Protein AF-C1FJA5-F1 (afdb_monomer)

Radius of gyration: 32.48 Å; Cα contacts (8 Å, |Δi|>4): 337; chains: 1; bounding box: 94×54×107 Å

InterPro domains:
  IPR041113 Heliorhodopsin [PF18761] (217-269)
  IPR041113 Heliorhodopsin [PF18761] (305-416)

Secondary structure (DSSP, 8-state):
-------------PPPP--------------------PPP---HHHHHHHHHHHHHHHHHHHHHHHHH-B-TTS-B---EEEEEEEEEEESSPPPPPPPHHHHHHHHHHHHTT--STT----S----PPPPPPEEETTEEEEEEEEEEEEEEEHHHHHHHHHHHHHHHHHHHHHHHHHHHHHHHHHHHHHSTT--HHHHHHHHHHHHHHHHHHHHHHHHHHHHHHHHHHHHHHHHHTT--BHHHHHHHHHHHHHHHHHHHHHHHHHHHHHHHHHHHHHHHHH-TTS-TTS-HHHHHHHHHHHHHHHHHHHHHHHHHHHHHHHHHHHHHHHHHHS---TTT----PPPHHHHHHHHHHHHHHHHHHHHHHHHHHHHHTTTT--TTS--HHHHHHHHHHHHHHHHHHHHHHHHHHHHHHS--

Structure (mmCIF, N/CA/C/O backbone):
data_AF-C1FJA5-F1
#
_entry.id   AF-C1FJA5-F1
#
loop_
_atom_site.group_PDB
_atom_site.id
_atom_site.type_symbol
_atom_site.label_atom_id
_atom_site.label_alt_id
_atom_site.label_comp_id
_atom_site.label_asym_id
_atom_site.label_entity_id
_atom_site.label_seq_id
_atom_site.pdbx_PDB_ins_code
_atom_site.Cartn_x
_atom_site.Cartn_y
_atom_site.Cartn_z
_atom_site.occupancy
_atom_site.B_iso_or_equiv
_atom_site.auth_seq_id
_atom_site.auth_comp_id
_atom_site.auth_asym_id
_atom_site.auth_atom_id
_atom_site.pdbx_PDB_model_num
ATOM 1 N N . MET A 1 1 ? -14.454 2.545 -60.991 1.00 37.84 1 MET A N 1
ATOM 2 C CA . MET A 1 1 ? -13.298 3.467 -61.027 1.00 37.84 1 MET A CA 1
ATOM 3 C C . MET A 1 1 ? -12.162 2.724 -60.336 1.00 37.84 1 MET A C 1
ATOM 5 O O . MET A 1 1 ? -12.146 2.718 -59.121 1.00 37.84 1 MET A O 1
ATOM 9 N N . SER A 1 2 ? -11.399 1.815 -60.948 1.00 28.84 2 SER A N 1
ATOM 10 C CA . SER A 1 2 ? -10.586 1.842 -62.180 1.00 28.84 2 SER A CA 1
ATOM 11 C C . SER A 1 2 ? -9.615 3.012 -62.273 1.00 28.84 2 SER A C 1
ATOM 13 O O . SER A 1 2 ? -10.077 4.146 -62.192 1.00 28.84 2 SER A O 1
ATOM 15 N N . ILE A 1 3 ? -8.358 2.647 -62.605 1.00 27.72 3 ILE A N 1
ATOM 16 C CA . ILE A 1 3 ? -7.172 3.441 -63.009 1.00 27.72 3 ILE A CA 1
ATOM 17 C C . ILE A 1 3 ? -6.195 3.680 -61.829 1.00 27.72 3 ILE A C 1
ATOM 19 O O . ILE A 1 3 ? -6.611 4.225 -60.819 1.00 27.72 3 ILE A O 1
ATOM 23 N N . THR A 1 4 ? -4.906 3.296 -61.826 1.00 30.33 4 THR A N 1
ATOM 24 C CA . THR A 1 4 ? -4.013 2.601 -62.791 1.00 30.33 4 THR A CA 1
ATOM 25 C C . THR A 1 4 ? -2.707 2.191 -62.097 1.00 30.33 4 THR A C 1
ATOM 27 O O . THR A 1 4 ? -2.260 2.854 -61.165 1.00 30.33 4 THR A O 1
ATOM 30 N N . ALA A 1 5 ? -2.065 1.159 -62.647 1.00 32.91 5 ALA A N 1
ATOM 31 C CA . ALA A 1 5 ? -0.650 0.833 -62.497 1.00 32.91 5 ALA A CA 1
ATOM 32 C C . ALA A 1 5 ? 0.215 1.543 -63.567 1.00 32.91 5 ALA A C 1
ATOM 34 O O . ALA A 1 5 ? -0.267 1.768 -64.676 1.00 32.91 5 ALA A O 1
ATOM 35 N N . ALA A 1 6 ? 1.490 1.808 -63.254 1.00 33.12 6 ALA A N 1
ATOM 36 C CA . ALA A 1 6 ? 2.618 2.016 -64.184 1.00 33.12 6 ALA A CA 1
ATOM 37 C C . ALA A 1 6 ? 3.918 1.699 -63.398 1.00 33.12 6 ALA A C 1
ATOM 39 O O . ALA A 1 6 ? 4.087 2.217 -62.299 1.00 33.12 6 ALA A O 1
ATOM 40 N N . GLN A 1 7 ? 4.686 0.642 -63.715 1.00 34.88 7 GLN A N 1
ATOM 41 C CA . GLN A 1 7 ? 5.826 0.582 -64.666 1.00 34.88 7 GLN A CA 1
ATOM 42 C C . GLN A 1 7 ? 6.824 1.747 -64.482 1.00 34.88 7 GLN A C 1
ATOM 44 O O . GLN A 1 7 ? 6.433 2.891 -64.655 1.00 34.88 7 GLN A O 1
ATOM 49 N N . ALA A 1 8 ? 8.053 1.566 -63.976 1.00 34.50 8 ALA A N 1
ATOM 50 C CA . ALA A 1 8 ? 9.235 0.791 -64.419 1.00 34.50 8 ALA A CA 1
ATOM 51 C C . ALA A 1 8 ? 10.327 1.744 -64.963 1.00 34.50 8 ALA A C 1
ATOM 53 O O . ALA A 1 8 ? 10.055 2.499 -65.886 1.00 34.50 8 ALA A O 1
ATOM 54 N N . SER A 1 9 ? 11.540 1.689 -64.393 1.00 37.31 9 SER A N 1
ATOM 55 C CA . SER A 1 9 ? 12.842 2.080 -64.987 1.00 37.31 9 SER A CA 1
ATOM 56 C C . SER A 1 9 ? 13.912 1.827 -63.915 1.00 37.31 9 SER A C 1
ATOM 58 O O . SER A 1 9 ? 13.886 2.452 -62.862 1.00 37.31 9 SER A O 1
ATOM 60 N N . GLU A 1 10 ? 14.691 0.748 -63.986 1.00 38.50 10 GLU A N 1
ATOM 61 C CA . GLU A 1 10 ? 16.024 0.712 -64.615 1.00 38.50 10 GLU A CA 1
ATOM 62 C C . GLU A 1 10 ? 16.912 1.911 -64.250 1.00 38.50 10 GLU A C 1
ATOM 64 O O . GLU A 1 10 ? 16.685 3.041 -64.675 1.00 38.50 10 GLU A O 1
ATOM 69 N N . GLY A 1 11 ? 17.936 1.619 -63.444 1.00 39.22 11 GLY A N 1
ATOM 70 C CA . GLY A 1 11 ? 18.955 2.551 -62.977 1.00 39.22 11 GLY A CA 1
ATOM 71 C C . GLY A 1 11 ? 20.074 1.783 -62.277 1.00 39.22 11 GLY A C 1
ATOM 72 O O . GLY A 1 11 ? 20.206 1.831 -61.058 1.00 39.22 11 GLY A O 1
ATOM 73 N N . ALA A 1 12 ? 20.835 1.006 -63.051 1.00 43.72 12 ALA A N 1
ATOM 74 C CA . ALA A 1 12 ? 22.073 0.387 -62.597 1.00 43.72 12 ALA A CA 1
ATOM 75 C C . ALA A 1 12 ? 23.122 1.484 -62.366 1.00 43.72 12 ALA A C 1
ATOM 77 O O . ALA A 1 12 ? 23.542 2.147 -63.313 1.00 43.72 12 ALA A O 1
ATOM 78 N N . SER A 1 13 ? 23.534 1.665 -61.110 1.00 46.72 13 SER A N 1
ATOM 79 C CA . SER A 1 13 ? 24.636 2.553 -60.741 1.00 46.72 13 SER A CA 1
ATOM 80 C C . SER A 1 13 ? 25.881 1.730 -60.383 1.00 46.72 13 SER A C 1
ATOM 82 O O . SER A 1 13 ? 25.757 0.668 -59.766 1.00 46.72 13 SER A O 1
ATOM 84 N N . PRO A 1 14 ? 27.075 2.178 -60.803 1.00 58.09 14 PRO A N 1
ATOM 85 C CA . PRO A 1 14 ? 28.296 1.387 -60.778 1.00 58.09 14 PRO A CA 1
ATOM 86 C C . PRO A 1 14 ? 28.873 1.220 -59.370 1.00 58.09 14 PRO A C 1
ATOM 88 O O . PRO A 1 14 ? 28.895 2.141 -58.557 1.00 58.09 14 PRO A O 1
ATOM 91 N N . VAL A 1 15 ? 29.399 0.018 -59.144 1.00 51.91 15 VAL A N 1
ATOM 92 C CA . VAL A 1 15 ? 30.216 -0.404 -58.004 1.00 51.91 15 VAL A CA 1
ATOM 93 C C . VAL A 1 15 ? 31.430 0.525 -57.845 1.00 51.91 15 VAL A C 1
ATOM 95 O O . VAL A 1 15 ? 32.277 0.548 -58.742 1.00 51.91 15 VAL A O 1
ATOM 98 N N . PRO A 1 16 ? 31.584 1.255 -56.723 1.00 60.88 16 PRO A N 1
ATOM 99 C CA . PRO A 1 16 ? 32.849 1.890 -56.401 1.00 60.88 16 PRO A CA 1
ATOM 100 C C . PRO A 1 16 ? 33.835 0.854 -55.853 1.00 60.88 16 PRO A C 1
ATOM 102 O O . PRO A 1 16 ? 33.546 0.062 -54.954 1.00 60.88 16 PRO A O 1
ATOM 105 N N . ALA A 1 17 ? 35.013 0.873 -56.463 1.00 49.22 17 ALA A N 1
ATOM 106 C CA . ALA A 1 17 ? 36.156 0.043 -56.160 1.00 49.22 17 ALA A CA 1
ATOM 107 C C . ALA A 1 17 ? 36.740 0.315 -54.762 1.00 49.22 17 ALA A C 1
ATOM 109 O O . ALA A 1 17 ? 36.782 1.449 -54.291 1.00 49.22 17 ALA A O 1
ATOM 110 N N . SER A 1 18 ? 37.299 -0.752 -54.180 1.00 54.22 18 SER A N 1
ATOM 111 C CA . SER A 1 18 ? 38.421 -0.738 -53.228 1.00 54.22 18 SER A CA 1
ATOM 112 C C . SER A 1 18 ? 38.271 0.143 -51.981 1.00 54.22 18 SER A C 1
ATOM 114 O O . SER A 1 18 ? 38.826 1.238 -51.898 1.00 54.22 18 SER A O 1
ATOM 116 N N . ALA A 1 19 ? 37.627 -0.412 -50.951 1.00 48.91 19 ALA A N 1
ATOM 117 C CA . ALA A 1 19 ? 37.861 0.011 -49.575 1.00 48.91 19 ALA A CA 1
ATOM 118 C C . ALA A 1 19 ? 39.260 -0.462 -49.113 1.00 48.91 19 ALA A C 1
ATOM 120 O O . ALA A 1 19 ? 39.614 -1.624 -49.346 1.00 48.91 19 ALA A O 1
ATOM 121 N N . PRO A 1 20 ? 40.072 0.396 -48.472 1.00 58.97 20 PRO A N 1
ATOM 122 C CA . PRO A 1 20 ? 41.372 0.006 -47.944 1.00 58.97 20 PRO A CA 1
ATOM 123 C C . PRO A 1 20 ? 41.214 -0.959 -46.761 1.00 58.97 20 PRO A C 1
ATOM 125 O O . PRO A 1 20 ? 40.400 -0.747 -45.864 1.00 58.97 20 PRO A O 1
ATOM 128 N N . LEU A 1 21 ? 42.027 -2.020 -46.774 1.00 53.59 21 LEU A N 1
ATOM 129 C CA . LEU A 1 21 ? 42.238 -2.948 -45.664 1.00 53.59 21 LEU A CA 1
ATOM 130 C C . LEU A 1 21 ? 42.522 -2.169 -44.373 1.00 53.59 21 LEU A C 1
ATOM 132 O O . LEU A 1 21 ? 43.585 -1.570 -44.214 1.00 53.59 21 LEU A O 1
ATOM 136 N N . VAL A 1 22 ? 41.565 -2.204 -43.446 1.00 51.38 22 VAL A N 1
ATOM 137 C CA . VAL A 1 22 ? 41.753 -1.734 -42.073 1.00 51.38 22 VAL A CA 1
ATOM 138 C C . VAL A 1 22 ? 42.803 -2.641 -41.416 1.00 51.38 22 VAL A C 1
ATOM 140 O O . VAL A 1 22 ? 42.611 -3.861 -41.394 1.00 51.38 22 VAL A O 1
ATOM 143 N N . PRO A 1 23 ? 43.920 -2.097 -40.901 1.00 56.88 23 PRO A N 1
ATOM 144 C CA . PRO A 1 23 ? 44.936 -2.901 -40.241 1.00 56.88 23 PRO A CA 1
ATOM 145 C C . PRO A 1 23 ? 44.344 -3.571 -38.999 1.00 56.88 23 PRO A C 1
ATOM 147 O O . PRO A 1 23 ? 43.611 -2.953 -38.223 1.00 56.88 23 PRO A O 1
ATOM 150 N N . ALA A 1 24 ? 44.661 -4.856 -38.835 1.00 54.25 24 ALA A N 1
ATOM 151 C CA . ALA A 1 24 ? 44.274 -5.663 -37.690 1.00 54.25 24 ALA A CA 1
ATOM 152 C C . ALA A 1 24 ? 44.644 -4.936 -36.389 1.00 54.25 24 ALA A C 1
ATOM 154 O O . ALA A 1 24 ? 45.817 -4.735 -36.080 1.00 54.25 24 ALA A O 1
ATOM 155 N N . ARG A 1 25 ? 43.618 -4.509 -35.646 1.00 51.06 25 ARG A N 1
ATOM 156 C CA . ARG A 1 25 ? 43.768 -3.843 -34.355 1.00 51.06 25 ARG A CA 1
ATOM 157 C C . ARG A 1 25 ? 44.311 -4.855 -33.351 1.00 51.06 25 ARG A C 1
ATOM 159 O O . ARG A 1 25 ? 43.662 -5.855 -33.046 1.00 51.06 25 ARG A O 1
ATOM 166 N N . ASP A 1 26 ? 45.520 -4.575 -32.891 1.00 52.75 26 ASP A N 1
ATOM 167 C CA . ASP A 1 26 ? 46.317 -5.398 -31.993 1.00 52.75 26 ASP A CA 1
ATOM 168 C C . ASP A 1 26 ? 45.554 -5.674 -30.681 1.00 52.75 26 ASP A C 1
ATOM 170 O O . ASP A 1 26 ? 45.289 -4.773 -29.882 1.00 52.75 26 ASP A O 1
ATOM 174 N N . LYS A 1 27 ? 45.156 -6.934 -30.462 1.00 50.41 27 LYS A N 1
ATOM 175 C CA . LYS A 1 27 ? 44.492 -7.416 -29.236 1.00 50.41 27 LYS A CA 1
ATOM 176 C C . LYS A 1 27 ? 45.525 -7.724 -28.144 1.00 50.41 27 LYS A C 1
ATOM 178 O O . LYS A 1 27 ? 45.578 -8.839 -27.627 1.00 50.41 27 LYS A O 1
ATOM 183 N N . ARG A 1 28 ? 46.375 -6.759 -27.793 1.00 51.28 28 ARG A N 1
ATOM 184 C CA . ARG A 1 28 ? 47.329 -6.897 -26.680 1.00 51.28 28 ARG A CA 1
ATOM 185 C C . ARG A 1 28 ? 47.308 -5.675 -25.776 1.00 51.28 28 ARG A C 1
ATOM 187 O O . ARG A 1 28 ? 48.172 -4.815 -25.829 1.00 51.28 28 ARG A O 1
ATOM 194 N N . SER A 1 29 ? 46.309 -5.654 -24.906 1.00 43.97 29 SER A N 1
ATOM 195 C CA . SER A 1 29 ? 46.373 -4.967 -23.619 1.00 43.97 29 SER A CA 1
ATOM 196 C C . SER A 1 29 ? 45.428 -5.700 -22.669 1.00 43.97 29 SER A C 1
ATOM 198 O O . SER A 1 29 ? 44.285 -5.305 -22.458 1.00 43.97 29 SER A O 1
ATOM 200 N N . LEU A 1 30 ? 45.880 -6.858 -22.181 1.00 48.56 30 LEU A N 1
ATOM 201 C CA . LEU A 1 30 ? 45.318 -7.473 -20.982 1.00 48.56 30 LEU A CA 1
ATOM 202 C C . LEU A 1 30 ? 45.867 -6.665 -19.808 1.00 48.56 30 LEU A C 1
ATOM 204 O O . LEU A 1 30 ? 46.953 -6.942 -19.302 1.00 48.56 30 LEU A O 1
ATOM 208 N N . GLY A 1 31 ? 45.145 -5.600 -19.461 1.00 55.06 31 GLY A N 1
ATOM 209 C CA . GLY A 1 31 ? 45.335 -4.910 -18.195 1.00 55.06 31 GLY A CA 1
ATOM 210 C C . GLY A 1 31 ? 45.084 -5.872 -17.025 1.00 55.06 31 GLY A C 1
ATOM 211 O O . GLY A 1 31 ? 44.370 -6.865 -17.193 1.00 55.06 31 GLY A O 1
ATOM 212 N N . PRO A 1 32 ? 45.696 -5.612 -15.859 1.00 49.50 32 PRO A N 1
ATOM 213 C CA . PRO A 1 32 ? 45.574 -6.469 -14.688 1.00 49.50 32 PRO A CA 1
ATOM 214 C C . PRO A 1 32 ? 44.102 -6.644 -14.308 1.00 49.50 32 PRO A C 1
ATOM 216 O O . PRO A 1 32 ? 43.354 -5.666 -14.240 1.00 49.50 32 PRO A O 1
ATOM 219 N N . SER A 1 33 ? 43.702 -7.897 -14.083 1.00 47.72 33 SER A N 1
ATOM 220 C CA . SER A 1 33 ? 42.376 -8.251 -13.598 1.00 47.72 33 SER A CA 1
ATOM 221 C C . SER A 1 33 ? 42.125 -7.537 -12.272 1.00 47.72 33 SER A C 1
ATOM 223 O O . SER A 1 33 ? 42.750 -7.818 -11.250 1.00 47.72 33 SER A O 1
ATOM 225 N N . GLN A 1 34 ? 41.213 -6.566 -12.289 1.00 46.38 34 GLN A N 1
ATOM 226 C CA . GLN A 1 34 ? 40.583 -6.070 -11.073 1.00 46.38 34 GLN A CA 1
ATOM 227 C C . GLN A 1 34 ? 39.634 -7.164 -10.565 1.00 46.38 34 GLN A C 1
ATOM 229 O O . GLN A 1 34 ? 38.418 -7.087 -10.711 1.00 46.38 34 GLN A O 1
ATOM 234 N N . ASP A 1 35 ? 40.208 -8.207 -9.963 1.00 42.34 35 ASP A N 1
ATOM 235 C CA . ASP A 1 35 ? 39.505 -9.281 -9.251 1.00 42.34 35 ASP A CA 1
ATOM 236 C C . ASP A 1 35 ? 39.020 -8.790 -7.875 1.00 42.34 35 ASP A C 1
ATOM 238 O O . ASP A 1 35 ? 39.266 -9.391 -6.831 1.00 42.34 35 ASP A O 1
ATOM 242 N N . GLY A 1 36 ? 38.339 -7.646 -7.877 1.00 42.97 36 GLY A N 1
ATOM 243 C CA . GLY A 1 36 ? 37.714 -7.018 -6.720 1.00 42.97 36 GLY A CA 1
ATOM 244 C C . GLY A 1 36 ? 36.209 -6.885 -6.911 1.00 42.97 36 GLY A C 1
ATOM 245 O O . GLY A 1 36 ? 35.643 -5.856 -6.561 1.00 42.97 36 GLY A O 1
ATOM 246 N N . CYS A 1 37 ? 35.549 -7.880 -7.514 1.00 41.97 37 CYS A N 1
ATOM 247 C CA . CYS A 1 37 ? 34.088 -7.901 -7.552 1.00 41.97 37 CYS A CA 1
ATOM 248 C C . CYS A 1 37 ? 33.561 -8.063 -6.124 1.00 41.97 37 CYS A C 1
ATOM 250 O O . CYS A 1 37 ? 33.695 -9.127 -5.514 1.00 41.97 37 CYS A O 1
ATOM 252 N N . ALA A 1 38 ? 32.965 -6.991 -5.601 1.00 49.56 38 ALA A N 1
ATOM 253 C CA . ALA A 1 38 ? 32.175 -7.021 -4.382 1.00 49.56 38 ALA A CA 1
ATOM 254 C C . ALA A 1 38 ? 31.162 -8.185 -4.443 1.00 49.56 38 ALA A C 1
ATOM 256 O O . ALA A 1 38 ? 30.639 -8.493 -5.521 1.00 49.56 38 ALA A O 1
ATOM 257 N N . PRO A 1 39 ? 30.906 -8.871 -3.315 1.00 47.81 39 PRO A N 1
ATOM 258 C CA . PRO A 1 39 ? 30.064 -10.058 -3.292 1.00 47.81 39 PRO A CA 1
ATOM 259 C C . PRO A 1 39 ? 28.671 -9.751 -3.859 1.00 47.81 39 PRO A C 1
ATOM 261 O O . PRO A 1 39 ? 28.161 -8.643 -3.673 1.00 47.81 39 PRO A O 1
ATOM 264 N N . PRO A 1 40 ? 28.041 -10.721 -4.545 1.00 49.75 40 PRO A N 1
ATOM 265 C CA . PRO A 1 40 ? 26.762 -10.509 -5.198 1.00 49.75 40 PRO A CA 1
ATOM 266 C C . PRO A 1 40 ? 25.733 -10.108 -4.145 1.00 49.75 40 PRO A C 1
ATOM 268 O O . PRO A 1 40 ? 25.465 -10.869 -3.212 1.00 49.75 40 PRO A O 1
ATOM 271 N N . CYS A 1 41 ? 25.149 -8.919 -4.305 1.00 53.19 41 CYS A N 1
ATOM 272 C CA . CYS A 1 41 ? 23.947 -8.523 -3.589 1.00 53.19 41 CYS A CA 1
ATOM 273 C C . CYS A 1 41 ? 22.972 -9.708 -3.601 1.00 53.19 41 CYS A C 1
ATOM 275 O O . CYS A 1 41 ? 22.734 -10.293 -4.665 1.00 53.19 41 CYS A O 1
ATOM 277 N N . CYS A 1 42 ? 22.469 -10.101 -2.424 1.00 63.84 42 CYS A N 1
ATOM 278 C CA . CYS A 1 42 ? 21.503 -11.187 -2.279 1.00 63.84 42 CYS A CA 1
ATOM 279 C C . CYS A 1 42 ? 20.477 -11.106 -3.408 1.00 63.84 42 CYS A C 1
ATOM 281 O O . CYS A 1 42 ? 19.839 -10.070 -3.589 1.00 63.84 42 CYS A O 1
ATOM 283 N N . SER A 1 43 ? 20.360 -12.178 -4.199 1.00 81.94 43 SER A N 1
ATOM 284 C CA . SER A 1 43 ? 19.472 -12.149 -5.357 1.00 81.94 43 SER A CA 1
ATOM 285 C C . SER A 1 43 ? 18.069 -11.755 -4.897 1.00 81.94 43 SER A C 1
ATOM 287 O O . SER A 1 43 ? 17.607 -12.263 -3.877 1.00 81.94 43 SER A O 1
ATOM 289 N N . LEU A 1 44 ? 17.390 -10.880 -5.638 1.00 82.44 44 LEU A N 1
ATOM 290 C CA . LEU A 1 44 ? 16.041 -10.415 -5.300 1.00 82.44 44 LEU A CA 1
ATOM 291 C C . LEU A 1 44 ? 15.085 -11.564 -4.940 1.00 82.44 44 LEU A C 1
ATOM 293 O O . LEU A 1 44 ? 14.314 -11.496 -3.991 1.00 82.44 44 LEU A O 1
ATOM 297 N N . TRP A 1 45 ? 15.214 -12.667 -5.674 1.00 87.38 45 TRP A N 1
ATOM 298 C CA . TRP A 1 45 ? 14.502 -13.911 -5.413 1.00 87.38 45 TRP A CA 1
ATOM 299 C C . TRP A 1 45 ? 14.713 -14.444 -3.991 1.00 87.38 45 TRP A C 1
ATOM 301 O O . TRP A 1 45 ? 13.758 -14.870 -3.354 1.00 87.38 45 TRP A O 1
ATOM 311 N N . THR A 1 46 ? 15.951 -14.415 -3.490 1.00 89.31 46 THR A N 1
ATOM 312 C CA . THR A 1 46 ? 16.284 -14.833 -2.123 1.00 89.31 46 THR A CA 1
ATOM 313 C C . THR A 1 46 ? 15.579 -13.938 -1.113 1.00 89.31 46 THR A C 1
ATOM 315 O O . THR A 1 46 ? 15.025 -14.442 -0.143 1.00 89.31 46 THR A O 1
ATOM 318 N N . LEU A 1 47 ? 15.554 -12.626 -1.360 1.00 89.31 47 LEU A N 1
ATOM 319 C CA . LEU A 1 47 ? 14.890 -11.671 -0.479 1.00 89.31 47 LEU A CA 1
ATOM 320 C C . LEU A 1 47 ? 13.367 -11.885 -0.458 1.00 89.31 47 LEU A C 1
ATOM 322 O O . LEU A 1 47 ? 12.795 -12.001 0.619 1.00 89.31 47 LEU A O 1
ATOM 326 N N . ASN A 1 48 ? 12.733 -12.040 -1.627 1.00 90.19 48 ASN A N 1
ATOM 327 C CA . ASN A 1 48 ? 11.308 -12.374 -1.751 1.00 90.19 48 ASN A CA 1
ATOM 328 C C . ASN A 1 48 ? 10.963 -13.709 -1.079 1.00 90.19 48 ASN A C 1
ATOM 330 O O . ASN A 1 48 ? 9.946 -13.817 -0.406 1.00 90.19 48 ASN A O 1
ATOM 334 N N . ALA A 1 49 ? 11.813 -14.728 -1.228 1.00 93.00 49 ALA A N 1
ATOM 335 C CA . ALA A 1 49 ? 11.604 -16.024 -0.589 1.00 93.00 49 ALA A CA 1
ATOM 336 C C . ALA A 1 49 ? 11.712 -15.941 0.942 1.00 93.00 49 ALA A C 1
ATOM 338 O O . ALA A 1 49 ? 10.901 -16.547 1.641 1.00 93.00 49 ALA A O 1
ATOM 339 N N . ILE A 1 50 ? 12.683 -15.181 1.464 1.00 94.75 50 ILE A N 1
ATOM 340 C CA . ILE A 1 50 ? 12.827 -14.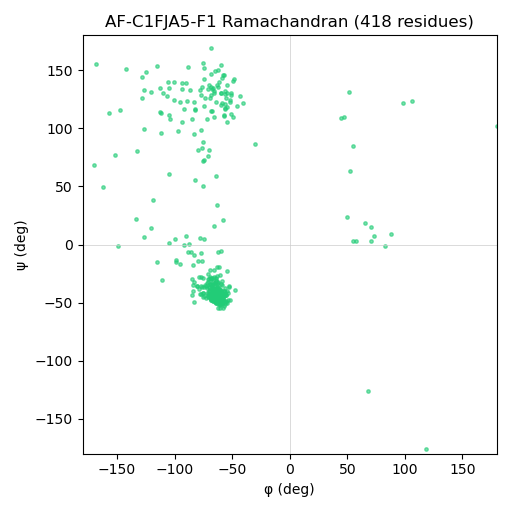937 2.905 1.00 94.75 50 ILE A CA 1
ATOM 341 C C . ILE A 1 50 ? 11.619 -14.162 3.427 1.00 94.75 50 ILE A C 1
ATOM 343 O O . ILE A 1 50 ? 11.008 -14.590 4.400 1.00 94.75 50 ILE A O 1
ATOM 347 N N . ALA A 1 51 ? 11.247 -13.062 2.774 1.00 93.56 51 ALA A N 1
ATOM 348 C CA . ALA A 1 51 ? 10.100 -12.259 3.175 1.00 93.56 51 ALA A CA 1
ATOM 349 C C . ALA A 1 51 ? 8.809 -13.097 3.169 1.00 93.56 51 ALA A C 1
ATOM 351 O O . ALA A 1 51 ? 8.095 -13.111 4.172 1.00 93.56 51 ALA A O 1
ATOM 352 N N . ALA A 1 52 ? 8.584 -13.905 2.123 1.00 95.44 52 ALA A N 1
ATOM 353 C CA . ALA A 1 52 ? 7.448 -14.818 2.052 1.00 95.44 52 ALA A CA 1
ATOM 354 C C . ALA A 1 52 ? 7.462 -15.801 3.228 1.00 95.44 52 ALA A C 1
ATOM 356 O O . ALA A 1 52 ? 6.456 -15.959 3.914 1.00 95.44 52 ALA A O 1
ATOM 357 N N . ALA A 1 53 ? 8.605 -16.433 3.507 1.00 97.06 53 ALA A N 1
ATOM 358 C CA . ALA A 1 53 ? 8.734 -17.363 4.623 1.00 97.06 53 ALA A CA 1
ATOM 359 C C . ALA A 1 53 ? 8.430 -16.695 5.973 1.00 97.06 53 ALA A C 1
ATOM 361 O O . ALA A 1 53 ? 7.733 -17.287 6.795 1.00 97.06 53 ALA A O 1
ATOM 362 N N . VAL A 1 54 ? 8.892 -15.460 6.191 1.00 97.12 54 VAL A N 1
ATOM 363 C CA . VAL A 1 54 ? 8.632 -14.722 7.434 1.00 97.12 54 VAL A CA 1
ATOM 364 C C . VAL A 1 54 ? 7.159 -14.319 7.548 1.00 97.12 54 VAL A C 1
ATOM 366 O O . VAL A 1 54 ? 6.559 -14.544 8.596 1.00 97.12 54 VAL A O 1
ATOM 369 N N . HIS A 1 55 ? 6.525 -13.807 6.488 1.00 97.69 55 HIS A N 1
ATOM 370 C CA . HIS A 1 55 ? 5.083 -13.528 6.513 1.00 97.69 55 HIS A CA 1
ATOM 371 C C . HIS A 1 55 ? 4.252 -14.798 6.718 1.00 97.69 55 HIS A C 1
ATOM 373 O O . HIS A 1 55 ? 3.286 -14.775 7.475 1.00 97.69 55 HIS A O 1
ATOM 379 N N . GLY A 1 56 ? 4.645 -15.913 6.096 1.00 97.62 56 GLY A N 1
ATOM 380 C CA . GLY A 1 56 ? 4.017 -17.217 6.304 1.00 97.62 56 GLY A CA 1
ATOM 381 C C . GLY A 1 56 ? 4.165 -17.707 7.745 1.00 97.62 56 GLY A C 1
ATOM 382 O O . GLY A 1 56 ? 3.202 -18.204 8.326 1.00 97.62 56 GLY A O 1
ATOM 383 N N . ALA A 1 57 ? 5.335 -17.508 8.357 1.00 98.06 57 ALA A N 1
ATOM 384 C CA . ALA A 1 57 ? 5.550 -17.804 9.769 1.00 98.06 57 ALA A CA 1
ATOM 385 C C . ALA A 1 57 ? 4.639 -16.949 10.660 1.00 98.06 57 ALA A C 1
ATOM 387 O O . ALA A 1 57 ? 3.969 -17.499 11.531 1.00 98.06 57 ALA A O 1
ATOM 388 N N . TRP A 1 58 ? 4.537 -15.639 10.409 1.00 98.00 58 TRP A N 1
ATOM 389 C CA . TRP A 1 58 ? 3.632 -14.764 11.160 1.00 98.00 58 TRP A CA 1
ATOM 390 C C . TRP A 1 58 ? 2.163 -15.136 10.994 1.00 98.00 58 TRP A C 1
ATOM 392 O O . TRP A 1 58 ? 1.444 -15.210 11.985 1.00 98.00 58 TRP A O 1
ATOM 402 N N . PHE A 1 59 ? 1.730 -15.452 9.775 1.00 97.75 59 PHE A N 1
ATOM 403 C CA . PHE A 1 59 ? 0.389 -15.964 9.503 1.00 97.75 59 PHE A CA 1
ATOM 404 C C . PHE A 1 59 ? 0.063 -17.193 10.368 1.00 97.75 59 PHE A C 1
ATOM 406 O O . PHE A 1 59 ? -0.982 -17.234 11.018 1.00 97.75 59 PHE A O 1
ATOM 413 N N . VAL A 1 60 ? 0.979 -18.165 10.440 1.00 98.06 60 VAL A N 1
ATOM 414 C CA . VAL A 1 60 ? 0.813 -19.357 11.28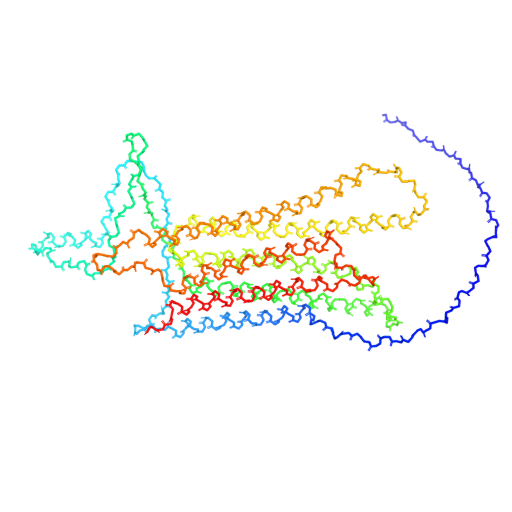7 1.00 98.06 60 VAL A CA 1
ATOM 415 C C . VAL A 1 60 ? 0.810 -18.988 12.770 1.00 98.06 60 VAL A C 1
ATOM 417 O O . VAL A 1 60 ? -0.054 -19.463 13.504 1.00 98.06 60 VAL A O 1
ATOM 420 N N . VAL A 1 61 ? 1.737 -18.137 13.217 1.00 97.88 61 VAL A N 1
ATOM 421 C CA . VAL A 1 61 ? 1.830 -17.700 14.618 1.00 97.88 61 VAL A CA 1
ATOM 422 C C . VAL A 1 61 ? 0.529 -17.047 15.072 1.00 97.88 61 VAL A C 1
ATOM 424 O O . VAL A 1 61 ? -0.003 -17.456 16.097 1.00 97.88 61 VAL A O 1
ATOM 427 N N . PHE A 1 62 ? -0.032 -16.105 14.312 1.00 97.06 62 PHE A N 1
ATOM 428 C CA . PHE A 1 62 ? -1.280 -15.448 14.704 1.00 97.06 62 PHE A CA 1
ATOM 429 C C . PHE A 1 62 ? -2.462 -16.422 14.743 1.00 97.06 62 PHE A C 1
ATOM 431 O O . PHE A 1 62 ? -3.218 -16.401 15.712 1.00 97.06 62 PHE A O 1
ATOM 438 N N . ILE A 1 63 ? -2.581 -17.346 13.783 1.00 97.31 63 ILE A N 1
ATOM 439 C CA . ILE A 1 63 ? -3.615 -18.396 13.837 1.00 97.31 63 ILE A CA 1
ATOM 440 C C . ILE A 1 63 ? -3.473 -19.256 15.097 1.00 97.31 63 ILE A C 1
ATOM 442 O O . ILE A 1 63 ? -4.474 -19.590 15.732 1.00 97.31 63 ILE A O 1
ATOM 446 N N . LEU A 1 64 ? -2.243 -19.634 15.459 1.00 97.06 64 LEU A N 1
ATOM 447 C CA . LEU A 1 64 ? -1.987 -20.416 16.667 1.00 97.06 64 LEU A CA 1
ATOM 448 C C . LEU A 1 64 ? -2.320 -19.618 17.926 1.00 97.06 64 LEU A C 1
ATOM 450 O O . LEU A 1 64 ? -2.975 -20.155 18.814 1.00 97.06 64 LEU A O 1
ATOM 454 N N . LEU A 1 65 ? -1.928 -18.346 17.986 1.00 95.19 65 LEU A N 1
ATOM 455 C CA . LEU A 1 65 ? -2.233 -17.464 19.108 1.00 95.19 65 LEU A CA 1
ATOM 456 C C . LEU A 1 65 ? -3.750 -17.365 19.336 1.00 95.19 65 LEU A C 1
ATOM 458 O O . LEU A 1 65 ? -4.207 -17.665 20.433 1.00 95.19 65 LEU A O 1
ATOM 462 N N . TRP A 1 66 ? -4.547 -17.115 18.295 1.00 95.38 66 TRP A N 1
ATOM 463 C CA . TRP A 1 66 ? -6.014 -17.125 18.409 1.00 95.38 66 TRP A CA 1
ATOM 464 C C . TRP A 1 66 ? -6.600 -18.501 18.724 1.00 95.38 66 TRP A C 1
ATOM 466 O O . TRP A 1 66 ? -7.608 -18.624 19.417 1.00 95.38 66 TRP A O 1
ATOM 476 N N . ARG A 1 67 ? -5.979 -19.577 18.230 1.00 95.69 67 ARG A N 1
ATOM 477 C CA . ARG A 1 67 ? -6.423 -20.940 18.538 1.00 95.69 67 ARG A CA 1
ATOM 478 C C . ARG A 1 67 ? -6.256 -21.282 20.020 1.00 95.69 67 ARG A C 1
ATOM 480 O O . ARG A 1 67 ? -7.052 -22.092 20.514 1.00 95.69 67 ARG A O 1
ATOM 487 N N . PHE A 1 68 ? -5.224 -20.742 20.667 1.00 94.94 68 PHE A N 1
ATOM 488 C CA . PHE A 1 68 ? -4.888 -20.984 22.072 1.00 94.94 68 PHE A CA 1
ATOM 489 C C . PHE A 1 68 ? -5.453 -19.932 23.033 1.00 94.94 68 PHE A C 1
ATOM 491 O O . PHE A 1 68 ? -5.538 -20.216 24.224 1.00 94.94 68 PHE A O 1
ATOM 498 N N . ASP A 1 69 ? -5.871 -18.767 22.539 1.00 93.25 69 ASP A N 1
ATOM 499 C CA . ASP A 1 69 ? -6.511 -17.723 23.341 1.00 93.25 69 ASP A CA 1
ATOM 500 C C . ASP A 1 69 ? -7.997 -18.047 23.585 1.00 93.25 69 ASP A C 1
ATOM 502 O O . ASP A 1 69 ? -8.907 -17.614 22.868 1.00 93.25 69 ASP A O 1
ATOM 506 N N . THR A 1 70 ? -8.239 -18.901 24.580 1.00 94.00 70 THR A N 1
ATOM 507 C CA . THR A 1 70 ? -9.578 -19.254 25.067 1.00 94.00 70 THR A CA 1
ATOM 508 C C . THR A 1 70 ? -9.859 -18.567 26.395 1.00 94.00 70 THR A C 1
ATOM 510 O O . THR A 1 70 ? -9.028 -18.606 27.302 1.00 94.00 70 THR A O 1
ATOM 513 N N . ARG A 1 71 ? -11.055 -17.994 26.529 1.00 89.81 71 ARG A N 1
ATOM 514 C CA . ARG A 1 71 ? -11.598 -17.503 27.798 1.00 89.81 71 ARG A CA 1
ATOM 515 C C . ARG A 1 71 ? -11.918 -18.665 28.747 1.00 89.81 71 ARG A C 1
ATOM 517 O O . ARG A 1 71 ? -11.928 -19.831 28.352 1.00 89.81 71 ARG A O 1
ATOM 524 N N . GLU A 1 72 ? -12.196 -18.338 30.010 1.00 93.06 72 GLU A N 1
ATOM 525 C CA . GLU A 1 72 ? -12.568 -19.313 31.051 1.00 93.06 72 GLU A CA 1
ATOM 526 C C . GLU A 1 72 ? -13.851 -20.097 30.720 1.00 93.06 72 GLU A C 1
ATOM 528 O O . GLU A 1 72 ? -14.015 -21.235 31.156 1.00 93.06 72 GLU A O 1
ATOM 533 N N . ASP A 1 73 ? -14.737 -19.512 29.911 1.00 91.56 73 ASP A N 1
ATOM 534 C CA . ASP A 1 73 ? -15.962 -20.132 29.387 1.00 91.56 73 ASP A CA 1
ATOM 535 C C . ASP A 1 73 ? -15.707 -21.114 28.222 1.00 91.56 73 ASP A C 1
ATOM 537 O O . ASP A 1 73 ? -16.617 -21.825 27.792 1.00 91.56 73 ASP A O 1
ATOM 541 N N . GLY A 1 74 ? -14.469 -21.191 27.726 1.00 92.50 74 GLY A N 1
ATOM 542 C CA . GLY A 1 74 ? -14.078 -21.993 26.570 1.00 92.50 74 GLY A CA 1
ATOM 543 C C . GLY A 1 74 ? -14.343 -21.330 25.214 1.00 92.50 74 GLY A C 1
ATOM 544 O O . GLY A 1 74 ? -13.987 -21.915 24.184 1.00 92.50 74 GLY A O 1
ATOM 545 N N . GLU A 1 75 ? -14.917 -20.124 25.173 1.00 92.44 75 GLU A N 1
ATOM 546 C CA . GLU A 1 75 ? -15.046 -19.346 23.943 1.00 92.44 75 GLU A CA 1
ATOM 547 C C . GLU A 1 75 ? -13.700 -18.736 23.536 1.00 92.44 75 GLU A C 1
ATOM 549 O O . GLU A 1 75 ? -12.812 -18.481 24.354 1.00 92.44 75 GLU A O 1
ATOM 554 N N . ARG A 1 76 ? -13.510 -18.515 22.231 1.00 91.75 76 ARG A N 1
ATOM 555 C CA . ARG A 1 76 ? -12.280 -17.890 21.726 1.00 91.75 76 ARG A CA 1
ATOM 556 C C . ARG A 1 76 ? -12.344 -16.393 21.962 1.00 91.75 76 ARG A C 1
ATOM 558 O O . ARG A 1 76 ? -13.347 -15.762 21.632 1.00 91.75 76 ARG A O 1
ATOM 565 N N . ARG A 1 77 ? -11.264 -15.819 22.488 1.00 90.62 77 ARG A N 1
ATOM 566 C CA . ARG A 1 77 ? -11.151 -14.372 22.640 1.00 90.62 77 ARG A CA 1
ATOM 567 C C . ARG A 1 77 ? -10.953 -13.765 21.253 1.00 90.62 77 ARG A C 1
ATOM 569 O O . ARG A 1 77 ? -9.905 -13.913 20.633 1.00 90.62 77 ARG A O 1
ATOM 576 N N . ASP A 1 78 ? -11.983 -13.100 20.754 1.00 93.38 78 ASP A N 1
ATOM 577 C CA . ASP A 1 78 ? -11.903 -12.294 19.543 1.00 93.38 78 ASP A CA 1
ATOM 578 C C . ASP A 1 78 ? -12.466 -10.904 19.823 1.00 93.38 78 ASP A C 1
ATOM 580 O O . ASP A 1 78 ? -13.403 -10.742 20.608 1.00 93.38 78 ASP A O 1
ATOM 584 N N . ILE A 1 79 ? -11.859 -9.900 19.200 1.00 93.62 79 ILE A N 1
ATOM 585 C CA . ILE A 1 79 ? -12.305 -8.516 19.295 1.00 93.62 79 ILE A CA 1
ATOM 586 C C . ILE A 1 79 ? -13.013 -8.194 18.001 1.00 93.62 79 ILE A C 1
ATOM 588 O O . ILE A 1 79 ? -12.418 -8.081 16.927 1.00 93.62 79 ILE A O 1
ATOM 592 N N . THR A 1 80 ? -14.321 -8.091 18.142 1.00 94.69 80 THR A N 1
ATOM 593 C CA . THR A 1 80 ? -15.256 -7.872 17.060 1.00 94.69 80 THR A CA 1
ATOM 594 C C . THR A 1 80 ? -15.777 -6.449 17.106 1.00 94.69 80 THR A C 1
ATOM 596 O O . THR A 1 80 ? -16.297 -6.010 18.131 1.00 94.69 80 THR A O 1
ATOM 599 N N . TYR A 1 81 ? -15.687 -5.758 15.980 1.00 93.81 81 TYR A N 1
ATOM 600 C CA . TYR A 1 81 ? -16.204 -4.412 15.806 1.00 93.81 81 TYR A CA 1
ATOM 601 C C . TYR A 1 81 ? -17.488 -4.456 14.976 1.00 93.81 81 TYR A C 1
ATOM 603 O O . TYR A 1 81 ? -17.416 -4.802 13.790 1.00 93.81 81 TYR A O 1
ATOM 611 N N . PRO A 1 82 ? -18.658 -4.150 15.566 1.00 93.38 82 PRO A N 1
ATOM 612 C CA . PRO A 1 82 ? -19.873 -3.964 14.789 1.00 93.38 82 PRO A CA 1
ATOM 613 C C . PRO A 1 82 ? -19.724 -2.711 13.928 1.00 93.38 82 PRO A C 1
ATOM 615 O O . PRO A 1 82 ? -19.244 -1.674 14.396 1.00 93.38 82 PRO A O 1
ATOM 618 N N . LEU A 1 83 ? -20.109 -2.821 12.662 1.00 93.12 83 LEU A N 1
ATOM 619 C CA . LEU A 1 83 ? -20.053 -1.712 11.725 1.00 93.12 83 LEU A CA 1
ATOM 620 C C . LEU A 1 83 ? -21.384 -0.977 11.672 1.00 93.12 83 LEU A C 1
ATOM 622 O O . LEU A 1 83 ? -22.451 -1.587 11.579 1.00 93.12 83 LEU A O 1
ATOM 626 N N . TRP A 1 84 ? -21.292 0.345 11.620 1.00 92.62 84 TRP A N 1
ATOM 627 C CA . TRP A 1 84 ? -22.441 1.237 11.569 1.00 92.62 84 TRP A CA 1
ATOM 628 C C . TRP A 1 84 ? -22.460 1.991 10.246 1.00 92.62 84 TRP A C 1
ATOM 630 O O . TRP A 1 84 ? -21.419 2.221 9.633 1.00 92.62 84 TRP A O 1
ATOM 640 N N . VAL A 1 85 ? -23.639 2.403 9.802 1.00 92.88 85 VAL A N 1
ATOM 641 C CA . VAL A 1 85 ? -23.796 3.352 8.700 1.00 92.88 85 VAL A CA 1
ATOM 642 C C . VAL A 1 85 ? -24.367 4.640 9.257 1.00 92.88 85 VAL A C 1
ATOM 644 O O . VAL A 1 85 ? -25.509 4.687 9.722 1.00 92.88 85 VAL A O 1
ATOM 647 N N . SER A 1 86 ? -23.562 5.696 9.196 1.00 88.88 86 SER A N 1
ATOM 648 C CA . SER A 1 86 ? -24.013 7.041 9.512 1.00 88.88 86 SER A CA 1
ATOM 649 C C . SER A 1 86 ? -24.854 7.612 8.372 1.00 88.88 86 SER A C 1
ATOM 651 O O . SER A 1 86 ? -24.529 7.505 7.187 1.00 88.88 86 SER A O 1
ATOM 653 N N . HIS A 1 87 ? -25.970 8.229 8.734 1.00 88.81 87 HIS A N 1
ATOM 654 C CA . HIS A 1 87 ? -26.818 8.971 7.818 1.00 88.81 87 HIS A CA 1
ATOM 655 C C . HIS A 1 87 ? -27.372 10.217 8.512 1.00 88.81 87 HIS A C 1
ATOM 657 O O . HIS A 1 87 ? -27.532 10.273 9.731 1.00 88.81 87 HIS A O 1
ATOM 663 N N . ALA A 1 88 ? -27.642 11.255 7.724 1.00 87.62 88 ALA A N 1
ATOM 664 C CA . ALA A 1 88 ? -28.284 12.462 8.221 1.00 87.62 88 ALA A CA 1
ATOM 665 C C . ALA A 1 88 ? -29.801 12.301 8.108 1.00 87.62 88 ALA A C 1
ATOM 667 O O . ALA A 1 88 ? -30.324 12.061 7.017 1.00 87.62 88 ALA A O 1
ATOM 668 N N . THR A 1 89 ? -30.507 12.456 9.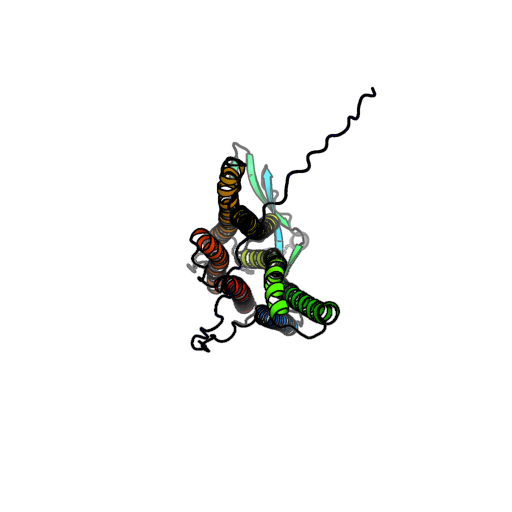225 1.00 85.31 89 THR A N 1
ATOM 669 C CA . THR A 1 89 ? -31.972 12.495 9.236 1.00 85.31 89 THR A CA 1
ATOM 670 C C . THR A 1 89 ? -32.451 13.938 9.335 1.00 85.31 89 THR A C 1
ATOM 672 O O . THR A 1 89 ? -31.864 14.763 10.040 1.00 85.31 89 THR A O 1
ATOM 675 N N . TRP A 1 90 ? -33.508 14.253 8.586 1.00 85.62 90 TRP A N 1
ATOM 676 C CA . TRP A 1 90 ? -34.186 15.545 8.645 1.00 85.62 90 TRP A CA 1
ATOM 677 C C . TRP A 1 90 ? -35.381 15.425 9.587 1.00 85.62 90 TRP A C 1
ATOM 679 O O . TRP A 1 90 ? -36.262 14.601 9.348 1.00 85.62 90 TRP A O 1
ATOM 689 N N . GLY A 1 91 ? -35.423 16.256 10.628 1.00 80.75 91 GLY A N 1
ATOM 690 C CA . GLY A 1 91 ? -36.481 16.230 11.640 1.00 80.75 91 GLY A CA 1
ATOM 691 C C . GLY A 1 91 ? -35.973 15.924 13.048 1.00 80.75 91 GLY A C 1
ATOM 692 O O . GLY A 1 91 ? -34.767 15.856 13.300 1.00 80.75 91 GLY A O 1
ATOM 693 N N . GLU A 1 92 ? -36.909 15.814 13.991 1.00 71.12 92 GLU A N 1
ATOM 694 C CA . GLU A 1 92 ? -36.588 15.374 15.350 1.00 71.12 92 GLU A CA 1
ATOM 695 C C . GLU A 1 92 ? -36.052 13.940 15.306 1.00 71.12 92 GLU A C 1
ATOM 697 O O . GLU A 1 92 ? -36.574 13.107 14.562 1.00 71.12 92 GLU A O 1
ATOM 702 N N . LEU A 1 93 ? -34.994 13.670 16.083 1.00 62.78 93 LEU A N 1
ATOM 703 C CA . LEU A 1 93 ? -34.456 12.320 16.237 1.00 62.78 93 LEU A CA 1
ATOM 704 C C . LEU A 1 93 ? -35.616 11.388 16.615 1.00 62.78 93 LEU A C 1
ATOM 706 O O . LEU A 1 93 ? -36.272 11.651 17.631 1.00 62.78 93 LEU A O 1
ATOM 710 N N . PRO A 1 94 ? -35.889 10.317 15.847 1.00 61.97 94 PRO A N 1
ATOM 711 C CA . PRO A 1 94 ? -36.785 9.287 16.338 1.00 61.97 94 PRO A CA 1
ATOM 712 C C . PRO A 1 94 ? -36.224 8.825 17.682 1.00 61.97 94 PRO A C 1
ATOM 714 O O . PRO A 1 94 ? -35.020 8.578 17.795 1.00 61.97 94 PRO A O 1
ATOM 717 N N . GLN A 1 95 ? -37.073 8.778 18.715 1.00 65.44 95 GLN A N 1
ATOM 718 C CA . GLN A 1 95 ? -36.647 8.232 20.001 1.00 65.44 95 GLN A CA 1
ATOM 719 C C . GLN A 1 95 ? -36.014 6.862 19.728 1.00 65.44 95 GLN A C 1
ATOM 721 O O . GLN A 1 95 ? -36.602 6.095 18.955 1.00 65.44 95 GLN A O 1
ATOM 726 N N . PRO A 1 96 ? -34.808 6.583 20.264 1.00 59.81 96 PRO A N 1
ATOM 727 C CA . PRO A 1 96 ? -34.092 5.358 19.945 1.00 59.81 96 PRO A CA 1
ATOM 728 C C . PRO A 1 96 ? -35.047 4.181 20.156 1.00 59.81 96 PRO A C 1
ATOM 730 O O . PRO A 1 96 ? -35.706 4.135 21.202 1.00 59.81 96 PRO A O 1
ATOM 733 N N . PRO A 1 97 ? -35.199 3.279 19.168 1.00 54.91 97 PRO A N 1
ATOM 734 C CA . PRO A 1 97 ? -36.100 2.152 19.313 1.00 54.91 97 PRO A CA 1
ATOM 735 C C . PRO A 1 97 ? -35.675 1.396 20.563 1.00 54.91 97 PRO A C 1
ATOM 737 O O . PRO A 1 97 ? -34.539 0.936 20.663 1.00 54.91 97 PRO A O 1
ATOM 740 N N . ILE A 1 98 ? -36.577 1.333 21.542 1.00 61.22 98 ILE A N 1
ATOM 741 C CA . ILE A 1 98 ? -36.349 0.609 22.786 1.00 61.22 98 ILE A CA 1
ATOM 742 C C . ILE A 1 98 ? -36.013 -0.829 22.366 1.00 61.22 98 ILE A C 1
ATOM 744 O O . ILE A 1 98 ? -36.862 -1.465 21.731 1.00 61.22 98 ILE A O 1
ATOM 748 N N . PRO A 1 99 ? -34.794 -1.340 22.644 1.00 63.06 99 PRO A N 1
ATOM 749 C CA . PRO A 1 99 ? -34.402 -2.681 22.230 1.00 63.06 99 PRO A CA 1
ATOM 750 C C . PRO A 1 99 ? -35.489 -3.675 22.640 1.00 63.06 99 PRO A C 1
ATOM 752 O O . PRO A 1 99 ? -36.002 -3.537 23.748 1.00 63.06 99 PRO A O 1
ATOM 755 N N . PRO A 1 100 ? -35.848 -4.688 21.834 1.00 66.75 100 PRO A N 1
ATOM 756 C CA . PRO A 1 100 ? -36.958 -5.586 22.153 1.00 66.75 100 PRO A CA 1
ATOM 757 C C . PRO A 1 100 ? -36.827 -6.202 23.547 1.00 66.75 100 PRO A C 1
ATOM 759 O O . PRO A 1 100 ? -37.808 -6.315 24.272 1.00 66.75 100 PRO A O 1
ATOM 762 N N . LEU A 1 101 ? -35.598 -6.521 23.966 1.00 63.12 101 LEU A N 1
ATOM 763 C CA . LEU A 1 101 ? -35.296 -6.989 25.320 1.00 63.12 101 LEU A CA 1
ATOM 764 C C . LEU A 1 101 ? -35.605 -5.946 26.396 1.00 63.12 101 LEU A C 1
ATOM 766 O O . LEU A 1 101 ? -36.173 -6.298 27.425 1.00 63.12 101 LEU A O 1
ATOM 770 N N . LEU A 1 102 ? -35.277 -4.677 26.152 1.00 64.06 102 LEU A N 1
ATOM 771 C CA . LEU A 1 102 ? -35.592 -3.576 27.055 1.00 64.06 102 LEU A CA 1
ATOM 772 C C . LEU A 1 102 ? -37.093 -3.267 27.042 1.00 64.06 102 LEU A C 1
ATOM 774 O O . LEU A 1 102 ? -37.652 -3.035 28.099 1.00 64.06 102 LEU A O 1
ATOM 778 N N . ALA A 1 103 ? -37.768 -3.352 25.895 1.00 73.62 103 ALA A N 1
ATOM 779 C CA . ALA A 1 103 ? -39.218 -3.198 25.798 1.00 73.62 103 ALA A CA 1
ATOM 780 C C . ALA A 1 103 ? -39.933 -4.312 26.575 1.00 73.62 103 ALA A C 1
ATOM 782 O O . ALA A 1 103 ? -40.818 -4.037 27.374 1.00 73.62 103 ALA A O 1
ATOM 783 N N . THR A 1 104 ? -39.468 -5.560 26.439 1.00 74.94 104 THR A N 1
ATOM 784 C CA . THR A 1 104 ? -40.003 -6.706 27.192 1.00 74.94 104 THR A CA 1
ATOM 785 C C . THR A 1 104 ? -39.685 -6.598 28.687 1.00 74.94 104 THR A C 1
ATOM 787 O O . THR A 1 104 ? -40.495 -6.997 29.521 1.00 74.94 104 THR A O 1
ATOM 790 N N . ALA A 1 105 ? -38.510 -6.074 29.049 1.00 72.81 105 ALA A N 1
ATOM 791 C CA . ALA A 1 105 ? -38.139 -5.823 30.438 1.00 72.81 105 ALA A CA 1
ATOM 792 C C . ALA A 1 105 ? -38.971 -4.687 31.045 1.00 72.81 105 ALA A C 1
ATOM 794 O O . ALA A 1 105 ? -39.442 -4.839 32.164 1.00 72.81 105 ALA A O 1
ATOM 795 N N . ILE A 1 106 ? -39.201 -3.600 30.304 1.00 76.69 106 ILE A N 1
ATOM 796 C CA . ILE A 1 106 ? -40.061 -2.478 30.696 1.00 76.69 106 ILE A CA 1
ATOM 797 C C . ILE A 1 106 ? -41.506 -2.954 30.855 1.00 76.69 106 ILE A C 1
ATOM 799 O O . ILE A 1 106 ? -42.109 -2.644 31.873 1.00 76.69 106 ILE A O 1
ATOM 803 N N . ASP A 1 107 ? -42.037 -3.761 29.933 1.00 80.00 107 ASP A N 1
ATOM 804 C CA . ASP A 1 107 ? -43.390 -4.322 30.045 1.00 80.00 107 ASP A CA 1
ATOM 805 C C . ASP A 1 107 ? -43.531 -5.250 31.260 1.00 80.00 107 ASP A C 1
ATOM 807 O O . ASP A 1 107 ? -44.539 -5.208 31.965 1.00 80.00 107 ASP A O 1
ATOM 811 N N . ARG A 1 108 ? -42.510 -6.068 31.556 1.00 76.56 108 ARG A N 1
ATOM 812 C CA . ARG A 1 108 ? -42.496 -6.919 32.760 1.00 76.56 108 ARG A CA 1
ATOM 813 C C . ARG A 1 108 ? -42.349 -6.108 34.046 1.00 76.56 108 ARG A C 1
ATOM 815 O O . ARG A 1 108 ? -43.031 -6.399 35.019 1.00 76.56 108 ARG A O 1
ATOM 822 N N . LEU A 1 109 ? -41.505 -5.079 34.045 1.00 71.81 109 LEU A N 1
ATOM 823 C CA . LEU A 1 109 ? -41.328 -4.167 35.179 1.00 71.81 109 LEU A CA 1
ATOM 824 C C . LEU A 1 109 ? -42.588 -3.334 35.439 1.00 71.81 109 LEU A C 1
ATOM 826 O O . LEU A 1 109 ? -42.942 -3.120 36.594 1.00 71.81 109 LEU A O 1
ATOM 830 N N . ALA A 1 110 ? -43.287 -2.907 34.386 1.00 75.50 110 ALA A N 1
ATOM 831 C CA . ALA A 1 110 ? -44.551 -2.184 34.481 1.00 75.50 110 ALA A CA 1
ATOM 832 C C . ALA A 1 110 ? -45.698 -3.068 34.997 1.00 75.50 110 ALA A C 1
ATOM 834 O O . ALA A 1 110 ? -46.629 -2.554 35.612 1.00 75.50 110 ALA A O 1
ATOM 835 N N . ALA A 1 111 ? -45.635 -4.384 34.770 1.00 81.00 111 ALA A N 1
ATOM 836 C CA . ALA A 1 111 ? -46.630 -5.332 35.265 1.00 81.00 111 ALA A CA 1
ATOM 837 C C . ALA A 1 111 ? -46.448 -5.702 36.751 1.00 81.00 111 ALA A C 1
ATOM 839 O O . ALA A 1 111 ? -47.439 -6.011 37.410 1.00 81.00 111 ALA A O 1
ATOM 840 N N . ASP A 1 112 ? -45.219 -5.654 37.278 1.00 78.88 112 ASP A N 1
ATOM 841 C CA . ASP A 1 112 ? -44.891 -6.162 38.621 1.00 78.88 112 ASP A CA 1
ATOM 842 C C . ASP A 1 112 ? -44.790 -5.087 39.729 1.00 78.88 112 ASP A C 1
ATOM 844 O O . ASP A 1 112 ? -44.435 -5.419 40.860 1.00 78.88 112 ASP A O 1
ATOM 848 N N . ASP A 1 113 ? -45.096 -3.811 39.451 1.00 65.56 113 ASP A N 1
ATOM 849 C CA . ASP A 1 113 ? -45.042 -2.682 40.418 1.00 65.56 113 ASP A CA 1
ATOM 850 C C . ASP A 1 113 ? -43.705 -2.600 41.204 1.00 65.56 113 ASP A C 1
ATOM 852 O O . ASP A 1 113 ? -43.596 -2.065 42.312 1.00 65.56 113 ASP A O 1
ATOM 856 N N . LEU A 1 114 ? -42.648 -3.170 40.618 1.00 58.97 114 LEU A N 1
ATOM 857 C CA . LEU A 1 114 ? -41.312 -3.244 41.185 1.00 58.97 114 LEU A CA 1
ATOM 858 C C . LEU A 1 114 ? -40.592 -1.940 40.852 1.00 58.97 114 LEU A C 1
ATOM 860 O O . LEU A 1 114 ? -40.221 -1.688 39.707 1.00 58.97 114 LEU A O 1
ATOM 864 N N . ALA A 1 115 ? -40.410 -1.102 41.876 1.00 55.72 115 ALA A N 1
ATOM 865 C CA . ALA A 1 115 ? -39.732 0.184 41.775 1.00 55.72 115 ALA A CA 1
ATOM 866 C C . ALA A 1 115 ? -38.425 0.068 40.967 1.00 55.72 115 ALA A C 1
ATOM 868 O O . ALA A 1 115 ? -37.491 -0.635 41.355 1.00 55.72 115 ALA A O 1
ATOM 869 N N . LEU A 1 116 ? -38.363 0.807 39.855 1.00 53.41 116 LEU A N 1
ATOM 870 C CA . LEU A 1 116 ? -37.279 0.841 38.863 1.00 53.41 116 LEU A CA 1
ATOM 871 C C . LEU A 1 116 ? -35.942 1.400 39.400 1.00 53.41 116 LEU A C 1
ATOM 873 O O . LEU A 1 116 ? -35.058 1.753 38.628 1.00 53.41 116 LEU A O 1
ATOM 877 N N . SER A 1 117 ? -35.771 1.498 40.719 1.00 52.00 117 SER A N 1
ATOM 878 C CA . SER A 1 117 ? -34.617 2.117 41.378 1.00 52.00 117 SER A CA 1
ATOM 879 C C . SER A 1 117 ? -33.358 1.246 41.400 1.00 52.00 117 SER A C 1
ATOM 881 O O . SER A 1 117 ? -32.384 1.619 42.045 1.00 52.00 117 SER A O 1
ATOM 883 N N . ARG A 1 118 ? -33.366 0.079 40.739 1.00 44.94 118 ARG A N 1
ATOM 884 C CA . ARG A 1 118 ? -32.263 -0.894 40.814 1.00 44.94 118 ARG A CA 1
ATOM 885 C C . ARG A 1 118 ? -31.686 -1.356 39.484 1.00 44.94 118 ARG A C 1
ATOM 887 O O . ARG A 1 118 ? -30.800 -2.207 39.493 1.00 44.94 118 ARG A O 1
ATOM 894 N N . PHE A 1 119 ? -32.111 -0.773 38.363 1.00 47.31 119 PHE A N 1
ATOM 895 C CA . PHE A 1 119 ? -31.221 -0.718 37.205 1.00 47.31 119 PHE A CA 1
ATOM 896 C C . PHE A 1 119 ? -30.182 0.361 37.492 1.00 47.31 119 PHE A C 1
ATOM 898 O O . PHE A 1 119 ? -30.222 1.456 36.945 1.00 47.31 119 PHE A O 1
ATOM 905 N N . ASP A 1 120 ? -29.277 0.036 38.418 1.00 43.03 120 ASP A N 1
ATOM 906 C CA . ASP A 1 120 ? -27.977 0.673 38.476 1.00 43.03 120 ASP A CA 1
ATOM 907 C C . ASP A 1 120 ? -27.383 0.488 37.081 1.00 43.03 120 ASP A C 1
ATOM 909 O O . ASP A 1 120 ? -26.966 -0.607 36.696 1.00 43.03 120 ASP A O 1
ATOM 913 N N . SER A 1 121 ? -27.361 1.569 36.313 1.00 44.66 121 SER A N 1
ATOM 914 C CA . SER A 1 121 ? -26.611 1.750 35.074 1.00 44.66 121 SER A CA 1
ATOM 915 C C . SER A 1 121 ? -25.091 1.686 35.317 1.00 44.66 121 SER A C 1
ATOM 917 O O . SER A 1 121 ? -24.320 2.363 34.654 1.00 44.66 121 SER A O 1
ATOM 919 N N . ASN A 1 122 ? -24.653 0.850 36.266 1.00 37.19 122 ASN A N 1
ATOM 920 C CA . ASN A 1 122 ? -23.271 0.576 36.647 1.00 37.19 122 ASN A CA 1
ATOM 921 C C . ASN A 1 122 ? -22.538 -0.311 35.630 1.00 37.19 122 ASN A C 1
ATOM 923 O O . ASN A 1 122 ? -21.377 -0.655 35.843 1.00 37.19 122 ASN A O 1
ATOM 927 N N . ALA A 1 123 ? -23.162 -0.656 34.499 1.00 40.56 123 ALA A N 1
ATOM 928 C CA . ALA A 1 123 ? -22.383 -0.905 33.295 1.00 40.56 123 ALA A CA 1
ATOM 929 C C . ALA A 1 123 ? -21.840 0.461 32.858 1.00 40.56 123 ALA A C 1
ATOM 931 O O . ALA A 1 123 ? -22.473 1.132 32.050 1.00 40.56 123 ALA A O 1
ATOM 932 N N . GLY A 1 124 ? -20.742 0.889 33.494 1.00 39.28 124 GLY A N 1
ATOM 933 C CA . GLY A 1 124 ? -20.086 2.191 33.355 1.00 39.28 124 GLY A CA 1
ATOM 934 C C . GLY A 1 124 ? -19.527 2.433 31.957 1.00 39.28 124 GLY A C 1
ATOM 935 O O . GLY A 1 124 ? -18.329 2.627 31.779 1.00 39.28 124 GLY A O 1
ATOM 936 N N . TYR A 1 125 ? -20.394 2.388 30.952 1.00 38.94 125 TYR A N 1
ATOM 937 C CA . TYR A 1 125 ? -20.129 3.006 29.676 1.00 38.94 125 TYR A CA 1
ATOM 938 C C . TYR A 1 125 ? -20.272 4.511 29.884 1.00 38.94 125 TYR A C 1
ATOM 940 O O . TYR A 1 125 ? -21.308 4.948 30.392 1.00 38.94 125 TYR A O 1
ATOM 948 N N . PRO A 1 126 ? -19.256 5.304 29.518 1.00 48.22 126 PRO A N 1
ATOM 949 C CA . PRO A 1 126 ? -19.351 6.750 29.608 1.00 48.22 126 PRO A CA 1
ATOM 950 C C . PRO A 1 126 ? -20.568 7.222 28.807 1.00 48.22 126 PRO A C 1
ATOM 952 O O . PRO A 1 126 ? -20.688 6.953 27.608 1.00 48.22 126 PRO A O 1
ATOM 955 N N . THR A 1 127 ? -21.500 7.903 29.470 1.00 50.94 127 THR A N 1
ATOM 956 C CA . THR A 1 127 ? -22.633 8.550 28.808 1.00 50.94 127 THR A CA 1
ATOM 957 C C . THR A 1 127 ? -22.126 9.822 28.145 1.00 50.94 127 THR A C 1
ATOM 959 O O . THR A 1 127 ? -22.196 10.904 28.721 1.00 50.94 127 THR A O 1
ATOM 962 N N . CYS A 1 128 ? -21.562 9.698 26.945 1.00 58.22 128 CYS A N 1
ATOM 963 C CA . CYS A 1 128 ? -21.162 10.873 26.180 1.00 58.22 128 CYS A CA 1
ATOM 964 C C . CYS A 1 128 ? -22.424 11.609 25.693 1.00 58.22 128 CYS A C 1
ATOM 966 O O . CYS A 1 128 ? -23.391 10.977 25.254 1.00 58.22 128 CYS A O 1
ATOM 968 N N . GLU A 1 129 ? -22.430 12.944 25.788 1.00 59.91 129 GLU A N 1
ATOM 969 C CA . GLU A 1 129 ? -23.525 13.762 25.258 1.00 59.91 129 GLU A CA 1
ATOM 970 C C . GLU A 1 129 ? -23.625 13.472 23.745 1.00 59.91 129 GLU A C 1
ATOM 972 O O . GLU A 1 129 ? -22.622 13.611 23.036 1.00 59.91 129 GLU A O 1
ATOM 977 N N . PRO A 1 130 ? -24.778 13.004 23.226 1.00 62.19 130 PRO A N 1
ATOM 978 C CA . PRO A 1 130 ? -24.888 12.653 21.818 1.00 62.19 130 PRO A CA 1
ATOM 979 C C . PRO A 1 130 ? -24.544 13.872 20.949 1.00 62.19 130 PRO A C 1
ATOM 981 O O . PRO A 1 130 ? -24.845 15.008 21.338 1.00 62.19 130 PRO A O 1
ATOM 984 N N . PRO A 1 131 ? -23.923 13.670 19.772 1.00 64.25 131 PRO A N 1
ATOM 985 C CA . PRO A 1 131 ? -23.508 14.768 18.911 1.00 64.25 131 PRO A CA 1
ATOM 986 C C . PRO A 1 131 ? -24.682 15.716 18.653 1.00 64.25 131 PRO A C 1
ATOM 988 O O . PRO A 1 131 ? -25.757 15.308 18.208 1.00 64.25 131 PRO A O 1
ATOM 991 N N . ARG A 1 132 ? -24.476 16.999 18.976 1.00 66.00 132 ARG A N 1
ATOM 992 C CA . ARG A 1 132 ? -25.528 18.019 18.909 1.00 66.00 132 ARG A CA 1
ATOM 993 C C . ARG A 1 132 ? -26.058 18.121 17.481 1.00 66.00 132 ARG A C 1
ATOM 995 O O . ARG A 1 132 ? -25.283 18.269 16.538 1.00 66.00 132 ARG A O 1
ATOM 1002 N N . SER A 1 133 ? -27.383 18.089 17.328 1.00 69.00 133 SER A N 1
ATOM 1003 C CA . SER A 1 133 ? -28.036 18.280 16.030 1.00 69.00 133 SER A CA 1
ATOM 1004 C C . SER A 1 133 ? -27.605 19.614 15.416 1.00 69.00 133 SER A C 1
ATOM 1006 O O . SER A 1 133 ? -27.715 20.661 16.067 1.00 69.00 133 SER A O 1
ATOM 1008 N N . ALA A 1 134 ? -27.166 19.599 14.161 1.00 77.38 134 ALA A N 1
ATOM 1009 C CA . ALA A 1 134 ? -26.987 20.825 13.397 1.00 77.38 134 ALA A CA 1
ATOM 1010 C C . ALA A 1 134 ? -28.363 21.356 12.960 1.00 77.38 134 ALA A C 1
ATOM 1012 O O . ALA A 1 134 ? -29.331 20.605 12.861 1.00 77.38 134 ALA A O 1
ATOM 1013 N N . LYS A 1 135 ? -28.485 22.657 12.691 1.00 79.38 135 LYS A N 1
ATOM 1014 C CA . LYS A 1 135 ? -29.714 23.237 12.126 1.00 79.38 135 LYS A CA 1
ATOM 1015 C C . LYS A 1 135 ? -29.401 23.896 10.793 1.00 79.38 135 LYS A C 1
ATOM 1017 O O . LYS A 1 135 ? -28.474 24.697 10.708 1.00 79.38 135 LYS A O 1
ATOM 1022 N N . VAL A 1 136 ? -30.199 23.592 9.772 1.00 79.19 136 VAL A N 1
ATOM 1023 C CA . VAL A 1 136 ? -30.183 24.298 8.484 1.00 79.19 136 VAL A CA 1
ATOM 1024 C C . VAL A 1 136 ? -31.504 25.060 8.381 1.00 79.19 136 VAL A C 1
ATOM 1026 O O . VAL A 1 136 ? -32.549 24.496 8.062 1.00 79.19 136 VAL A O 1
ATOM 1029 N N . GLY A 1 137 ? -31.484 26.345 8.744 1.00 87.12 137 GLY A N 1
ATOM 1030 C CA . GLY A 1 137 ? -32.710 27.127 8.928 1.00 87.12 137 GLY A CA 1
ATOM 1031 C C . GLY A 1 137 ? -33.519 26.638 10.137 1.00 87.12 137 GLY A C 1
ATOM 1032 O O . GLY A 1 137 ? -32.990 26.551 11.244 1.00 87.12 137 GLY A O 1
ATOM 1033 N N . SER A 1 138 ? -34.802 26.327 9.933 1.00 86.88 138 SER A N 1
ATOM 1034 C CA . SER A 1 138 ? -35.690 25.772 10.968 1.00 86.88 138 SER A CA 1
ATOM 1035 C C . SER A 1 138 ? -35.668 24.243 11.054 1.00 86.88 138 SER A C 1
ATOM 1037 O O . SER A 1 138 ? -36.290 23.688 11.957 1.00 86.88 138 SER A O 1
ATOM 1039 N N . MET A 1 139 ? -34.975 23.556 10.140 1.00 81.81 139 MET A N 1
ATOM 1040 C CA . MET A 1 139 ? -34.950 22.096 10.093 1.00 81.81 139 MET A CA 1
ATOM 1041 C C . MET A 1 139 ? -33.770 21.557 10.915 1.00 81.81 139 MET A C 1
ATOM 1043 O O . MET A 1 139 ? -32.615 21.845 10.571 1.00 81.81 139 MET A O 1
ATOM 1047 N N . PRO A 1 140 ? -34.022 20.798 12.000 1.00 82.62 140 PRO A N 1
ATOM 1048 C CA . PRO A 1 140 ? -32.964 20.064 12.678 1.00 82.62 140 PRO A CA 1
ATOM 1049 C C . PRO A 1 140 ? -32.447 18.942 11.768 1.00 82.62 140 PRO A C 1
ATOM 1051 O O . PRO A 1 140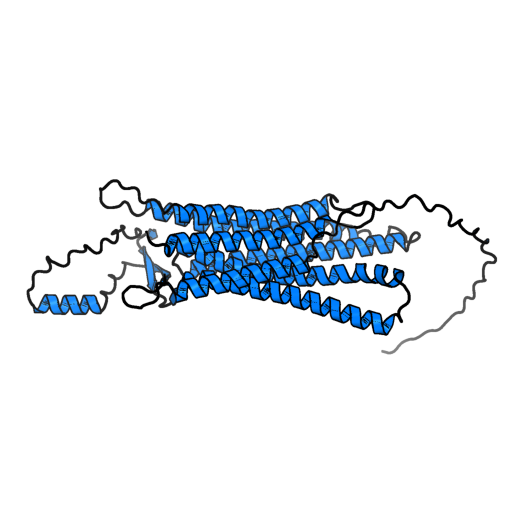 ? -33.226 18.218 11.144 1.00 82.62 140 PRO A O 1
ATOM 1054 N N . VAL A 1 141 ? -31.124 18.835 11.690 1.00 83.50 141 VAL A N 1
ATOM 1055 C CA . VAL A 1 141 ? -30.389 17.749 11.046 1.00 83.50 141 VAL A CA 1
ATOM 1056 C C . VAL A 1 141 ? -29.694 16.977 12.148 1.00 83.50 141 VAL A C 1
ATOM 1058 O O . VAL A 1 141 ? -28.793 17.490 12.821 1.00 83.50 141 VAL A O 1
ATOM 1061 N N . SER A 1 142 ? -30.139 15.746 12.336 1.00 80.38 142 SER A N 1
ATOM 1062 C CA . SER A 1 142 ? -29.663 14.891 13.409 1.00 80.38 142 SER A CA 1
ATOM 1063 C C . SER A 1 142 ? -28.818 13.759 12.830 1.00 80.38 142 SER A C 1
ATOM 1065 O O . SER A 1 142 ? -29.258 13.106 11.874 1.00 80.38 142 SER A O 1
ATOM 1067 N N . PRO A 1 143 ? -27.611 13.514 13.369 1.00 82.00 143 PRO A N 1
ATOM 1068 C CA . PRO A 1 143 ? -26.858 12.324 13.012 1.00 82.00 143 PRO A CA 1
ATOM 1069 C C . PRO A 1 143 ? -27.620 11.093 13.508 1.00 82.00 143 PRO A C 1
ATOM 1071 O O . PRO A 1 143 ? -28.063 11.044 14.655 1.00 82.00 143 PRO A O 1
ATOM 1074 N N . ALA A 1 144 ? -27.778 10.110 12.634 1.00 82.81 144 ALA A N 1
ATOM 1075 C CA . ALA A 1 144 ? -28.309 8.801 12.965 1.00 82.81 144 ALA A CA 1
ATOM 1076 C C . ALA A 1 144 ? -27.302 7.736 12.527 1.00 82.81 144 ALA A C 1
ATOM 1078 O O . ALA A 1 144 ? -26.569 7.917 11.552 1.00 82.81 144 ALA A O 1
ATOM 1079 N N . ALA A 1 145 ? -27.260 6.635 13.268 1.00 85.25 145 ALA A N 1
ATOM 1080 C CA . ALA A 1 145 ? -26.438 5.479 12.956 1.00 85.25 145 ALA A CA 1
ATOM 1081 C C . ALA A 1 145 ? -27.334 4.243 12.930 1.00 85.25 145 ALA A C 1
ATOM 1083 O O . ALA A 1 145 ? -28.153 4.045 13.827 1.00 85.25 145 ALA A O 1
ATOM 1084 N N . GLU A 1 146 ? -27.184 3.434 11.890 1.00 89.00 146 GLU A N 1
ATOM 1085 C CA . GLU A 1 146 ? -27.854 2.144 11.759 1.00 89.00 146 GLU A CA 1
ATOM 1086 C C . GLU A 1 146 ? -26.811 1.031 11.831 1.00 89.00 146 GLU A C 1
ATOM 1088 O O . GLU A 1 146 ? -25.750 1.133 11.210 1.00 89.00 146 GLU A O 1
ATOM 1093 N N . ASP A 1 147 ? -27.098 -0.013 12.608 1.00 89.94 147 ASP A N 1
ATOM 1094 C CA . ASP A 1 147 ? -26.265 -1.212 12.639 1.00 89.94 147 ASP A CA 1
ATOM 1095 C C . ASP A 1 147 ? -26.405 -1.944 11.302 1.00 89.94 147 ASP A C 1
ATOM 1097 O O . ASP A 1 147 ? -27.506 -2.271 10.858 1.00 89.94 147 ASP A O 1
ATOM 1101 N N . THR A 1 148 ? -25.280 -2.216 10.651 1.00 93.25 148 THR A N 1
ATOM 1102 C CA . THR A 1 148 ? -25.270 -2.958 9.386 1.00 93.25 148 THR A CA 1
ATOM 1103 C C . THR A 1 148 ? -25.492 -4.459 9.572 1.00 93.25 148 THR A C 1
ATOM 1105 O O . THR A 1 148 ? -25.698 -5.174 8.590 1.00 93.25 148 THR A O 1
ATOM 1108 N N . GLY A 1 149 ? -25.378 -4.964 10.805 1.00 92.12 149 GLY A N 1
ATOM 1109 C CA . GLY A 1 149 ? -25.284 -6.390 11.113 1.00 92.12 149 GLY A CA 1
ATOM 1110 C C . GLY A 1 149 ? -23.954 -7.019 10.682 1.00 92.12 149 GLY A C 1
ATOM 1111 O O . GLY A 1 149 ? -23.778 -8.232 10.811 1.00 92.12 149 GLY A O 1
ATOM 1112 N N . LEU A 1 150 ? -23.017 -6.224 10.152 1.00 94.44 150 LEU A N 1
ATOM 1113 C CA . LEU A 1 150 ? -21.675 -6.669 9.801 1.00 94.44 150 LEU A CA 1
ATOM 1114 C C . LEU A 1 150 ? -20.745 -6.490 10.991 1.00 94.44 150 LEU A C 1
ATOM 1116 O O . LEU A 1 150 ? -20.744 -5.466 11.671 1.00 94.44 150 LEU A O 1
ATOM 1120 N N . VAL A 1 151 ? -19.899 -7.490 11.190 1.00 94.75 151 VAL A N 1
ATOM 1121 C CA . VAL A 1 151 ? -18.937 -7.520 12.280 1.00 94.75 151 VAL A CA 1
ATOM 1122 C C . VAL A 1 151 ? -17.560 -7.803 11.699 1.00 94.75 151 VAL A C 1
ATOM 1124 O O . VAL A 1 151 ? -17.375 -8.788 10.981 1.00 94.75 151 VAL A O 1
ATOM 1127 N N . LEU A 1 152 ? -16.586 -6.946 12.004 1.00 96.12 152 LEU A N 1
ATOM 1128 C CA . LEU A 1 152 ? -15.190 -7.162 11.639 1.00 96.12 152 LEU A CA 1
ATOM 1129 C C . LEU A 1 152 ? -14.406 -7.694 12.829 1.00 96.12 152 LEU A C 1
ATOM 1131 O O . LEU A 1 152 ? -14.346 -7.067 13.881 1.00 96.12 152 LEU A O 1
ATOM 1135 N N . SER A 1 153 ? -13.761 -8.839 12.640 1.00 97.19 153 SER A N 1
ATOM 1136 C CA . SER A 1 153 ? -12.800 -9.367 13.602 1.00 97.19 153 SER A CA 1
ATOM 1137 C C . SER A 1 153 ? -11.435 -8.729 13.382 1.00 97.19 153 SER A C 1
ATOM 1139 O O . SER A 1 153 ? -10.842 -8.839 12.302 1.00 97.19 153 SER A O 1
ATOM 1141 N N . LEU A 1 154 ? -10.912 -8.101 14.430 1.00 96.31 154 LEU A N 1
ATOM 1142 C CA . LEU A 1 154 ? -9.570 -7.536 14.440 1.00 96.31 154 LEU A CA 1
ATOM 1143 C C . LEU A 1 154 ? -8.507 -8.610 14.197 1.00 96.31 154 LEU A C 1
ATOM 1145 O O . LEU A 1 154 ? -7.548 -8.381 13.458 1.00 96.31 154 LEU A O 1
ATOM 1149 N N . HIS A 1 155 ? -8.701 -9.796 14.779 1.00 96.75 155 HIS A N 1
ATOM 1150 C CA . HIS A 1 155 ? -7.795 -10.921 14.607 1.00 96.75 155 HIS A CA 1
ATOM 1151 C C . HIS A 1 155 ? -7.673 -11.318 13.129 1.00 96.75 155 HIS A C 1
ATOM 1153 O O . HIS A 1 155 ? -6.570 -11.405 12.581 1.00 96.75 155 HIS A O 1
ATOM 1159 N N . TRP A 1 156 ? -8.811 -11.503 12.457 1.00 97.75 156 TRP A N 1
ATOM 1160 C CA . TRP A 1 156 ? -8.829 -11.913 11.056 1.00 97.75 156 TRP A CA 1
ATOM 1161 C C . TRP A 1 156 ? -8.311 -10.829 10.110 1.00 97.75 156 TRP A C 1
ATOM 1163 O O . TRP A 1 156 ? -7.716 -11.171 9.087 1.00 97.75 156 TRP A O 1
ATOM 1173 N N . LEU A 1 157 ? -8.446 -9.543 10.451 1.00 97.81 157 LEU A N 1
ATOM 1174 C CA . LEU A 1 157 ? -7.797 -8.460 9.703 1.00 97.81 157 LEU A CA 1
ATOM 1175 C C . LEU A 1 157 ? -6.267 -8.576 9.763 1.00 97.81 157 LEU A C 1
ATOM 1177 O O . LEU A 1 157 ? -5.615 -8.504 8.718 1.00 97.81 157 LEU A O 1
ATOM 1181 N N . VAL A 1 158 ? -5.702 -8.833 10.950 1.00 97.50 158 VAL A N 1
ATOM 1182 C CA . VAL A 1 158 ? -4.252 -9.034 11.122 1.00 97.50 158 VAL A CA 1
ATOM 1183 C C . VAL A 1 158 ? -3.765 -10.239 10.322 1.00 97.50 158 VAL A C 1
ATOM 1185 O O . VAL A 1 158 ? -2.840 -10.130 9.515 1.00 97.50 158 VAL A O 1
ATOM 1188 N N . VAL A 1 159 ? -4.433 -11.384 10.473 1.00 98.00 159 VAL A N 1
ATOM 1189 C CA . VAL A 1 159 ? -4.108 -12.610 9.727 1.00 98.00 159 VAL A CA 1
ATOM 1190 C C . VAL A 1 159 ? -4.172 -12.378 8.214 1.00 98.00 159 VAL A C 1
ATOM 1192 O O . VAL A 1 159 ? -3.303 -12.856 7.481 1.00 98.00 159 VAL A O 1
ATOM 1195 N N . SER A 1 160 ? -5.157 -11.614 7.737 1.00 98.31 160 SER A N 1
ATOM 1196 C CA . SER A 1 160 ? -5.384 -11.388 6.308 1.00 98.31 160 SER A CA 1
ATOM 1197 C C . SER A 1 160 ? -4.234 -10.649 5.628 1.00 98.31 160 SER A C 1
ATOM 1199 O O . SER A 1 160 ? -3.809 -11.071 4.552 1.00 98.31 160 SER A O 1
ATOM 1201 N N . PHE A 1 161 ? -3.678 -9.586 6.221 1.00 97.88 161 PHE A N 1
ATOM 1202 C CA . PHE A 1 161 ? -2.587 -8.863 5.553 1.00 97.88 161 PHE A CA 1
ATOM 1203 C C . PHE A 1 161 ? -1.274 -9.664 5.524 1.00 97.88 161 PHE A C 1
ATOM 1205 O O . PHE A 1 161 ? -0.517 -9.538 4.560 1.00 97.88 161 PHE A O 1
ATOM 1212 N N . PHE A 1 162 ? -1.018 -10.539 6.507 1.00 98.25 162 PHE A N 1
ATOM 1213 C CA . PHE A 1 162 ? 0.104 -11.488 6.447 1.00 98.25 162 PHE A CA 1
ATOM 1214 C C . PHE A 1 162 ? -0.125 -12.580 5.402 1.00 98.25 162 PHE A C 1
ATOM 1216 O O . PHE A 1 162 ? 0.793 -12.899 4.646 1.00 98.25 162 PHE A O 1
ATOM 1223 N N . ALA A 1 163 ? -1.345 -13.121 5.324 1.00 98.12 163 ALA A N 1
ATOM 1224 C CA . ALA A 1 163 ? -1.715 -14.127 4.333 1.00 98.12 163 ALA A CA 1
ATOM 1225 C C . ALA A 1 163 ? -1.557 -13.596 2.902 1.00 98.12 163 ALA A C 1
ATOM 1227 O O . ALA A 1 163 ? -0.986 -14.275 2.048 1.00 98.12 163 ALA A O 1
ATOM 1228 N N . LEU A 1 164 ? -2.018 -12.365 2.654 1.00 97.12 164 LEU A N 1
ATOM 1229 C CA . LEU A 1 164 ? -1.861 -11.689 1.368 1.00 97.12 164 LEU A CA 1
ATOM 1230 C C . LEU A 1 164 ? -0.378 -11.522 1.017 1.00 97.12 164 LEU A C 1
ATOM 1232 O O . LEU A 1 164 ? 0.035 -11.956 -0.057 1.00 97.12 164 LEU A O 1
ATOM 1236 N N . SER A 1 165 ? 0.443 -10.982 1.924 1.00 97.00 165 SER A N 1
ATOM 1237 C CA . SER A 1 165 ? 1.881 -10.826 1.665 1.00 97.00 165 SER A CA 1
ATOM 1238 C C . SER A 1 165 ? 2.596 -12.149 1.414 1.00 97.00 165 SER A C 1
ATOM 1240 O O . SER A 1 165 ? 3.375 -12.256 0.468 1.00 97.00 165 SER A O 1
ATOM 1242 N N . PHE A 1 166 ? 2.284 -13.189 2.190 1.00 97.44 166 PHE A N 1
ATOM 1243 C CA . PHE A 1 166 ? 2.802 -14.531 1.940 1.00 97.44 166 PHE A CA 1
ATOM 1244 C C . PHE A 1 166 ? 2.435 -15.024 0.534 1.00 97.44 166 PHE A C 1
ATOM 1246 O O . PHE A 1 166 ? 3.314 -15.460 -0.209 1.00 97.44 166 PHE A O 1
ATOM 1253 N N . ALA A 1 167 ? 1.161 -14.923 0.146 1.00 97.19 167 ALA A N 1
ATOM 1254 C CA . ALA A 1 167 ? 0.675 -15.418 -1.137 1.00 97.19 167 ALA A CA 1
ATOM 1255 C C . ALA A 1 167 ? 1.342 -14.713 -2.330 1.00 97.19 167 ALA A C 1
ATOM 1257 O O . ALA A 1 167 ? 1.812 -15.383 -3.253 1.00 97.19 167 ALA A O 1
ATOM 1258 N N . PHE A 1 168 ? 1.421 -13.380 -2.311 1.00 96.00 168 PHE A N 1
ATOM 1259 C CA . PHE A 1 168 ? 2.001 -12.609 -3.414 1.00 96.00 168 PHE A CA 1
ATOM 1260 C C . PHE A 1 168 ? 3.520 -12.772 -3.516 1.00 96.00 168 PHE A C 1
ATOM 1262 O O . PHE A 1 168 ? 4.028 -12.991 -4.617 1.00 96.00 168 PHE A O 1
ATOM 1269 N N . GLN A 1 169 ? 4.249 -12.752 -2.399 1.00 94.19 169 GLN A N 1
ATOM 1270 C CA . GLN A 1 169 ? 5.706 -12.921 -2.416 1.00 94.19 169 GLN A CA 1
ATOM 1271 C C . GLN A 1 169 ? 6.105 -14.355 -2.776 1.00 94.19 169 GLN A C 1
ATOM 1273 O O . GLN A 1 169 ? 7.055 -14.568 -3.536 1.00 94.19 169 GLN A O 1
ATOM 1278 N N . PHE A 1 170 ? 5.339 -15.351 -2.317 1.00 93.69 170 PHE A N 1
ATOM 1279 C CA . PHE A 1 170 ? 5.502 -16.732 -2.763 1.00 93.69 170 PHE A CA 1
ATOM 1280 C C . PHE A 1 170 ? 5.243 -16.859 -4.268 1.00 93.69 170 PHE A C 1
ATOM 1282 O O . PHE A 1 170 ? 6.057 -17.445 -4.984 1.00 93.69 170 PHE A O 1
ATOM 1289 N N . ALA A 1 171 ? 4.160 -16.260 -4.777 1.00 93.06 171 ALA A N 1
ATOM 1290 C CA . ALA A 1 171 ? 3.866 -16.247 -6.206 1.00 93.06 171 ALA A CA 1
ATOM 1291 C C . ALA A 1 171 ? 4.999 -15.591 -7.010 1.00 93.06 171 ALA A C 1
ATOM 1293 O O . ALA A 1 171 ? 5.463 -16.178 -7.989 1.00 93.06 171 ALA A O 1
ATOM 1294 N N . ALA A 1 172 ? 5.507 -14.433 -6.577 1.00 90.31 172 ALA A N 1
ATOM 1295 C CA . ALA A 1 172 ? 6.639 -13.756 -7.208 1.00 90.31 172 ALA A CA 1
ATOM 1296 C C . ALA A 1 172 ? 7.889 -14.653 -7.248 1.00 90.31 172 ALA A C 1
ATOM 1298 O O . ALA A 1 172 ? 8.484 -14.837 -8.314 1.00 90.31 172 ALA A O 1
ATOM 1299 N N . ALA A 1 173 ? 8.237 -15.304 -6.132 1.00 89.75 173 ALA A N 1
ATOM 1300 C CA . ALA A 1 173 ? 9.367 -16.229 -6.057 1.00 89.75 173 ALA A CA 1
ATOM 1301 C C . ALA A 1 173 ? 9.199 -17.454 -6.980 1.00 89.75 173 ALA A C 1
ATOM 1303 O O . ALA A 1 173 ? 10.170 -17.904 -7.604 1.00 89.75 173 ALA A O 1
ATOM 1304 N N . VAL A 1 174 ? 7.977 -17.986 -7.103 1.00 91.31 174 VAL A N 1
ATOM 1305 C CA . VAL A 1 174 ? 7.646 -19.104 -8.001 1.00 91.31 174 VAL A CA 1
ATOM 1306 C C . VAL A 1 174 ? 7.721 -18.679 -9.464 1.00 91.31 174 VAL A C 1
ATOM 1308 O O . VAL A 1 174 ? 8.342 -19.386 -10.261 1.00 91.31 174 VAL A O 1
ATOM 1311 N N . PHE A 1 175 ? 7.151 -17.530 -9.837 1.00 90.56 175 PHE A N 1
ATOM 1312 C CA . PHE A 1 175 ? 7.249 -16.998 -11.199 1.00 90.56 175 PHE A CA 1
ATOM 1313 C C . PHE A 1 175 ? 8.705 -16.750 -11.589 1.00 90.56 175 PHE A C 1
ATOM 1315 O O . PHE A 1 175 ? 9.130 -17.132 -12.684 1.00 90.56 175 PHE A O 1
ATOM 1322 N N . ASP A 1 176 ? 9.500 -16.213 -10.668 1.00 87.12 176 ASP A N 1
ATOM 1323 C CA . ASP A 1 176 ? 10.923 -16.002 -10.870 1.00 87.12 176 ASP A CA 1
ATOM 1324 C C . ASP A 1 176 ? 11.691 -17.310 -11.086 1.00 87.12 176 ASP A C 1
ATOM 1326 O O . ASP A 1 176 ? 12.549 -17.390 -11.980 1.00 87.12 176 ASP A O 1
ATOM 1330 N N . LEU A 1 177 ? 11.396 -18.341 -10.292 1.00 88.50 177 LEU A N 1
ATOM 1331 C CA . LEU A 1 177 ? 12.004 -19.662 -10.422 1.00 88.50 177 LEU A CA 1
ATOM 1332 C C . LEU A 1 177 ? 11.585 -20.341 -11.731 1.00 88.50 177 LEU A C 1
ATOM 1334 O O . LEU A 1 177 ? 12.439 -20.859 -12.456 1.00 88.50 177 LEU A O 1
ATOM 1338 N N . ALA A 1 178 ? 10.297 -20.297 -12.071 1.00 90.75 178 ALA A N 1
ATOM 1339 C CA . ALA A 1 178 ? 9.751 -20.863 -13.298 1.00 90.75 178 ALA A CA 1
ATOM 1340 C C . ALA A 1 178 ? 10.352 -20.191 -14.540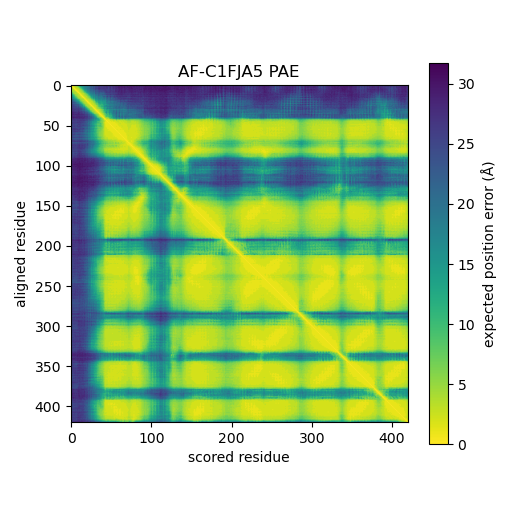 1.00 90.75 178 ALA A C 1
ATOM 1342 O O . ALA A 1 178 ? 10.758 -20.883 -15.477 1.00 90.75 178 ALA A O 1
ATOM 1343 N N . ALA A 1 179 ? 10.494 -18.862 -14.527 1.00 86.94 179 ALA A N 1
ATOM 1344 C CA . ALA A 1 179 ? 11.181 -18.118 -15.577 1.00 86.94 179 ALA A CA 1
ATOM 1345 C C . ALA A 1 179 ? 12.641 -18.579 -15.712 1.00 86.94 179 ALA A C 1
ATOM 1347 O O . ALA A 1 179 ? 13.070 -18.957 -16.804 1.00 86.94 179 ALA A O 1
ATOM 1348 N N . ARG A 1 180 ? 13.398 -18.656 -14.602 1.00 84.94 180 ARG A N 1
ATOM 1349 C CA . ARG A 1 180 ? 14.788 -19.166 -14.608 1.00 84.94 180 ARG A CA 1
ATOM 1350 C C . ARG A 1 180 ? 14.878 -20.590 -15.167 1.00 84.94 180 ARG A C 1
ATOM 1352 O O . ARG A 1 180 ? 15.759 -20.871 -15.978 1.00 84.94 180 ARG A O 1
ATOM 1359 N N . ALA A 1 181 ? 13.973 -21.482 -14.768 1.00 89.31 181 ALA A N 1
ATOM 1360 C CA . ALA A 1 181 ? 13.944 -22.866 -15.234 1.00 89.31 181 ALA A CA 1
ATOM 1361 C C . ALA A 1 181 ? 13.641 -22.965 -16.738 1.00 89.31 181 ALA A C 1
ATOM 1363 O O . ALA A 1 181 ? 14.328 -23.700 -17.455 1.00 89.31 181 ALA A O 1
ATOM 1364 N N . ARG A 1 182 ? 12.668 -22.186 -17.238 1.00 90.00 182 ARG A N 1
ATOM 1365 C CA . ARG A 1 182 ? 12.350 -22.101 -18.674 1.00 90.00 182 ARG A CA 1
ATOM 1366 C C . ARG A 1 182 ? 13.552 -21.614 -19.482 1.00 90.00 182 ARG A C 1
ATOM 1368 O O . ARG A 1 182 ? 13.883 -22.254 -20.475 1.00 90.00 182 ARG A O 1
ATOM 1375 N N . ARG A 1 183 ? 14.275 -20.590 -19.014 1.00 81.38 183 ARG A N 1
ATOM 1376 C CA . ARG A 1 183 ? 15.519 -20.111 -19.654 1.00 81.38 183 ARG A CA 1
ATOM 1377 C C . ARG A 1 183 ? 16.616 -21.164 -19.680 1.00 81.38 183 ARG A C 1
ATOM 1379 O O . ARG A 1 183 ? 17.175 -21.432 -20.738 1.00 81.38 183 ARG A O 1
ATOM 1386 N N . ARG A 1 184 ? 16.878 -21.843 -18.559 1.00 85.19 184 ARG A N 1
ATOM 1387 C CA . ARG A 1 184 ? 17.852 -22.952 -18.512 1.00 85.19 184 ARG A CA 1
ATOM 1388 C C . ARG A 1 184 ? 17.500 -24.085 -19.476 1.00 85.19 184 ARG A C 1
ATOM 1390 O O . ARG A 1 184 ? 18.390 -24.775 -19.966 1.00 85.19 184 ARG A O 1
ATOM 1397 N N . ARG A 1 185 ? 16.211 -24.324 -19.733 1.00 89.25 185 ARG A N 1
ATOM 1398 C CA . ARG A 1 185 ? 15.768 -25.297 -20.739 1.00 89.25 185 ARG A CA 1
ATOM 1399 C C . ARG A 1 185 ? 15.945 -24.758 -22.158 1.00 89.25 185 ARG A C 1
ATOM 1401 O O . ARG A 1 185 ? 16.469 -25.480 -22.995 1.00 89.25 185 ARG A O 1
ATOM 1408 N N . HIS A 1 186 ? 15.557 -23.511 -22.412 1.00 85.56 186 HIS A N 1
ATOM 1409 C CA . HIS A 1 186 ? 15.673 -22.891 -23.731 1.00 85.56 186 HIS A CA 1
ATOM 1410 C C . HIS A 1 186 ? 17.136 -22.770 -24.182 1.00 85.56 186 HIS A C 1
ATOM 1412 O O . HIS A 1 186 ? 17.460 -23.190 -25.287 1.00 85.56 186 HIS A O 1
ATOM 1418 N N . ARG A 1 187 ? 18.045 -22.347 -23.290 1.00 78.88 187 ARG A N 1
ATOM 1419 C CA . ARG A 1 187 ? 19.494 -22.286 -23.566 1.00 78.88 187 ARG A CA 1
ATOM 1420 C C . ARG A 1 187 ? 20.084 -23.643 -23.942 1.00 78.88 187 ARG A C 1
ATOM 1422 O O . ARG A 1 187 ? 20.850 -23.724 -24.895 1.00 78.88 187 ARG A O 1
ATOM 1429 N N . ARG A 1 188 ? 19.676 -24.715 -23.252 1.00 84.19 188 ARG A N 1
ATOM 1430 C CA . ARG A 1 188 ? 20.111 -26.083 -23.581 1.00 84.19 188 ARG A CA 1
ATOM 1431 C C . ARG A 1 188 ? 19.646 -26.546 -24.965 1.00 84.19 188 ARG A C 1
ATOM 1433 O O . ARG A 1 188 ? 20.335 -27.349 -25.575 1.00 84.19 188 ARG A O 1
ATOM 1440 N N . ILE A 1 189 ? 18.500 -26.060 -25.445 1.00 87.81 189 ILE A N 1
ATOM 1441 C CA . ILE A 1 189 ? 17.942 -26.447 -26.749 1.00 87.81 189 ILE A CA 1
ATOM 1442 C C . ILE A 1 189 ? 18.543 -25.611 -27.884 1.00 87.81 189 ILE A C 1
ATOM 1444 O O . ILE A 1 189 ? 18.869 -26.163 -28.927 1.00 87.81 189 ILE A O 1
ATOM 1448 N N . VAL A 1 190 ? 18.673 -24.295 -27.696 1.00 82.56 190 VAL A N 1
ATOM 1449 C CA . VAL A 1 190 ? 19.036 -23.370 -28.781 1.00 82.56 190 VAL A CA 1
ATOM 1450 C C . VAL A 1 190 ? 20.543 -23.289 -29.011 1.00 82.56 190 VAL A C 1
ATOM 1452 O O . VAL A 1 190 ? 20.968 -23.205 -30.157 1.00 82.56 190 VAL A O 1
ATOM 1455 N N . ILE A 1 191 ? 21.357 -23.287 -27.951 1.00 74.81 191 ILE A N 1
ATOM 1456 C CA . ILE A 1 191 ? 22.751 -22.819 -28.061 1.00 74.81 191 ILE A CA 1
ATOM 1457 C C . ILE A 1 191 ? 23.767 -23.956 -28.198 1.00 74.81 191 ILE A C 1
ATOM 1459 O O . ILE A 1 191 ? 24.886 -23.685 -28.613 1.00 74.81 191 ILE A O 1
ATOM 1463 N N . GLY A 1 192 ? 23.418 -25.216 -27.913 1.00 71.88 192 GLY A N 1
ATOM 1464 C CA . GLY A 1 192 ? 24.393 -26.306 -28.062 1.00 71.88 192 GLY A CA 1
ATOM 1465 C C . GLY A 1 192 ? 25.707 -26.010 -27.314 1.00 71.88 192 GLY A C 1
ATOM 1466 O O . GLY A 1 192 ? 26.762 -25.829 -27.907 1.00 71.88 192 GLY A O 1
ATOM 1467 N N . ASP A 1 193 ? 25.618 -25.890 -25.995 1.00 62.44 193 ASP A N 1
ATOM 1468 C CA . ASP A 1 193 ? 26.712 -25.986 -25.013 1.00 62.44 193 ASP A CA 1
ATOM 1469 C C . ASP A 1 193 ? 27.989 -25.111 -25.099 1.00 62.44 193 ASP A C 1
ATOM 1471 O O . ASP A 1 193 ? 28.839 -25.288 -24.236 1.00 62.44 193 ASP A O 1
ATOM 1475 N N . THR A 1 194 ? 28.204 -24.158 -26.024 1.00 59.44 194 THR A N 1
ATOM 1476 C CA . THR A 1 194 ? 29.604 -23.664 -26.214 1.00 59.44 194 THR A CA 1
ATOM 1477 C C . THR A 1 194 ? 29.912 -22.165 -26.303 1.00 59.44 194 THR A C 1
ATOM 1479 O O . THR A 1 194 ? 31.010 -21.809 -26.722 1.00 59.44 194 THR A O 1
ATOM 1482 N N . SER A 1 195 ? 29.088 -21.241 -25.797 1.00 66.38 195 SER A N 1
ATOM 1483 C CA . SER A 1 195 ? 29.602 -19.868 -25.601 1.00 66.38 195 SER A CA 1
ATOM 1484 C C . SER A 1 195 ? 29.009 -19.126 -24.405 1.00 66.38 195 SER A C 1
ATOM 1486 O O . SER A 1 195 ? 27.825 -18.790 -24.377 1.00 66.38 195 SER A O 1
ATOM 1488 N N . ALA A 1 196 ? 29.872 -18.819 -23.431 1.00 68.88 196 ALA A N 1
ATOM 1489 C CA . ALA A 1 196 ? 29.575 -17.950 -22.291 1.00 68.88 196 ALA A CA 1
ATOM 1490 C C . ALA A 1 196 ? 29.260 -16.497 -22.704 1.00 68.88 196 ALA A C 1
ATOM 1492 O O . ALA A 1 196 ? 28.626 -15.766 -21.944 1.00 68.88 196 ALA A O 1
ATOM 1493 N N . ASP A 1 197 ? 29.651 -16.082 -23.911 1.00 66.75 197 ASP A N 1
ATOM 1494 C CA . ASP A 1 197 ? 29.433 -14.718 -24.395 1.00 66.75 197 ASP A CA 1
ATOM 1495 C C . ASP A 1 197 ? 28.006 -14.518 -24.920 1.00 66.75 197 ASP A C 1
ATOM 1497 O O . ASP A 1 197 ? 27.391 -13.485 -24.653 1.00 66.75 197 ASP A O 1
ATOM 1501 N N . VAL A 1 198 ? 27.418 -15.541 -25.555 1.00 65.56 198 VAL A N 1
ATOM 1502 C CA . VAL A 1 198 ? 25.988 -15.525 -25.924 1.00 65.56 198 VAL A CA 1
ATOM 1503 C C . VAL A 1 198 ? 25.110 -15.510 -24.669 1.00 65.56 198 VAL A C 1
ATOM 1505 O O . VAL A 1 198 ? 24.073 -14.850 -24.642 1.00 65.56 198 VAL A O 1
ATOM 1508 N N . ALA A 1 199 ? 25.552 -16.168 -23.591 1.00 63.38 199 ALA A N 1
ATOM 1509 C CA . ALA A 1 199 ? 24.843 -16.153 -22.316 1.00 63.38 199 ALA A CA 1
ATOM 1510 C C . ALA A 1 199 ? 24.776 -14.752 -21.675 1.00 63.38 199 ALA A C 1
ATOM 1512 O O . ALA A 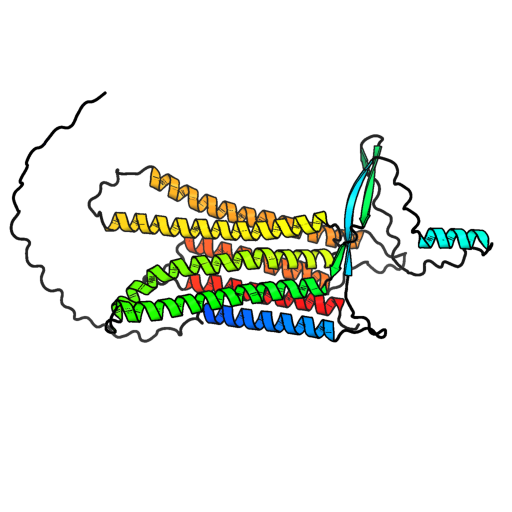1 199 ? 23.776 -14.460 -21.023 1.00 63.38 199 ALA A O 1
ATOM 1513 N N . ARG A 1 200 ? 25.784 -13.887 -21.883 1.00 66.38 200 ARG A N 1
ATOM 1514 C CA . ARG A 1 200 ? 25.790 -12.508 -21.357 1.00 66.38 200 ARG A CA 1
ATOM 1515 C C . ARG A 1 200 ? 24.868 -11.564 -22.125 1.00 66.38 200 ARG A C 1
ATOM 1517 O O . ARG A 1 200 ? 24.190 -10.756 -21.502 1.00 66.38 200 ARG A O 1
ATOM 1524 N N . ALA A 1 201 ? 24.844 -11.651 -23.456 1.00 63.88 201 ALA A N 1
ATOM 1525 C CA . ALA A 1 201 ? 24.034 -10.750 -24.281 1.00 63.88 201 ALA A CA 1
ATOM 1526 C C . ALA A 1 201 ? 22.521 -10.984 -24.108 1.00 63.88 201 ALA A C 1
ATOM 1528 O O . ALA A 1 201 ? 21.737 -10.048 -24.218 1.00 63.88 201 ALA A O 1
ATOM 1529 N N . ASP A 1 202 ? 22.119 -12.221 -23.808 1.00 63.31 202 ASP A N 1
ATOM 1530 C CA . ASP A 1 202 ? 20.722 -12.601 -23.568 1.00 63.31 202 ASP A CA 1
ATOM 1531 C C . ASP A 1 202 ? 20.207 -12.137 -22.188 1.00 63.31 202 ASP A C 1
ATOM 1533 O O . ASP A 1 202 ? 19.029 -11.832 -22.029 1.00 63.31 202 ASP A O 1
ATOM 1537 N N . ASP A 1 203 ? 21.083 -12.009 -21.184 1.00 65.81 203 ASP A N 1
ATOM 1538 C CA . ASP A 1 203 ? 20.675 -11.638 -19.820 1.00 65.81 203 ASP A CA 1
ATOM 1539 C C . ASP A 1 203 ? 20.178 -10.179 -19.689 1.00 65.81 203 ASP A C 1
ATOM 1541 O O . ASP A 1 203 ? 19.410 -9.884 -18.770 1.00 65.81 203 ASP A O 1
ATOM 1545 N N . THR A 1 204 ? 20.551 -9.272 -20.602 1.00 65.38 204 THR A N 1
ATOM 1546 C CA . THR A 1 204 ? 20.206 -7.836 -20.520 1.00 65.38 204 THR A CA 1
ATOM 1547 C C . THR A 1 204 ? 18.795 -7.502 -21.001 1.00 65.38 204 THR A C 1
ATOM 1549 O O . THR A 1 204 ? 18.146 -6.637 -20.424 1.00 65.38 204 THR A O 1
ATOM 1552 N N . ASN A 1 205 ? 18.285 -8.179 -22.032 1.00 62.97 205 ASN A N 1
ATOM 1553 C CA . ASN A 1 205 ? 16.919 -7.942 -22.524 1.00 62.97 205 ASN A CA 1
ATOM 1554 C C . ASN A 1 205 ? 15.868 -8.602 -21.608 1.00 62.97 205 ASN A C 1
ATOM 1556 O O . ASN A 1 205 ? 14.728 -8.152 -21.468 1.00 62.97 205 ASN A O 1
ATOM 1560 N N . ASP A 1 206 ? 16.279 -9.676 -20.940 1.00 64.44 206 ASP A N 1
ATOM 1561 C CA . ASP A 1 206 ? 15.442 -10.501 -20.079 1.00 64.44 206 ASP A CA 1
ATOM 1562 C C . ASP A 1 206 ? 15.298 -9.962 -18.646 1.00 64.44 206 ASP A C 1
ATOM 1564 O O . ASP A 1 206 ? 14.400 -10.404 -17.916 1.00 64.44 206 ASP A O 1
ATOM 1568 N N . SER A 1 207 ? 16.175 -9.051 -18.213 1.00 67.50 207 SER A N 1
ATOM 1569 C CA . SER A 1 207 ? 16.056 -8.365 -16.919 1.00 67.50 207 SER A CA 1
ATOM 1570 C C . SER A 1 207 ? 14.868 -7.402 -16.921 1.00 67.50 207 SER A C 1
ATOM 1572 O O . SER A 1 207 ? 14.045 -7.434 -16.007 1.00 67.50 207 SER A O 1
ATOM 1574 N N . GLU A 1 208 ? 14.690 -6.654 -18.007 1.00 68.00 208 GLU A N 1
ATOM 1575 C CA . GLU A 1 208 ? 13.656 -5.626 -18.123 1.00 68.00 208 GLU A CA 1
ATOM 1576 C C . GLU A 1 208 ? 12.231 -6.203 -18.071 1.00 68.00 208 GLU A C 1
ATOM 1578 O O . GLU A 1 208 ? 11.322 -5.649 -17.448 1.00 68.00 208 GLU A O 1
ATOM 1583 N N . THR A 1 209 ? 12.020 -7.360 -18.700 1.00 69.12 209 THR A N 1
ATOM 1584 C CA . THR A 1 209 ? 10.705 -8.017 -18.697 1.00 69.12 209 THR A CA 1
ATOM 1585 C C . THR A 1 209 ? 10.357 -8.578 -17.311 1.00 69.12 209 THR A C 1
ATOM 1587 O O . THR A 1 209 ? 9.182 -8.622 -16.942 1.00 69.12 209 THR A O 1
ATOM 1590 N N . ARG A 1 210 ? 11.359 -8.972 -16.508 1.00 67.12 210 ARG A N 1
ATOM 1591 C CA . ARG A 1 210 ? 11.153 -9.476 -15.136 1.00 67.12 210 ARG A CA 1
ATOM 1592 C C . ARG A 1 210 ? 10.837 -8.370 -14.147 1.00 67.12 210 ARG A C 1
ATOM 1594 O O . ARG A 1 210 ? 9.927 -8.556 -13.340 1.00 67.12 210 ARG A O 1
ATOM 1601 N N . GLU A 1 211 ? 11.538 -7.242 -14.243 1.00 73.12 211 GLU A N 1
ATOM 1602 C CA . GLU A 1 211 ? 11.273 -6.065 -13.406 1.00 73.12 211 GLU A CA 1
ATOM 1603 C C . GLU A 1 211 ? 9.797 -5.666 -13.502 1.00 73.12 211 GLU A C 1
ATOM 1605 O O . GLU A 1 211 ? 9.128 -5.469 -12.491 1.00 73.12 211 GLU A O 1
ATOM 1610 N N . SER A 1 212 ? 9.238 -5.713 -14.714 1.00 79.62 212 SER A N 1
ATOM 1611 C CA . SER A 1 212 ? 7.830 -5.421 -14.957 1.00 79.62 212 SER A CA 1
ATOM 1612 C C . SER A 1 212 ? 6.858 -6.318 -14.171 1.00 79.62 212 SER A C 1
ATOM 1614 O O . SER A 1 212 ? 5.875 -5.806 -13.639 1.00 79.62 212 SER A O 1
ATOM 1616 N N . VAL A 1 213 ? 7.067 -7.635 -14.091 1.00 86.75 213 VAL A N 1
ATOM 1617 C CA . VAL A 1 213 ? 6.093 -8.533 -13.433 1.00 86.75 213 VAL A CA 1
ATOM 1618 C C . VAL A 1 213 ? 6.203 -8.458 -11.911 1.00 86.75 213 VAL A C 1
ATOM 1620 O O . VAL A 1 213 ? 5.176 -8.374 -11.240 1.00 86.75 213 VAL A O 1
ATOM 1623 N N . SER A 1 214 ? 7.427 -8.442 -11.372 1.00 87.25 214 SER A N 1
ATOM 1624 C CA . SER A 1 214 ? 7.650 -8.342 -9.921 1.00 87.25 214 SER A CA 1
ATOM 1625 C C . SER A 1 214 ? 7.079 -7.038 -9.367 1.00 87.25 214 SER A C 1
ATOM 1627 O O . SER A 1 214 ? 6.297 -7.065 -8.418 1.00 87.25 214 SER A O 1
ATOM 1629 N N . ALA A 1 215 ? 7.372 -5.911 -10.025 1.00 89.94 215 ALA A N 1
ATOM 1630 C CA . ALA A 1 215 ? 6.834 -4.615 -9.633 1.00 89.94 215 ALA A CA 1
ATOM 1631 C C . ALA A 1 215 ? 5.299 -4.588 -9.676 1.00 89.94 215 ALA A C 1
ATOM 1633 O O . ALA A 1 215 ? 4.662 -4.033 -8.784 1.00 89.94 215 ALA A O 1
ATOM 1634 N N . TRP A 1 216 ? 4.682 -5.224 -10.683 1.00 94.56 216 TRP A N 1
ATOM 1635 C CA . TRP A 1 216 ? 3.222 -5.322 -10.761 1.00 94.56 216 TRP A CA 1
ATOM 1636 C C . TRP A 1 216 ? 2.633 -6.055 -9.554 1.00 94.56 216 TRP A C 1
ATOM 1638 O O . TRP A 1 216 ? 1.734 -5.532 -8.897 1.00 94.56 216 TRP A O 1
ATOM 1648 N N . LEU A 1 217 ? 3.154 -7.251 -9.261 1.00 94.50 217 LEU A N 1
ATOM 1649 C CA . LEU A 1 217 ? 2.671 -8.082 -8.159 1.00 94.50 217 LEU A CA 1
ATOM 1650 C C . LEU A 1 217 ? 2.813 -7.363 -6.820 1.00 94.50 217 LEU A C 1
ATOM 1652 O O . LEU A 1 217 ? 1.879 -7.403 -6.025 1.00 94.50 217 LEU A O 1
ATOM 1656 N N . ARG A 1 218 ? 3.920 -6.641 -6.615 1.00 95.00 218 ARG A N 1
ATOM 1657 C CA . ARG A 1 218 ? 4.145 -5.823 -5.421 1.00 95.00 218 ARG A CA 1
ATOM 1658 C C . ARG A 1 218 ? 3.050 -4.780 -5.214 1.00 95.00 218 ARG A C 1
ATOM 1660 O O . ARG A 1 218 ? 2.473 -4.711 -4.137 1.00 95.00 218 ARG A O 1
ATOM 1667 N N . PHE A 1 219 ? 2.740 -3.958 -6.218 1.00 97.44 219 PHE A N 1
ATOM 1668 C CA . PHE A 1 219 ? 1.715 -2.920 -6.042 1.00 97.44 219 PHE A CA 1
ATOM 1669 C C . PHE A 1 219 ? 0.316 -3.495 -5.841 1.00 97.44 219 PHE A C 1
ATOM 1671 O O . PHE A 1 219 ? -0.484 -2.902 -5.121 1.00 97.44 219 PHE A O 1
ATOM 1678 N N . VAL A 1 220 ? 0.016 -4.645 -6.447 1.00 97.62 220 VAL A N 1
ATOM 1679 C CA . VAL A 1 220 ? -1.253 -5.344 -6.214 1.00 97.62 220 VAL A CA 1
ATOM 1680 C C . VAL A 1 220 ? -1.311 -5.894 -4.786 1.00 97.62 220 VAL A C 1
ATOM 1682 O O . VAL A 1 220 ? -2.302 -5.665 -4.096 1.00 97.62 220 VAL A O 1
ATOM 1685 N N . GLU A 1 221 ? -0.244 -6.543 -4.310 1.00 97.50 221 GLU A N 1
ATOM 1686 C CA . GLU A 1 221 ? -0.111 -6.981 -2.914 1.00 97.50 221 GLU A CA 1
ATOM 1687 C C . GLU A 1 221 ? -0.311 -5.807 -1.955 1.00 97.50 221 GLU A C 1
ATOM 1689 O O . GLU A 1 221 ? -1.097 -5.900 -1.012 1.00 97.50 221 GLU A O 1
ATOM 1694 N N . TYR A 1 222 ? 0.388 -4.696 -2.186 1.00 97.94 222 TYR A N 1
ATOM 1695 C CA . TYR A 1 222 ? 0.338 -3.525 -1.314 1.00 97.94 222 TYR A CA 1
ATOM 1696 C C . TYR A 1 222 ? -1.035 -2.868 -1.368 1.00 97.94 222 TYR A C 1
ATOM 1698 O O . TYR A 1 222 ? -1.560 -2.508 -0.324 1.00 97.94 222 TYR A O 1
ATOM 1706 N N . GLY A 1 223 ? -1.664 -2.795 -2.543 1.00 98.12 223 GLY A N 1
ATOM 1707 C CA . GLY A 1 223 ? -3.014 -2.258 -2.700 1.00 98.12 223 GLY A CA 1
ATOM 1708 C C . GLY A 1 223 ? -4.037 -2.959 -1.809 1.00 98.12 223 GLY A C 1
ATOM 1709 O O . GLY A 1 223 ? -4.843 -2.286 -1.177 1.00 98.12 223 GLY A O 1
ATOM 1710 N N . PHE A 1 224 ? -3.989 -4.291 -1.713 1.00 98.31 224 PHE A N 1
ATOM 1711 C CA . PHE A 1 224 ? -4.904 -5.041 -0.846 1.00 98.31 224 PHE A CA 1
ATOM 1712 C C . PHE A 1 224 ? -4.438 -5.087 0.610 1.00 98.31 224 PHE A C 1
ATOM 1714 O O . PHE A 1 224 ? -5.214 -4.789 1.515 1.00 98.31 224 PHE A O 1
ATOM 1721 N N . SER A 1 225 ? -3.178 -5.448 0.855 1.00 98.19 225 SER A N 1
ATOM 1722 C CA . SER A 1 225 ? -2.669 -5.613 2.221 1.00 98.19 225 SER A CA 1
ATOM 1723 C C . SER A 1 225 ? -2.646 -4.293 2.993 1.00 98.19 225 SER A C 1
ATOM 1725 O O . SER A 1 225 ? -3.091 -4.268 4.136 1.00 98.19 225 SER A O 1
ATOM 1727 N N . ALA A 1 226 ? -2.219 -3.186 2.376 1.00 98.44 226 ALA A N 1
ATOM 1728 C CA . ALA A 1 226 ? -2.203 -1.875 3.023 1.00 98.44 226 ALA A CA 1
ATOM 1729 C C . ALA A 1 226 ? -3.618 -1.330 3.264 1.00 98.44 226 ALA A C 1
ATOM 1731 O O . ALA A 1 226 ? -3.850 -0.700 4.290 1.00 98.44 226 ALA A O 1
ATOM 1732 N N . ALA A 1 227 ? -4.579 -1.608 2.375 1.00 98.56 227 ALA A N 1
ATOM 1733 C CA . ALA A 1 227 ? -5.980 -1.252 2.606 1.00 98.56 227 ALA A CA 1
ATOM 1734 C C . ALA A 1 227 ? -6.551 -1.973 3.841 1.00 98.56 227 ALA A C 1
ATOM 1736 O O . ALA A 1 227 ? -7.184 -1.340 4.682 1.00 98.56 227 ALA A O 1
ATOM 1737 N N . VAL A 1 228 ? -6.262 -3.271 4.005 1.00 98.56 228 VAL A N 1
ATOM 1738 C CA . VAL A 1 228 ? -6.641 -4.036 5.209 1.00 98.56 228 VAL A CA 1
ATOM 1739 C C . VAL A 1 228 ? -5.949 -3.486 6.462 1.00 98.56 228 VAL A C 1
ATOM 1741 O O . VAL A 1 228 ? -6.596 -3.340 7.497 1.00 98.56 228 VAL A O 1
ATOM 1744 N N . MET A 1 229 ? -4.661 -3.132 6.374 1.00 98.44 229 MET A N 1
ATOM 1745 C CA . MET A 1 229 ? -3.932 -2.489 7.477 1.00 98.44 229 MET A CA 1
ATOM 1746 C C . MET A 1 229 ? -4.580 -1.160 7.887 1.00 98.44 229 MET A C 1
ATOM 1748 O O . MET A 1 229 ? -4.778 -0.925 9.074 1.00 98.44 229 MET A O 1
ATOM 1752 N N . ILE A 1 230 ? -4.968 -0.316 6.925 1.00 98.62 230 ILE A N 1
ATOM 1753 C CA . ILE A 1 230 ? -5.637 0.966 7.190 1.00 98.62 230 ILE A CA 1
ATOM 1754 C C . ILE A 1 230 ? -7.003 0.769 7.847 1.00 98.62 230 ILE A C 1
ATOM 1756 O O . ILE A 1 230 ? -7.325 1.505 8.775 1.00 98.62 230 ILE A O 1
ATOM 1760 N N . VAL A 1 231 ? -7.776 -0.242 7.441 1.00 98.62 231 VAL A N 1
ATOM 1761 C CA . VAL A 1 231 ? -9.030 -0.595 8.130 1.00 98.62 231 VAL A CA 1
ATOM 1762 C C . VAL A 1 231 ? -8.755 -1.015 9.574 1.00 98.62 231 VAL A C 1
ATOM 1764 O O . VAL A 1 231 ? -9.439 -0.545 10.477 1.00 98.62 231 VAL A O 1
ATOM 1767 N N . ALA A 1 232 ? -7.730 -1.836 9.822 1.00 98.25 232 ALA A N 1
ATOM 1768 C CA . ALA A 1 232 ? -7.359 -2.222 11.183 1.00 98.25 232 ALA A CA 1
ATOM 1769 C C . ALA A 1 232 ? -6.962 -1.003 12.036 1.00 98.25 232 ALA A C 1
ATOM 1771 O O . ALA A 1 232 ? -7.468 -0.856 13.145 1.00 98.25 232 ALA A O 1
ATOM 1772 N N . ILE A 1 233 ? -6.127 -0.099 11.510 1.00 98.31 233 ILE A N 1
ATOM 1773 C CA . ILE A 1 233 ? -5.730 1.150 12.186 1.00 98.31 233 ILE A CA 1
ATOM 1774 C C . ILE A 1 233 ? -6.955 2.029 12.472 1.00 98.31 233 ILE A C 1
ATOM 1776 O O . ILE A 1 233 ? -7.098 2.541 13.580 1.00 98.31 233 ILE A O 1
ATOM 1780 N N . ALA A 1 234 ? -7.858 2.181 11.501 1.00 98.25 234 ALA A N 1
ATOM 1781 C CA . ALA A 1 234 ? -9.078 2.967 11.649 1.00 98.25 234 ALA A CA 1
ATOM 1782 C C . ALA A 1 234 ? -9.974 2.419 12.778 1.00 98.25 234 ALA A C 1
ATOM 1784 O O . ALA A 1 234 ? -10.423 3.177 13.636 1.00 98.25 234 ALA A O 1
ATOM 1785 N N . LEU A 1 235 ? -10.157 1.098 12.848 1.00 97.00 235 LEU A N 1
ATOM 1786 C CA . LEU A 1 235 ? -10.903 0.461 13.938 1.00 97.00 235 LEU A CA 1
ATOM 1787 C C . LEU A 1 235 ? -10.234 0.687 15.305 1.00 97.00 235 LEU A C 1
ATOM 1789 O O . LEU A 1 235 ? -10.932 0.940 16.283 1.00 97.00 235 LEU A O 1
ATOM 1793 N N . GLN A 1 236 ? -8.895 0.668 15.381 1.00 96.62 236 GLN A N 1
ATOM 1794 C CA . GLN A 1 236 ? -8.166 0.957 16.628 1.00 96.62 236 GLN A CA 1
ATOM 1795 C C . GLN A 1 236 ? -8.364 2.392 17.129 1.00 96.62 236 GLN A C 1
ATOM 1797 O O . GLN A 1 236 ? -8.314 2.621 18.334 1.00 96.62 236 GLN A O 1
ATOM 1802 N N . VAL A 1 237 ? -8.617 3.354 16.235 1.00 96.06 237 VAL A N 1
ATOM 1803 C CA . VAL A 1 237 ? -8.940 4.741 16.620 1.00 96.06 237 VAL A CA 1
ATOM 1804 C C . VAL A 1 237 ? -10.442 4.982 16.812 1.00 96.06 237 VAL A C 1
ATOM 1806 O O . VAL A 1 237 ? -10.856 6.128 16.974 1.00 96.06 237 VAL A O 1
ATOM 1809 N N . GLY A 1 238 ? -11.271 3.934 16.769 1.00 94.31 238 GLY A N 1
ATOM 1810 C CA . GLY A 1 238 ? -12.715 4.039 16.990 1.00 94.31 238 GLY A CA 1
ATOM 1811 C C . GLY A 1 238 ? -13.554 4.350 15.743 1.00 94.31 238 GLY A C 1
ATOM 1812 O O . GLY A 1 238 ? -14.745 4.615 15.882 1.00 94.31 238 GLY A O 1
ATOM 1813 N N . LEU A 1 239 ? -12.988 4.330 14.530 1.00 95.38 239 LEU A N 1
ATOM 1814 C CA . LEU A 1 239 ? -13.755 4.548 13.295 1.00 95.38 239 LEU A CA 1
ATOM 1815 C C . LEU A 1 239 ? -14.547 3.287 12.929 1.00 95.38 239 LEU A C 1
ATOM 1817 O O . LEU A 1 239 ? -14.008 2.373 12.311 1.00 95.38 239 LEU A O 1
ATOM 1821 N N . MET A 1 240 ? -15.835 3.261 13.274 1.00 94.88 240 MET A N 1
ATOM 1822 C CA . MET A 1 240 ? -16.730 2.116 13.021 1.00 94.88 240 MET A CA 1
ATOM 1823 C C . MET A 1 240 ? -17.716 2.337 11.862 1.00 94.88 240 MET A C 1
ATOM 1825 O O . MET A 1 240 ? -18.544 1.470 11.582 1.00 94.88 240 MET A O 1
ATOM 1829 N N . ASP A 1 241 ? -17.654 3.491 11.191 1.00 95.38 241 ASP A N 1
ATOM 1830 C CA . ASP A 1 241 ? -18.525 3.791 10.053 1.00 95.38 241 ASP A CA 1
ATOM 1831 C C . ASP A 1 241 ? -18.088 3.016 8.798 1.00 95.38 241 ASP A C 1
ATOM 1833 O O . ASP A 1 241 ? -16.972 3.179 8.297 1.00 95.38 241 ASP A O 1
ATOM 1837 N N . ALA A 1 242 ? -18.977 2.174 8.273 1.00 96.06 242 ALA A N 1
ATOM 1838 C CA . ALA A 1 242 ? -18.695 1.271 7.164 1.00 96.06 242 ALA A CA 1
ATOM 1839 C C . ALA A 1 242 ? -18.306 2.014 5.877 1.00 96.06 242 ALA A C 1
ATOM 1841 O O . ALA A 1 242 ? -17.396 1.580 5.164 1.00 96.06 242 ALA A O 1
ATOM 1842 N N . TRP A 1 243 ? -18.962 3.141 5.578 1.00 96.38 243 TRP A N 1
ATOM 1843 C CA . TRP A 1 243 ? -18.666 3.932 4.382 1.00 96.38 243 TRP A CA 1
ATOM 1844 C C . TRP A 1 243 ? -17.312 4.615 4.487 1.00 96.38 243 TRP A C 1
ATOM 1846 O O . TRP A 1 243 ? -16.555 4.623 3.515 1.00 96.38 243 TRP A O 1
ATOM 1856 N N . MET A 1 244 ? -16.980 5.136 5.665 1.00 97.06 244 MET A N 1
ATOM 1857 C CA . MET A 1 244 ? -15.679 5.720 5.942 1.00 97.06 244 MET A CA 1
ATOM 1858 C C . MET A 1 244 ? -14.580 4.667 5.812 1.00 97.06 244 MET A C 1
ATOM 1860 O O . MET A 1 244 ? -13.627 4.882 5.071 1.00 97.06 244 MET A O 1
ATOM 1864 N N . LEU A 1 245 ? -14.730 3.498 6.441 1.00 97.88 245 LEU A N 1
ATOM 1865 C CA . LEU A 1 245 ? -13.762 2.400 6.324 1.00 97.88 245 LEU A CA 1
ATOM 1866 C C . LEU A 1 245 ? -13.557 1.972 4.865 1.00 97.88 245 LEU A C 1
ATOM 1868 O O . LEU A 1 245 ? -12.418 1.813 4.420 1.00 97.88 245 LEU A O 1
ATOM 1872 N N . PHE A 1 246 ? -14.641 1.844 4.097 1.00 98.06 246 PHE A N 1
ATOM 1873 C CA . PHE A 1 246 ? -14.574 1.528 2.672 1.00 98.06 246 PHE A CA 1
ATOM 1874 C C . PHE A 1 246 ? -13.868 2.624 1.859 1.00 98.06 246 PHE A C 1
ATOM 1876 O O . PHE A 1 246 ? -13.040 2.320 0.996 1.00 98.06 246 PHE A O 1
ATOM 1883 N N . ALA A 1 247 ? -14.154 3.898 2.137 1.00 98.31 247 ALA A N 1
ATOM 1884 C CA . ALA A 1 247 ? -13.514 5.029 1.474 1.00 98.31 247 ALA A CA 1
ATOM 1885 C C . ALA A 1 247 ? -12.012 5.096 1.788 1.00 98.31 247 ALA A C 1
ATOM 1887 O O . ALA A 1 247 ? -11.210 5.257 0.868 1.00 98.31 247 ALA A O 1
ATOM 1888 N N . LEU A 1 248 ? -11.620 4.903 3.053 1.00 98.44 248 LEU A N 1
ATOM 1889 C CA . LEU A 1 248 ? -10.217 4.852 3.473 1.00 98.44 248 LEU A CA 1
ATOM 1890 C C . LEU A 1 248 ? -9.478 3.704 2.773 1.00 98.44 248 LEU A C 1
ATOM 1892 O O . LEU A 1 248 ? -8.430 3.929 2.168 1.00 98.44 248 LEU A O 1
ATOM 1896 N N . ALA A 1 249 ? -10.062 2.502 2.762 1.00 98.56 249 ALA A N 1
ATOM 1897 C CA . ALA A 1 249 ? -9.508 1.348 2.055 1.00 98.56 249 ALA A CA 1
ATOM 1898 C C . ALA A 1 249 ? -9.349 1.612 0.546 1.00 98.56 249 ALA A C 1
ATOM 1900 O O . ALA A 1 249 ? -8.303 1.314 -0.035 1.00 98.56 249 ALA A O 1
ATOM 1901 N N . THR A 1 250 ? -10.360 2.214 -0.086 1.00 98.56 250 THR A N 1
ATOM 1902 C CA . THR A 1 250 ? -10.352 2.536 -1.522 1.00 98.56 250 THR A CA 1
ATOM 1903 C C . THR A 1 250 ? -9.300 3.588 -1.862 1.00 98.56 250 THR A C 1
ATOM 1905 O O . THR A 1 250 ? -8.583 3.436 -2.850 1.00 98.56 250 THR A O 1
ATOM 1908 N N . LEU A 1 251 ? -9.161 4.636 -1.043 1.00 98.44 251 LEU A N 1
ATOM 1909 C CA . LEU A 1 251 ? -8.134 5.663 -1.224 1.00 98.44 251 LEU A CA 1
ATOM 1910 C C . LEU A 1 251 ? -6.729 5.081 -1.074 1.00 98.44 251 LEU A C 1
ATOM 1912 O O . LEU A 1 251 ? -5.865 5.372 -1.899 1.00 98.44 251 LEU A O 1
ATOM 1916 N N . THR A 1 252 ? -6.499 4.214 -0.087 1.00 98.62 252 THR A N 1
ATOM 1917 C CA . THR A 1 252 ? -5.211 3.526 0.073 1.00 98.62 252 THR A CA 1
ATOM 1918 C C . THR A 1 252 ? -4.908 2.595 -1.098 1.00 98.62 252 THR A C 1
ATOM 1920 O O . THR A 1 252 ? -3.786 2.597 -1.607 1.00 98.62 252 THR A O 1
ATOM 1923 N N . TRP A 1 253 ? -5.897 1.850 -1.598 1.00 98.56 253 TRP A N 1
ATOM 1924 C CA . TRP A 1 253 ? -5.728 1.050 -2.813 1.00 98.56 253 TRP A CA 1
ATOM 1925 C C . TRP A 1 253 ? -5.391 1.928 -4.029 1.00 98.56 253 TRP A C 1
ATOM 1927 O O . TRP A 1 253 ? -4.449 1.630 -4.769 1.00 98.56 253 TRP A O 1
ATOM 1937 N N . ALA A 1 254 ? -6.097 3.051 -4.203 1.00 98.50 254 ALA A N 1
ATOM 1938 C CA . ALA A 1 254 ? -5.854 4.004 -5.282 1.00 98.50 254 ALA A CA 1
ATOM 1939 C C . ALA A 1 254 ? -4.441 4.606 -5.213 1.00 98.50 254 ALA A C 1
ATOM 1941 O O . ALA A 1 254 ? -3.774 4.679 -6.245 1.00 98.50 254 ALA A O 1
ATOM 1942 N N . THR A 1 255 ? -3.940 4.948 -4.019 1.00 98.56 255 THR A N 1
ATOM 1943 C CA . THR A 1 255 ? -2.544 5.371 -3.800 1.00 98.56 255 THR A CA 1
ATOM 1944 C C . THR A 1 255 ? -1.561 4.356 -4.386 1.00 98.56 255 THR A C 1
ATOM 1946 O O . THR A 1 255 ? -0.641 4.730 -5.115 1.00 98.56 255 THR A O 1
ATOM 1949 N N . MET A 1 256 ? -1.758 3.061 -4.118 1.00 98.31 256 MET A N 1
ATOM 1950 C CA . MET A 1 256 ? -0.860 2.014 -4.621 1.00 98.31 256 MET A CA 1
ATOM 1951 C C . MET A 1 256 ? -0.949 1.864 -6.143 1.00 98.31 256 MET A C 1
ATOM 1953 O O . MET A 1 256 ? 0.072 1.679 -6.807 1.00 98.31 256 MET A O 1
ATOM 1957 N N . MET A 1 257 ? -2.142 2.003 -6.726 1.00 98.25 257 MET A N 1
ATOM 1958 C CA . MET A 1 257 ? -2.310 1.975 -8.184 1.00 98.25 257 MET A CA 1
ATOM 1959 C C . MET A 1 257 ? -1.700 3.203 -8.874 1.00 98.25 257 MET A C 1
ATOM 1961 O O . MET A 1 257 ? -1.152 3.074 -9.969 1.00 98.25 257 MET A O 1
ATOM 1965 N N . LEU A 1 258 ? -1.727 4.375 -8.235 1.00 98.31 258 LEU A N 1
ATOM 1966 C CA . LEU A 1 258 ? -1.022 5.572 -8.704 1.00 98.31 258 LEU A CA 1
ATOM 1967 C C . LEU A 1 258 ? 0.498 5.378 -8.660 1.00 98.31 258 LEU A C 1
ATOM 1969 O O . LEU A 1 258 ? 1.187 5.739 -9.614 1.00 98.31 258 LEU A O 1
ATOM 1973 N N . GLY A 1 259 ? 1.011 4.732 -7.609 1.00 98.00 259 GLY A N 1
ATOM 1974 C CA . GLY A 1 259 ? 2.408 4.309 -7.531 1.00 98.00 259 GLY A CA 1
ATOM 1975 C C . GLY A 1 259 ? 2.796 3.387 -8.693 1.00 98.00 259 GLY A C 1
ATOM 1976 O O . GLY A 1 259 ? 3.779 3.657 -9.388 1.00 98.00 259 GLY A O 1
ATOM 1977 N N . LEU A 1 260 ? 1.980 2.364 -8.974 1.00 97.00 260 LEU A N 1
ATOM 1978 C CA . LEU A 1 260 ? 2.164 1.476 -10.126 1.00 97.00 260 LEU A CA 1
ATOM 1979 C C . LEU A 1 260 ? 2.159 2.255 -11.445 1.00 97.00 260 LEU A C 1
ATOM 1981 O O . LEU A 1 260 ? 3.035 2.039 -12.280 1.00 97.00 260 LEU A O 1
ATOM 1985 N N . ALA A 1 261 ? 1.194 3.155 -11.643 1.00 97.62 261 ALA A N 1
ATOM 1986 C CA . ALA A 1 261 ? 1.098 3.973 -12.848 1.00 97.62 261 ALA A CA 1
ATOM 1987 C C . ALA A 1 261 ? 2.366 4.817 -13.056 1.00 97.62 261 ALA A C 1
ATOM 1989 O O . ALA A 1 261 ? 2.926 4.809 -14.153 1.00 97.62 261 ALA A O 1
ATOM 1990 N N . GLY A 1 262 ? 2.869 5.461 -11.999 1.00 97.06 262 GLY A N 1
ATOM 1991 C CA . GLY A 1 262 ? 4.118 6.221 -12.038 1.00 97.06 262 GLY A CA 1
ATOM 1992 C C . GLY A 1 262 ? 5.320 5.370 -12.454 1.00 97.06 262 GLY A C 1
ATOM 1993 O O . GLY A 1 262 ? 6.108 5.787 -13.304 1.00 97.06 262 GLY A O 1
ATOM 1994 N N . GLU A 1 263 ? 5.434 4.144 -11.936 1.00 95.88 263 GLU A N 1
ATOM 1995 C CA . GLU A 1 263 ? 6.505 3.223 -12.338 1.00 95.88 263 GLU A CA 1
ATOM 1996 C C . GLU A 1 263 ? 6.354 2.747 -13.794 1.00 95.88 263 GLU 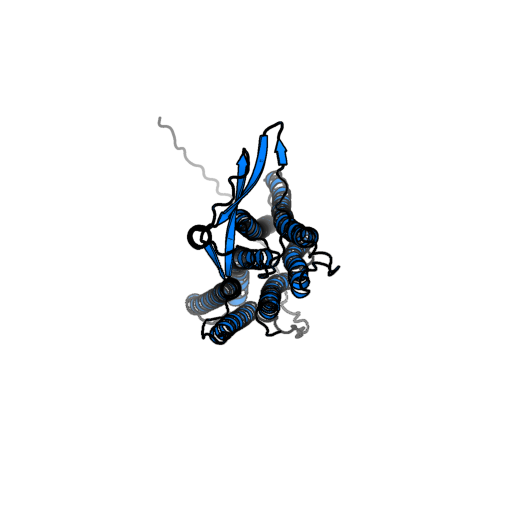A C 1
ATOM 1998 O O . GLU A 1 263 ? 7.342 2.615 -14.517 1.00 95.88 263 GLU A O 1
ATOM 2003 N N . ARG A 1 264 ? 5.124 2.554 -14.288 1.00 95.12 264 ARG A N 1
ATOM 2004 C CA . ARG A 1 264 ? 4.896 2.217 -15.705 1.00 95.12 264 ARG A CA 1
ATOM 2005 C C . ARG A 1 264 ? 5.300 3.335 -16.641 1.00 95.12 264 ARG A C 1
ATOM 2007 O O . ARG A 1 264 ? 5.929 3.054 -17.660 1.00 95.12 264 ARG A O 1
ATOM 2014 N N . ILE A 1 265 ? 4.974 4.574 -16.289 1.00 95.94 265 ILE A N 1
ATOM 2015 C CA . ILE A 1 265 ? 5.386 5.745 -17.063 1.00 95.94 265 ILE A CA 1
ATOM 2016 C C . ILE A 1 265 ? 6.916 5.812 -17.111 1.00 95.94 265 ILE A C 1
ATOM 2018 O O . ILE A 1 265 ? 7.473 5.970 -18.194 1.00 95.94 265 ILE A O 1
ATOM 2022 N N . LEU A 1 266 ? 7.596 5.571 -15.984 1.00 93.31 266 LEU A N 1
ATOM 2023 C CA . LEU A 1 266 ? 9.059 5.523 -15.917 1.00 93.31 266 LEU A CA 1
ATOM 2024 C C . LEU A 1 266 ? 9.666 4.453 -16.841 1.00 93.31 266 LEU A C 1
ATOM 2026 O O . LEU A 1 266 ? 10.636 4.711 -17.551 1.00 93.31 266 LEU A O 1
ATOM 2030 N N . VAL A 1 267 ? 9.103 3.241 -16.867 1.00 91.56 267 VAL A N 1
ATOM 2031 C CA . VAL A 1 267 ? 9.574 2.168 -17.762 1.00 91.56 267 VAL A CA 1
ATOM 2032 C C . VAL A 1 267 ? 9.386 2.551 -19.233 1.00 91.56 267 VAL A C 1
ATOM 2034 O O . VAL A 1 267 ? 10.279 2.314 -20.050 1.00 91.56 267 VAL A O 1
ATOM 2037 N N . VAL A 1 268 ? 8.250 3.159 -19.583 1.00 92.81 268 VAL A N 1
ATOM 2038 C CA . VAL A 1 268 ? 7.982 3.646 -20.946 1.00 92.81 268 VAL A CA 1
ATOM 2039 C C . VAL A 1 268 ? 8.969 4.749 -21.334 1.00 92.81 268 VAL A C 1
ATOM 2041 O O . VAL A 1 268 ? 9.555 4.678 -22.413 1.00 92.81 268 VAL A O 1
ATOM 2044 N N . GLU A 1 269 ? 9.223 5.705 -20.442 1.00 92.44 269 GLU A N 1
ATOM 2045 C CA . GLU A 1 269 ? 10.203 6.782 -20.620 1.00 92.44 269 GLU A CA 1
ATOM 2046 C C . GLU A 1 269 ? 11.602 6.217 -20.927 1.00 92.44 269 GLU A C 1
ATOM 2048 O O . GLU A 1 269 ? 12.217 6.570 -21.936 1.00 92.44 269 GLU A O 1
ATOM 2053 N N . ARG A 1 270 ? 12.066 5.234 -20.141 1.00 89.81 270 ARG A N 1
ATOM 2054 C CA . ARG A 1 270 ? 13.355 4.550 -20.364 1.00 89.81 270 ARG A CA 1
ATOM 2055 C C . ARG A 1 270 ? 13.420 3.790 -21.688 1.00 89.81 270 ARG A C 1
ATOM 2057 O O . ARG A 1 270 ? 14.489 3.696 -22.294 1.00 89.81 270 ARG A O 1
ATOM 2064 N N . ARG A 1 271 ? 12.315 3.180 -22.128 1.00 89.69 271 ARG A N 1
ATOM 2065 C CA . ARG A 1 271 ? 12.244 2.477 -23.423 1.00 89.69 271 ARG A CA 1
ATOM 2066 C C . ARG A 1 271 ? 12.367 3.450 -24.580 1.00 89.69 271 ARG A C 1
ATOM 2068 O O . ARG A 1 271 ? 13.183 3.217 -25.466 1.00 89.69 271 ARG A O 1
ATOM 2075 N N . ILE A 1 272 ? 11.604 4.537 -24.542 1.00 90.19 272 ILE A N 1
ATOM 2076 C CA . ILE A 1 272 ? 11.626 5.559 -25.589 1.00 90.19 272 ILE A CA 1
ATOM 2077 C C . ILE A 1 272 ? 13.020 6.178 -25.678 1.00 90.19 272 ILE A C 1
ATOM 2079 O O . ILE A 1 272 ? 13.605 6.162 -26.756 1.00 90.19 272 ILE A O 1
ATOM 2083 N N . ARG A 1 273 ? 13.610 6.595 -24.549 1.00 87.94 273 ARG A N 1
ATOM 2084 C CA . ARG A 1 273 ? 14.965 7.168 -24.523 1.00 87.94 273 ARG A CA 1
ATOM 2085 C C . ARG A 1 273 ? 16.014 6.221 -25.122 1.00 87.94 273 ARG A C 1
ATOM 2087 O O . ARG A 1 273 ? 16.869 6.656 -25.882 1.00 87.94 273 ARG A O 1
ATOM 2094 N N . ARG A 1 274 ? 15.938 4.912 -24.846 1.00 86.50 274 ARG A N 1
ATOM 2095 C CA . ARG A 1 274 ? 16.852 3.923 -25.454 1.00 86.50 274 ARG A CA 1
ATOM 2096 C C . ARG A 1 274 ? 16.655 3.760 -26.957 1.00 86.50 274 ARG A C 1
ATOM 2098 O O . ARG A 1 274 ? 17.642 3.584 -27.665 1.00 86.50 274 ARG A O 1
ATOM 2105 N N . VAL A 1 275 ? 15.412 3.786 -27.438 1.00 87.06 275 VAL A N 1
ATOM 2106 C CA . VAL A 1 275 ? 15.125 3.718 -28.878 1.00 87.06 275 VAL A CA 1
ATOM 2107 C C . VAL A 1 275 ? 15.672 4.956 -29.581 1.00 87.06 275 VAL A C 1
ATOM 2109 O O . VAL A 1 275 ? 16.351 4.797 -30.589 1.00 87.06 275 VAL A O 1
ATOM 2112 N N . VAL A 1 276 ? 15.454 6.148 -29.018 1.00 85.25 276 VAL A N 1
ATOM 2113 C CA . VAL A 1 276 ? 15.972 7.418 -29.552 1.00 85.25 276 VAL A CA 1
ATOM 2114 C C . VAL A 1 276 ? 17.500 7.380 -29.649 1.00 85.25 276 VAL A C 1
ATOM 2116 O O . VAL A 1 276 ? 18.033 7.452 -30.752 1.00 85.25 276 VAL A O 1
ATOM 2119 N N . ILE A 1 277 ? 18.200 7.085 -28.548 1.00 84.44 277 ILE A N 1
ATOM 2120 C CA . ILE A 1 277 ? 19.673 6.963 -28.536 1.00 84.44 277 ILE A CA 1
ATOM 2121 C C . ILE A 1 277 ? 20.165 5.874 -29.510 1.00 84.44 277 ILE A C 1
ATOM 2123 O O . ILE A 1 277 ? 21.237 5.974 -30.109 1.00 84.44 277 ILE A O 1
ATOM 2127 N N . GLY A 1 278 ? 19.406 4.786 -29.659 1.00 86.19 278 GLY A N 1
ATOM 2128 C CA . GLY A 1 278 ? 19.727 3.704 -30.587 1.00 86.19 278 GLY A CA 1
ATOM 2129 C C . GLY A 1 278 ? 19.627 4.118 -32.056 1.00 86.19 278 GLY A C 1
ATOM 2130 O O . GLY A 1 278 ? 20.459 3.686 -32.857 1.00 86.19 278 GLY A O 1
ATOM 2131 N N . LEU A 1 279 ? 18.637 4.943 -32.400 1.00 84.81 279 LEU A N 1
ATOM 2132 C CA . LEU A 1 279 ? 18.479 5.526 -33.733 1.00 84.81 279 LEU A CA 1
ATOM 2133 C C . LEU A 1 279 ? 19.598 6.533 -34.014 1.00 84.81 279 LEU A C 1
ATOM 2135 O O . LEU A 1 279 ? 20.292 6.380 -35.014 1.00 84.81 279 LEU A O 1
ATOM 2139 N N . GLU A 1 280 ? 19.878 7.445 -33.078 1.00 83.62 280 GLU A N 1
ATOM 2140 C CA . GLU A 1 280 ? 20.985 8.410 -33.187 1.00 83.62 280 GLU A CA 1
ATOM 2141 C C . GLU A 1 280 ? 22.341 7.729 -33.432 1.00 83.62 280 GLU A C 1
ATOM 2143 O O . GLU A 1 280 ? 23.148 8.189 -34.236 1.00 83.62 280 GLU A O 1
ATOM 2148 N N . ARG A 1 281 ? 22.605 6.595 -32.763 1.00 86.69 281 ARG A N 1
ATOM 2149 C CA . ARG A 1 281 ? 23.856 5.838 -32.948 1.00 86.69 281 ARG A CA 1
ATOM 2150 C C . ARG A 1 281 ? 23.940 5.093 -34.275 1.00 86.69 281 ARG A C 1
ATOM 2152 O O . ARG A 1 281 ? 25.045 4.913 -34.784 1.00 86.69 281 ARG A O 1
ATOM 2159 N N . ARG A 1 282 ? 22.823 4.565 -34.783 1.00 86.06 282 ARG A N 1
ATOM 2160 C CA . ARG A 1 282 ? 22.803 3.833 -36.063 1.00 86.06 282 ARG A CA 1
ATOM 2161 C C . ARG A 1 282 ? 22.972 4.784 -37.227 1.00 86.06 282 ARG A C 1
ATOM 2163 O O . ARG A 1 282 ? 23.731 4.494 -38.149 1.00 86.06 282 ARG A O 1
ATOM 2170 N N . ASP A 1 283 ? 22.304 5.917 -37.132 1.00 72.25 283 ASP A N 1
ATOM 2171 C CA . ASP A 1 283 ? 22.217 6.874 -38.203 1.00 72.25 283 ASP A CA 1
ATOM 2172 C C . ASP A 1 283 ? 23.105 8.075 -37.914 1.00 72.25 283 ASP A C 1
ATOM 2174 O O . ASP A 1 283 ? 22.626 9.202 -37.938 1.00 72.25 283 ASP A O 1
ATOM 2178 N N . GLY A 1 284 ? 24.423 7.878 -37.767 1.00 65.12 284 GLY A N 1
ATOM 2179 C CA . GLY A 1 284 ? 25.417 8.971 -37.819 1.00 65.12 284 GLY A CA 1
ATOM 2180 C C . GLY A 1 284 ? 25.414 9.784 -39.137 1.00 65.12 284 GLY A C 1
ATOM 2181 O O . GLY A 1 284 ? 26.425 10.383 -39.492 1.00 65.12 284 GLY A O 1
ATOM 2182 N N . ALA A 1 285 ? 24.304 9.733 -39.880 1.00 55.41 285 ALA A N 1
ATOM 2183 C CA . ALA A 1 285 ? 23.998 10.235 -41.201 1.00 55.41 285 ALA A CA 1
ATOM 2184 C C . ALA A 1 285 ? 22.508 10.637 -41.405 1.00 55.41 285 ALA A C 1
ATOM 2186 O O . ALA A 1 285 ? 22.202 11.074 -42.513 1.00 55.41 285 ALA A O 1
ATOM 2187 N N . LEU A 1 286 ? 21.574 10.497 -40.441 1.00 58.78 286 LEU A N 1
ATOM 2188 C CA . LEU A 1 286 ? 20.217 11.055 -40.626 1.00 58.78 286 LEU A CA 1
ATOM 2189 C C . LEU A 1 286 ? 20.153 12.515 -40.183 1.00 58.78 286 LEU A C 1
ATOM 2191 O O . LEU A 1 286 ? 20.618 12.876 -39.104 1.00 58.78 286 LEU A O 1
ATOM 2195 N N . ASP A 1 287 ? 19.549 13.330 -41.048 1.00 65.19 287 ASP A N 1
ATOM 2196 C CA . ASP A 1 287 ? 19.340 14.754 -40.828 1.00 65.19 287 ASP A CA 1
ATOM 2197 C C . ASP A 1 287 ? 18.586 14.985 -39.503 1.00 65.19 287 ASP A C 1
ATOM 2199 O O . ASP A 1 287 ? 17.485 14.444 -39.330 1.00 65.19 287 ASP A O 1
ATOM 2203 N N . PRO A 1 288 ? 19.111 15.821 -38.586 1.00 64.69 288 PRO A N 1
ATOM 2204 C CA . PRO A 1 288 ? 18.453 16.169 -37.322 1.00 64.69 288 PRO A CA 1
ATOM 2205 C C . PRO A 1 288 ? 17.070 16.832 -37.498 1.00 64.69 288 PRO A C 1
ATOM 2207 O O . PRO A 1 288 ? 16.350 17.052 -36.527 1.00 64.69 288 PRO A O 1
ATOM 2210 N N . GLU A 1 289 ? 16.658 17.131 -38.732 1.00 71.19 289 GLU A N 1
ATOM 2211 C CA . GLU A 1 289 ? 15.362 17.727 -39.057 1.00 71.19 289 GLU A CA 1
ATOM 2212 C C . GLU A 1 289 ? 14.213 16.719 -39.224 1.00 71.19 289 GLU A C 1
ATOM 2214 O O . GLU A 1 289 ? 13.060 17.133 -39.355 1.00 71.19 289 GLU A O 1
ATOM 2219 N N . ALA A 1 290 ? 14.465 15.405 -39.197 1.00 68.94 290 ALA A N 1
ATOM 2220 C CA . ALA A 1 290 ? 13.432 14.433 -39.557 1.00 68.94 290 ALA A CA 1
ATOM 2221 C C . ALA A 1 290 ? 12.224 14.389 -38.593 1.00 68.94 290 ALA A C 1
ATOM 2223 O O . ALA A 1 290 ? 11.158 13.959 -39.032 1.00 68.94 290 ALA A O 1
ATOM 2224 N N . CYS A 1 291 ? 12.332 14.839 -37.326 1.00 66.62 291 CYS A N 1
ATOM 2225 C CA . CYS A 1 291 ? 11.196 14.880 -36.377 1.00 66.62 291 CYS A CA 1
ATOM 2226 C C . CYS A 1 291 ? 11.364 15.796 -35.122 1.00 66.62 291 CYS A C 1
ATOM 2228 O O . CYS A 1 291 ? 11.025 15.371 -34.013 1.00 66.62 291 CYS A O 1
ATOM 2230 N N . PRO A 1 292 ? 11.782 17.074 -35.230 1.00 71.56 292 PRO A N 1
ATOM 2231 C CA . PRO A 1 292 ? 12.077 17.930 -34.065 1.00 71.56 292 PRO A CA 1
ATOM 2232 C C . PRO A 1 292 ? 10.881 18.194 -33.124 1.00 71.56 292 PRO A C 1
ATOM 2234 O O . PRO A 1 292 ? 11.060 18.578 -31.970 1.00 71.56 292 PRO A O 1
ATOM 2237 N N . GLY A 1 293 ? 9.642 17.995 -33.589 1.00 77.06 293 GLY A N 1
ATOM 2238 C CA . GLY A 1 293 ? 8.438 18.243 -32.787 1.00 77.06 293 GLY A CA 1
ATOM 2239 C C . GLY A 1 293 ? 8.015 17.089 -31.872 1.00 77.06 293 GLY A C 1
ATOM 2240 O O . GLY A 1 293 ? 7.418 17.330 -30.821 1.00 77.06 293 GLY A O 1
ATOM 2241 N N . LEU A 1 294 ? 8.297 15.838 -32.253 1.00 76.81 294 LEU A N 1
ATOM 2242 C CA . LEU A 1 294 ? 7.815 14.672 -31.504 1.00 76.81 294 LEU A CA 1
ATOM 2243 C C . LEU A 1 294 ? 8.642 14.451 -30.235 1.00 76.81 294 LEU A C 1
ATOM 2245 O O . LEU A 1 294 ? 8.081 14.214 -29.167 1.00 76.81 294 LEU A O 1
ATOM 2249 N N . GLU A 1 295 ? 9.961 14.582 -30.351 1.00 80.06 295 GLU A N 1
ATOM 2250 C CA . GLU A 1 295 ? 10.901 14.403 -29.247 1.00 80.06 295 GLU A CA 1
ATOM 2251 C C . GLU A 1 295 ? 10.622 15.400 -28.119 1.00 80.06 295 GLU A C 1
ATOM 2253 O O . GLU A 1 295 ? 10.332 15.001 -26.993 1.00 80.06 295 GLU A O 1
ATOM 2258 N N . MET A 1 296 ? 10.522 16.688 -28.455 1.00 82.50 296 MET A N 1
ATOM 2259 C CA . MET A 1 296 ? 10.291 17.749 -27.473 1.00 82.50 296 MET A CA 1
ATOM 2260 C C . MET A 1 296 ? 8.951 17.608 -26.727 1.00 82.50 296 MET A C 1
ATOM 2262 O O . MET A 1 296 ? 8.841 17.969 -25.553 1.00 82.50 296 MET A O 1
ATOM 2266 N N . SER A 1 297 ? 7.917 17.073 -27.387 1.00 85.44 297 SER A N 1
ATOM 2267 C CA . SER A 1 297 ? 6.616 16.831 -26.753 1.00 85.44 297 SER A CA 1
ATOM 2268 C C . SER A 1 297 ? 6.654 15.631 -25.802 1.00 85.44 297 SER A C 1
ATOM 2270 O O . SER A 1 297 ? 6.148 15.717 -24.677 1.00 85.44 297 SER A O 1
ATOM 2272 N N . VAL A 1 298 ? 7.273 14.525 -26.222 1.00 86.88 298 VAL A N 1
ATOM 2273 C CA . VAL A 1 298 ? 7.346 13.286 -25.434 1.00 86.88 298 VAL A CA 1
ATOM 2274 C C . VAL A 1 298 ? 8.274 13.450 -24.232 1.00 86.88 298 VAL A C 1
ATOM 2276 O O . VAL A 1 298 ? 7.887 13.082 -23.120 1.00 86.88 298 VAL A O 1
ATOM 2279 N N . GLU A 1 299 ? 9.442 14.064 -24.426 1.00 86.75 299 GLU A N 1
ATOM 2280 C CA . GLU A 1 299 ? 10.419 14.313 -23.362 1.00 86.75 299 GLU A CA 1
ATOM 2281 C C . GLU A 1 299 ? 9.854 15.175 -22.236 1.00 86.75 299 GLU A C 1
ATOM 2283 O O . GLU A 1 299 ? 10.173 14.960 -21.070 1.00 86.75 299 GLU A O 1
ATOM 2288 N N . ARG A 1 300 ? 8.970 16.125 -22.557 1.00 91.12 300 ARG A N 1
ATOM 2289 C CA . ARG A 1 300 ? 8.361 16.992 -21.546 1.00 91.12 300 ARG A CA 1
ATOM 2290 C C . ARG A 1 300 ? 7.150 16.355 -20.864 1.00 91.12 300 ARG A C 1
ATOM 2292 O O . ARG A 1 300 ? 6.935 16.577 -19.675 1.00 91.12 300 ARG A O 1
ATOM 2299 N N . SER A 1 301 ? 6.355 15.571 -21.592 1.00 94.62 301 SER A N 1
ATOM 2300 C CA . SER A 1 301 ? 5.064 15.075 -21.093 1.00 94.62 301 SER A CA 1
ATOM 2301 C C . SER A 1 301 ? 5.194 13.887 -20.135 1.00 94.62 301 SER A C 1
ATOM 2303 O O . SER A 1 301 ? 4.457 13.817 -19.151 1.00 94.62 301 SER A O 1
ATOM 2305 N N . LEU A 1 302 ? 6.126 12.958 -20.384 1.00 95.31 302 LEU A N 1
ATOM 2306 C CA . LEU A 1 302 ? 6.262 11.741 -19.568 1.00 95.31 302 LEU A CA 1
ATOM 2307 C C . LEU A 1 302 ? 6.750 12.017 -18.135 1.00 95.31 302 LEU A C 1
ATOM 2309 O O . LEU A 1 302 ? 6.096 11.530 -17.206 1.00 95.31 302 LEU A O 1
ATOM 2313 N N . PRO A 1 303 ? 7.795 12.839 -17.902 1.00 95.75 303 PRO A N 1
ATOM 2314 C CA . PRO A 1 303 ? 8.215 13.178 -16.544 1.00 95.75 303 PRO A CA 1
ATOM 2315 C C . PRO A 1 303 ? 7.112 13.899 -15.767 1.00 95.75 303 PRO A C 1
ATOM 2317 O O . PRO A 1 303 ? 6.875 13.595 -14.598 1.00 95.75 303 PRO A O 1
ATOM 2320 N N . MET A 1 304 ? 6.385 14.811 -16.426 1.00 96.62 304 MET A N 1
ATOM 2321 C CA . MET A 1 304 ? 5.255 15.515 -15.813 1.00 96.62 304 MET A CA 1
ATOM 2322 C C . MET A 1 304 ? 4.144 14.547 -15.399 1.00 96.62 304 MET A C 1
ATOM 2324 O O . MET A 1 304 ? 3.658 14.631 -14.273 1.00 96.62 304 MET A O 1
ATOM 2328 N N . ALA A 1 305 ? 3.767 13.603 -16.266 1.00 97.38 305 ALA A N 1
ATOM 2329 C CA . ALA A 1 305 ? 2.759 12.594 -15.948 1.00 97.38 305 ALA A CA 1
ATOM 2330 C C . ALA A 1 305 ? 3.201 11.687 -14.787 1.00 97.38 305 ALA A C 1
ATOM 2332 O O . ALA A 1 305 ? 2.428 11.445 -13.859 1.00 97.38 305 ALA A O 1
ATOM 2333 N N . ARG A 1 306 ? 4.461 11.238 -14.788 1.00 97.44 306 ARG A N 1
ATOM 2334 C CA . ARG A 1 306 ? 5.048 10.431 -13.710 1.00 97.44 306 ARG A CA 1
ATOM 2335 C C . ARG A 1 306 ? 4.988 11.159 -12.366 1.00 97.44 306 ARG A C 1
ATOM 2337 O O . ARG A 1 306 ? 4.458 10.614 -11.398 1.00 97.44 306 ARG A O 1
ATOM 2344 N N . TRP A 1 307 ? 5.459 12.402 -12.304 1.00 98.12 307 TRP A N 1
ATOM 2345 C CA . TRP A 1 307 ? 5.404 13.206 -11.081 1.00 98.12 307 TRP A CA 1
ATOM 2346 C C . TRP A 1 307 ? 3.969 13.520 -10.648 1.00 98.12 307 TRP A C 1
ATOM 2348 O O . TRP A 1 307 ? 3.666 13.433 -9.460 1.00 98.12 307 TRP A O 1
ATOM 2358 N N . ALA A 1 308 ? 3.060 13.791 -11.589 1.00 98.31 308 ALA A N 1
ATOM 2359 C CA . ALA A 1 308 ? 1.649 14.004 -11.283 1.00 98.31 308 ALA A CA 1
ATOM 2360 C C . ALA A 1 308 ? 1.014 12.776 -10.612 1.00 98.31 308 ALA A C 1
ATOM 2362 O O . ALA A 1 308 ? 0.341 12.926 -9.592 1.00 98.31 308 ALA A O 1
ATOM 2363 N N . THR A 1 309 ? 1.265 11.560 -11.117 1.00 98.19 309 THR A N 1
ATOM 2364 C CA . THR A 1 309 ? 0.755 10.329 -10.482 1.00 98.19 309 THR A CA 1
ATOM 2365 C C . THR A 1 309 ? 1.292 10.145 -9.062 1.00 98.19 309 THR A C 1
ATOM 2367 O O . THR A 1 309 ? 0.520 9.846 -8.154 1.00 98.19 309 THR A O 1
ATOM 2370 N N . HIS A 1 310 ? 2.581 10.412 -8.836 1.00 98.31 310 HIS A N 1
ATOM 2371 C CA . HIS A 1 310 ? 3.202 10.287 -7.518 1.00 98.31 310 HIS A CA 1
ATOM 2372 C C . HIS A 1 310 ? 2.675 11.315 -6.509 1.00 98.31 310 HIS A C 1
ATOM 2374 O O . HIS A 1 310 ? 2.303 10.952 -5.394 1.00 98.31 310 HIS A O 1
ATOM 2380 N N . LEU A 1 311 ? 2.577 12.587 -6.905 1.00 98.44 311 LEU A N 1
ATOM 2381 C CA . LEU A 1 311 ? 2.013 13.642 -6.059 1.00 98.44 311 LEU A CA 1
ATOM 2382 C C . LEU A 1 311 ? 0.535 13.392 -5.751 1.00 98.44 311 LEU A C 1
ATOM 2384 O O . LEU A 1 311 ? 0.099 13.612 -4.624 1.00 98.44 311 LEU A O 1
ATOM 2388 N N . THR A 1 312 ? -0.225 12.870 -6.717 1.00 98.50 312 THR A N 1
ATOM 2389 C CA . THR A 1 312 ? -1.616 12.460 -6.478 1.00 98.50 312 THR A CA 1
ATOM 2390 C C . THR A 1 312 ? -1.678 11.347 -5.430 1.00 98.50 312 THR A C 1
ATOM 2392 O O . THR A 1 312 ? -2.516 11.419 -4.539 1.00 98.50 312 THR A O 1
ATOM 2395 N N . GLY A 1 313 ? -0.752 10.380 -5.467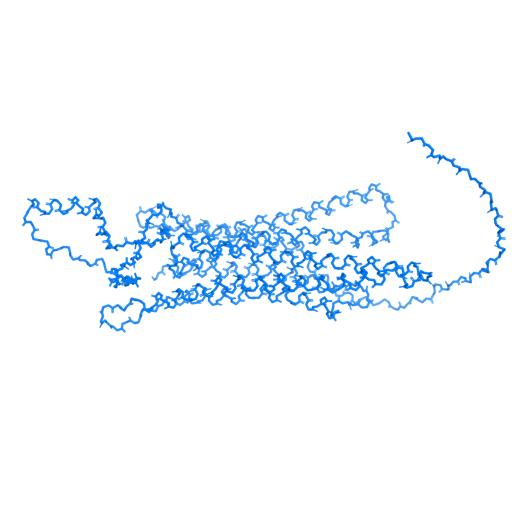 1.00 98.44 313 GLY A N 1
ATOM 2396 C CA . GLY A 1 313 ? -0.629 9.337 -4.442 1.00 98.44 313 GLY A CA 1
ATOM 2397 C C . GLY A 1 313 ? -0.354 9.891 -3.036 1.00 98.44 313 GLY A C 1
ATOM 2398 O O . GLY A 1 313 ? -0.954 9.440 -2.060 1.00 98.44 313 GLY A O 1
ATOM 2399 N N . TRP A 1 314 ? 0.499 10.913 -2.915 1.00 98.62 314 TRP A N 1
ATOM 2400 C CA . TRP A 1 314 ? 0.721 11.609 -1.640 1.00 98.62 314 TRP A CA 1
ATOM 2401 C C . TRP A 1 314 ? -0.540 12.295 -1.122 1.00 98.62 314 TRP A C 1
ATOM 2403 O O . TRP A 1 314 ? -0.827 12.220 0.071 1.00 98.62 314 TRP A O 1
ATOM 2413 N N . VAL A 1 315 ? -1.310 12.938 -2.002 1.00 98.56 315 VAL A N 1
ATOM 2414 C CA . VAL A 1 315 ? -2.573 13.581 -1.621 1.00 98.56 315 VAL A CA 1
ATOM 2415 C C . VAL A 1 315 ? -3.590 12.539 -1.157 1.00 98.56 315 VAL A C 1
ATOM 2417 O O . VAL A 1 315 ? -4.163 12.702 -0.082 1.00 98.56 315 VAL A O 1
ATOM 2420 N N . THR A 1 316 ? -3.792 11.451 -1.907 1.00 98.44 316 THR A N 1
ATOM 2421 C CA . THR A 1 316 ? -4.767 10.408 -1.541 1.00 98.44 316 THR A CA 1
ATOM 2422 C C . THR A 1 316 ? -4.420 9.747 -0.211 1.00 98.44 316 THR A C 1
ATOM 2424 O O . THR A 1 316 ? -5.298 9.591 0.636 1.00 98.44 316 THR A O 1
ATOM 2427 N N . GLN A 1 317 ? -3.146 9.422 0.027 1.00 98.31 317 GLN A N 1
ATOM 2428 C CA . GLN A 1 317 ? -2.719 8.836 1.300 1.00 98.31 317 GLN A CA 1
ATOM 2429 C C . GLN A 1 317 ? -2.699 9.850 2.449 1.00 98.31 317 GLN A C 1
ATOM 2431 O O . GLN A 1 317 ? -3.019 9.501 3.584 1.00 98.31 317 GLN A O 1
ATOM 2436 N N . GLY A 1 318 ? -2.354 11.107 2.164 1.00 98.38 318 GLY A N 1
ATOM 2437 C CA . GLY A 1 318 ? -2.408 12.195 3.135 1.00 98.38 318 GLY A CA 1
ATOM 2438 C C . GLY A 1 318 ? -3.822 12.396 3.673 1.00 98.38 318 GLY A C 1
ATOM 2439 O O . GLY A 1 318 ? -3.999 12.491 4.883 1.00 98.38 318 GLY A O 1
ATOM 2440 N N . VAL A 1 319 ?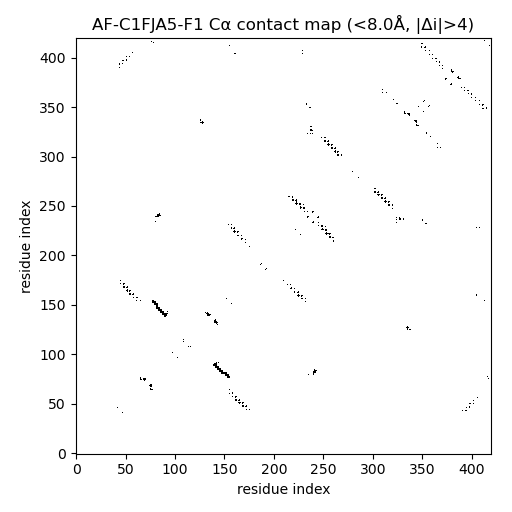 -4.837 12.364 2.802 1.00 98.56 319 VAL A N 1
ATOM 2441 C CA . VAL A 1 319 ? -6.252 12.437 3.208 1.00 98.56 319 VAL A CA 1
ATOM 2442 C C . VAL A 1 319 ? -6.624 11.298 4.160 1.00 98.56 319 VAL A C 1
ATOM 2444 O O . VAL A 1 319 ? -7.243 11.559 5.188 1.00 98.56 319 VAL A O 1
ATOM 2447 N N . VAL A 1 320 ? -6.208 10.059 3.870 1.00 98.69 320 VAL A N 1
ATOM 2448 C CA . VAL A 1 320 ? -6.468 8.895 4.740 1.00 98.69 320 VAL A CA 1
ATOM 2449 C C . VAL A 1 320 ? -5.946 9.133 6.159 1.00 98.69 320 VAL A C 1
ATOM 2451 O O . VAL A 1 320 ? -6.695 8.987 7.125 1.00 98.69 320 VAL A O 1
ATOM 2454 N N . PHE A 1 321 ? -4.685 9.550 6.303 1.00 98.50 321 PHE A N 1
ATOM 2455 C CA . PHE A 1 321 ? -4.105 9.789 7.627 1.00 98.50 321 PHE A CA 1
ATOM 2456 C C . PHE A 1 321 ? -4.651 11.044 8.309 1.00 98.50 321 PHE A C 1
ATOM 2458 O O . PHE A 1 321 ? -4.809 11.031 9.524 1.00 98.50 321 PHE A O 1
ATOM 2465 N N . VAL A 1 322 ? -4.995 12.100 7.565 1.00 98.31 322 VAL A N 1
ATOM 2466 C CA . VAL A 1 322 ? -5.663 13.282 8.136 1.00 98.31 322 VAL A CA 1
ATOM 2467 C C . VAL A 1 322 ? -6.994 12.891 8.772 1.00 98.31 322 VAL A C 1
ATOM 2469 O O . VAL A 1 322 ? -7.267 13.327 9.886 1.00 98.31 322 VAL A O 1
ATOM 2472 N N . VAL A 1 323 ? -7.794 12.043 8.118 1.00 98.19 323 VAL A N 1
ATOM 2473 C CA . VAL A 1 323 ? -9.064 11.553 8.677 1.00 98.19 323 VAL A CA 1
ATOM 2474 C C . VAL A 1 323 ? -8.830 10.715 9.936 1.00 98.19 323 VAL A C 1
ATOM 2476 O O . VAL A 1 323 ? -9.474 10.966 10.952 1.00 98.19 323 VAL A O 1
ATOM 2479 N N . ILE A 1 324 ? -7.885 9.769 9.902 1.00 98.00 324 ILE A N 1
ATOM 2480 C CA . ILE A 1 324 ? -7.547 8.924 11.062 1.00 98.00 324 ILE A CA 1
ATOM 2481 C C . ILE A 1 324 ? -7.074 9.777 12.247 1.00 98.00 324 ILE A C 1
ATOM 2483 O O . ILE A 1 324 ? -7.559 9.600 13.360 1.00 98.00 324 ILE A O 1
ATOM 2487 N N . ILE A 1 325 ? -6.163 10.724 12.014 1.00 97.88 325 ILE A N 1
ATOM 2488 C CA . ILE A 1 325 ? -5.600 11.593 13.057 1.00 97.88 325 ILE A CA 1
ATOM 2489 C C . ILE A 1 325 ? -6.664 12.548 13.607 1.00 97.88 325 ILE A C 1
ATOM 2491 O O . ILE A 1 325 ? -6.750 12.736 14.819 1.00 97.88 325 ILE A O 1
ATOM 2495 N N . ALA A 1 326 ? -7.490 13.138 12.740 1.00 96.44 326 ALA A N 1
ATOM 2496 C CA . ALA A 1 326 ? -8.581 14.005 13.170 1.00 96.44 326 ALA A CA 1
ATOM 2497 C C . ALA A 1 326 ? -9.565 13.242 14.063 1.00 96.44 326 ALA A C 1
ATOM 2499 O O . ALA A 1 326 ? -9.902 13.734 15.138 1.00 96.44 326 ALA A O 1
ATOM 2500 N N . HIS A 1 327 ? -9.959 12.029 13.663 1.00 94.88 327 HIS A N 1
ATOM 2501 C CA . HIS A 1 327 ? -10.831 11.185 14.475 1.00 94.88 327 HIS A CA 1
ATOM 2502 C C . HIS A 1 327 ? -10.177 10.801 15.806 1.00 94.88 327 HIS A C 1
ATOM 2504 O O . HIS A 1 327 ? -10.807 10.929 16.847 1.00 94.88 327 HIS A O 1
ATOM 2510 N N . PHE A 1 328 ? -8.901 10.406 15.786 1.00 95.00 328 PHE A N 1
ATOM 2511 C CA . PHE A 1 328 ? -8.138 10.031 16.978 1.00 95.00 328 PHE A CA 1
ATOM 2512 C C . PHE A 1 328 ? -8.098 11.136 18.045 1.00 95.00 328 PHE A C 1
ATOM 2514 O O . PHE A 1 328 ? -8.264 10.858 19.231 1.00 95.00 328 PHE A O 1
ATOM 2521 N N . PHE A 1 329 ? -7.905 12.396 17.645 1.00 94.06 329 PHE A N 1
ATOM 2522 C CA . PHE A 1 329 ? -7.941 13.518 18.588 1.00 94.06 329 PHE A CA 1
ATOM 2523 C C . PHE A 1 329 ? -9.370 13.911 18.987 1.00 94.06 329 PHE A C 1
ATOM 2525 O O . PHE A 1 329 ? -9.607 14.275 20.138 1.00 94.06 329 PHE A O 1
ATOM 2532 N N . GLN A 1 330 ? -10.339 13.818 18.071 1.00 90.69 330 GLN A N 1
ATOM 2533 C CA . GLN A 1 330 ? -11.746 14.092 18.380 1.00 90.69 330 GLN A CA 1
ATOM 2534 C C . GLN A 1 330 ? -12.328 13.090 19.384 1.00 90.69 330 GLN A C 1
ATOM 2536 O O . GLN A 1 330 ? -13.074 13.498 20.275 1.00 90.69 330 GLN A O 1
ATOM 2541 N N . SER A 1 331 ? -11.967 11.808 19.290 1.00 86.38 331 SER A N 1
ATOM 2542 C CA . SER A 1 331 ? -12.441 10.767 20.209 1.00 86.38 331 SER A CA 1
ATOM 2543 C C . SER A 1 331 ? -11.932 10.956 21.639 1.00 86.38 331 SER A C 1
ATOM 2545 O O . SER A 1 331 ? -12.617 10.575 22.579 1.00 86.38 331 SER A O 1
ATOM 2547 N N . GLN A 1 332 ? -10.762 11.575 21.816 1.00 86.31 332 GLN A N 1
ATOM 2548 C CA . GLN A 1 332 ? -10.223 11.895 23.145 1.00 86.31 332 GLN A CA 1
ATOM 2549 C C . GLN A 1 332 ? -10.933 13.101 23.772 1.00 86.31 332 GLN A C 1
ATOM 2551 O O . GLN A 1 332 ? -11.178 13.133 24.971 1.00 86.31 332 GLN A O 1
ATOM 2556 N N . GLY A 1 333 ? -11.306 14.094 22.957 1.00 79.62 333 GLY A N 1
ATOM 2557 C CA . GLY A 1 333 ? -11.908 15.338 23.447 1.00 79.62 333 GLY A CA 1
ATOM 2558 C C . GLY A 1 333 ? -13.417 15.293 23.705 1.00 79.62 333 GLY A C 1
ATOM 2559 O O . GLY A 1 333 ? -13.958 16.268 24.216 1.00 79.62 333 GLY A O 1
ATOM 2560 N N . THR A 1 334 ? -14.121 14.227 23.312 1.00 71.25 334 THR A N 1
ATOM 2561 C CA . THR A 1 334 ? -15.600 14.194 23.312 1.00 71.25 334 THR A CA 1
ATOM 2562 C C . THR A 1 334 ? -16.233 13.494 24.511 1.00 71.25 334 THR A C 1
ATOM 2564 O O . THR A 1 334 ? -17.425 13.682 24.741 1.00 71.25 334 THR A O 1
ATOM 2567 N N . CYS A 1 335 ? -15.466 12.749 25.305 1.00 63.41 335 CYS A N 1
ATOM 2568 C CA . CYS A 1 335 ? -15.975 12.116 26.519 1.00 63.41 335 CYS A CA 1
ATOM 2569 C C . CYS A 1 335 ? -15.076 12.505 27.698 1.00 63.41 335 CYS A C 1
ATOM 2571 O O . CYS A 1 335 ? -13.994 11.949 27.863 1.00 63.41 335 CYS A O 1
ATOM 2573 N N . GLU A 1 336 ? -15.508 13.490 28.484 1.00 58.38 336 GLU A N 1
ATOM 2574 C CA . GLU A 1 336 ? -14.928 13.794 29.794 1.00 58.38 336 GLU A CA 1
ATOM 2575 C C . GLU A 1 336 ? -15.563 12.818 30.793 1.00 58.38 336 GLU A C 1
ATOM 2577 O O . GLU A 1 336 ? -16.786 12.783 30.931 1.00 58.38 336 GLU A O 1
ATOM 2582 N N . PHE A 1 337 ? -14.760 11.941 31.400 1.00 56.16 337 PHE A N 1
ATOM 2583 C CA . PHE A 1 337 ? -15.262 10.939 32.341 1.00 56.16 337 PHE A CA 1
ATOM 2584 C C . PHE A 1 337 ? -15.747 11.653 33.612 1.00 56.16 337 PHE A C 1
ATOM 2586 O O . PHE A 1 337 ? -15.020 12.477 34.163 1.00 56.16 337 PHE A O 1
ATOM 2593 N N . ASP A 1 338 ? -16.980 11.359 34.036 1.00 51.53 338 ASP A N 1
ATOM 2594 C CA . ASP A 1 338 ? -17.733 11.970 35.145 1.00 51.53 338 ASP A CA 1
ATOM 2595 C C . ASP A 1 338 ? -16.879 12.510 36.310 1.00 51.53 338 ASP A C 1
ATOM 2597 O O . ASP A 1 338 ? -16.663 11.833 37.311 1.00 51.53 338 ASP A O 1
ATOM 2601 N N . GLY A 1 339 ? -16.418 13.762 36.211 1.00 55.69 339 GLY A N 1
ATOM 2602 C CA . GLY A 1 339 ? -15.902 14.569 37.324 1.00 55.69 339 GLY A CA 1
ATOM 2603 C C . GLY A 1 339 ? -14.715 14.014 38.131 1.00 55.69 339 GLY A C 1
ATOM 2604 O O . GLY A 1 339 ? -14.319 14.660 39.102 1.00 55.69 339 GLY A O 1
ATOM 2605 N N . THR A 1 340 ? -14.137 12.861 37.775 1.00 59.88 340 THR A N 1
ATOM 2606 C CA . THR A 1 340 ? -12.985 12.264 38.477 1.00 59.88 340 THR A CA 1
ATOM 2607 C C . THR A 1 340 ? -11.661 12.911 38.080 1.00 59.88 340 THR A C 1
ATOM 2609 O O . THR A 1 340 ? -10.670 12.741 38.787 1.00 59.88 340 THR A O 1
ATOM 2612 N N . GLY A 1 341 ? -11.645 13.693 36.995 1.00 61.75 341 GLY A N 1
ATOM 2613 C CA . GLY A 1 341 ? -10.448 14.373 36.498 1.00 61.75 341 GLY A CA 1
ATOM 2614 C C . GLY A 1 341 ? -9.408 13.428 35.891 1.00 61.75 341 GLY A C 1
ATOM 2615 O O . GLY A 1 341 ? -8.260 13.834 35.732 1.00 61.75 341 GLY A O 1
ATOM 2616 N N . GLU A 1 342 ? -9.775 12.181 35.580 1.00 67.69 342 GLU A N 1
ATOM 2617 C CA . GLU A 1 342 ? -8.917 11.294 34.794 1.00 67.69 342 GLU A CA 1
ATOM 2618 C C . GLU A 1 342 ? -9.094 11.619 33.308 1.00 67.69 342 GLU A C 1
ATOM 2620 O O . GLU A 1 342 ? -10.185 11.491 32.747 1.00 67.69 342 GLU A O 1
ATOM 2625 N N . ASP A 1 343 ? -8.016 12.096 32.686 1.00 69.31 343 ASP A N 1
ATOM 2626 C CA . ASP A 1 343 ? -7.990 12.460 31.273 1.00 69.31 343 ASP A CA 1
ATOM 2627 C C . ASP A 1 343 ? -8.345 11.241 30.401 1.00 69.31 343 ASP A C 1
ATOM 2629 O O . ASP A 1 343 ? -7.759 10.164 30.541 1.00 69.31 343 ASP A O 1
ATOM 2633 N N . ASN A 1 344 ? -9.282 11.410 29.462 1.00 74.75 344 ASN A N 1
ATOM 2634 C CA . ASN A 1 344 ? -9.645 10.392 28.471 1.00 74.75 344 ASN A CA 1
ATOM 2635 C C . ASN A 1 344 ? -8.551 10.278 27.394 1.00 74.75 344 ASN A C 1
ATOM 2637 O O . ASN A 1 344 ? -8.681 10.756 26.264 1.00 74.75 344 ASN A O 1
ATOM 2641 N N . VAL A 1 345 ? -7.421 9.694 27.786 1.00 88.06 345 VAL A N 1
ATOM 2642 C CA . VAL A 1 345 ? -6.245 9.508 26.937 1.00 88.06 345 VAL A CA 1
ATOM 2643 C C . VAL A 1 345 ? -6.317 8.135 26.282 1.00 88.06 345 VAL A C 1
ATOM 2645 O O . VAL A 1 345 ? -6.591 7.124 26.930 1.00 88.06 345 VAL A O 1
ATOM 2648 N N . ALA A 1 346 ? -6.057 8.087 24.974 1.00 91.25 346 ALA A N 1
ATOM 2649 C CA . ALA A 1 346 ? -5.966 6.814 24.273 1.00 91.25 346 ALA A CA 1
ATOM 2650 C C . ALA A 1 346 ? -4.801 5.968 24.835 1.00 91.25 346 ALA A C 1
ATOM 2652 O O . ALA A 1 346 ? -3.787 6.521 25.254 1.00 91.25 346 ALA A O 1
ATOM 2653 N N . PRO A 1 347 ? -4.878 4.629 24.809 1.00 92.69 347 PRO A N 1
ATOM 2654 C CA . PRO A 1 347 ? -3.753 3.799 25.227 1.00 92.69 347 PRO A CA 1
ATOM 2655 C C . PRO A 1 347 ? -2.486 4.079 24.400 1.00 92.69 347 PRO A C 1
ATOM 2657 O O . PRO A 1 347 ? -2.562 4.257 23.181 1.00 92.69 347 PRO A O 1
ATOM 2660 N N . ASP A 1 348 ? -1.308 4.033 25.031 1.00 96.00 348 ASP A N 1
ATOM 2661 C CA . ASP A 1 348 ? -0.014 4.338 24.391 1.00 96.00 348 ASP A CA 1
ATOM 2662 C C . ASP A 1 348 ? 0.242 3.534 23.105 1.00 96.00 348 ASP A C 1
ATOM 2664 O O . ASP A 1 348 ? 0.809 4.042 22.133 1.00 96.00 348 ASP A O 1
ATOM 2668 N N . PHE A 1 349 ? -0.208 2.276 23.055 1.00 96.88 349 PHE A N 1
ATOM 2669 C CA . PHE A 1 349 ? -0.031 1.446 21.863 1.00 96.88 349 PHE A CA 1
ATOM 2670 C C . PHE A 1 349 ? -0.818 1.983 20.655 1.00 96.88 349 PHE A C 1
ATOM 2672 O O . PHE A 1 349 ? -0.378 1.797 19.522 1.00 96.88 349 PHE A O 1
ATOM 2679 N N . VAL A 1 350 ? -1.936 2.689 20.864 1.00 96.75 350 VAL A N 1
ATOM 2680 C CA . VAL A 1 350 ? -2.712 3.315 19.782 1.00 96.75 350 VAL A CA 1
ATOM 2681 C C . VAL A 1 350 ? -1.937 4.496 19.195 1.00 96.75 350 VAL A C 1
ATOM 2683 O O . VAL A 1 350 ? -1.863 4.619 17.973 1.00 96.75 350 VAL A O 1
ATOM 2686 N N . TYR A 1 351 ? -1.268 5.304 20.028 1.00 97.50 351 TYR A N 1
ATOM 2687 C CA . TYR A 1 351 ? -0.341 6.340 19.548 1.00 97.50 351 TYR A CA 1
ATOM 2688 C C . TYR A 1 351 ? 0.786 5.726 18.712 1.00 97.50 351 TYR A C 1
ATOM 2690 O O . TYR A 1 351 ? 1.093 6.219 17.622 1.00 97.50 351 TYR A O 1
ATOM 2698 N N . ALA A 1 352 ? 1.376 4.627 19.193 1.00 98.00 352 ALA A N 1
ATOM 2699 C CA . ALA A 1 352 ? 2.424 3.916 18.469 1.00 98.00 352 ALA A CA 1
ATOM 2700 C C . ALA A 1 352 ? 1.934 3.392 17.110 1.00 98.00 352 ALA A C 1
ATOM 2702 O O . ALA A 1 352 ? 2.654 3.524 16.122 1.00 98.00 352 ALA A O 1
ATOM 2703 N N . ILE A 1 353 ? 0.707 2.862 17.033 1.00 97.69 353 ILE A N 1
ATOM 2704 C CA . ILE A 1 353 ? 0.089 2.424 15.774 1.00 97.69 353 ILE A CA 1
ATOM 2705 C C . ILE A 1 353 ? -0.087 3.610 14.821 1.00 97.69 353 ILE A C 1
ATOM 2707 O O . ILE A 1 353 ? 0.405 3.561 13.695 1.00 97.69 353 ILE A O 1
ATOM 2711 N N . VAL A 1 354 ? -0.753 4.684 15.256 1.00 97.62 354 VAL A N 1
ATOM 2712 C CA . VAL A 1 354 ? -1.101 5.819 14.383 1.00 97.62 354 VAL A CA 1
ATOM 2713 C C . VAL A 1 354 ? 0.151 6.502 13.833 1.00 97.62 354 VAL A C 1
ATOM 2715 O O . VAL A 1 354 ? 0.274 6.683 12.621 1.00 97.62 354 VAL A O 1
ATOM 2718 N N . PHE A 1 355 ? 1.099 6.865 14.699 1.00 98.19 355 PHE A N 1
ATOM 2719 C CA . PHE A 1 355 ? 2.283 7.620 14.285 1.00 98.19 355 PHE A CA 1
ATOM 2720 C C . PHE A 1 355 ? 3.395 6.732 13.719 1.00 98.19 355 PHE A C 1
ATOM 2722 O O . PHE A 1 355 ? 4.105 7.155 12.804 1.00 98.19 355 PHE A O 1
ATOM 2729 N N . GLY A 1 356 ? 3.526 5.497 14.211 1.00 98.44 356 GLY A N 1
ATOM 2730 C CA . GLY A 1 356 ? 4.464 4.518 13.668 1.00 98.44 356 GLY A CA 1
ATOM 2731 C C . GLY A 1 356 ? 4.114 4.148 12.229 1.00 98.44 356 GLY A C 1
ATOM 2732 O O . GLY A 1 356 ? 4.962 4.262 11.340 1.00 98.44 356 GLY A O 1
ATOM 2733 N N . GLU A 1 357 ? 2.853 3.796 11.968 1.00 98.38 357 GLU A N 1
ATOM 2734 C CA . GLU A 1 357 ? 2.411 3.448 10.615 1.00 98.38 357 GLU A CA 1
ATOM 2735 C C . GLU A 1 357 ? 2.358 4.663 9.687 1.00 98.38 357 GLU A C 1
ATOM 2737 O O . GLU A 1 357 ? 2.701 4.529 8.515 1.00 98.38 357 GLU A O 1
ATOM 2742 N N . LEU A 1 358 ? 2.045 5.869 10.180 1.00 98.19 358 LEU A N 1
ATOM 2743 C CA . LEU A 1 358 ? 2.187 7.097 9.386 1.00 98.19 358 LEU A CA 1
ATOM 2744 C C . LEU A 1 358 ? 3.615 7.252 8.842 1.00 98.19 358 LEU A C 1
ATOM 2746 O O . LEU A 1 358 ? 3.806 7.478 7.643 1.00 98.19 358 LEU A O 1
ATOM 2750 N N . GLY A 1 359 ? 4.619 7.113 9.713 1.00 98.38 359 GLY A N 1
ATOM 2751 C CA . GLY A 1 359 ? 6.025 7.208 9.324 1.00 98.38 359 GLY A CA 1
ATOM 2752 C C . GLY A 1 359 ? 6.424 6.121 8.326 1.00 98.38 359 GLY A C 1
ATOM 2753 O O . GLY A 1 359 ? 7.063 6.406 7.313 1.00 98.38 359 GLY A O 1
ATOM 2754 N N . LEU A 1 360 ? 5.999 4.880 8.567 1.00 98.06 360 LEU A N 1
ATOM 2755 C CA . LEU A 1 360 ? 6.295 3.752 7.684 1.00 98.06 360 LEU A CA 1
ATOM 2756 C C . LEU A 1 360 ? 5.631 3.892 6.309 1.00 98.06 360 LEU A C 1
ATOM 2758 O O . LEU A 1 360 ? 6.301 3.679 5.300 1.00 98.06 360 LEU A O 1
ATOM 2762 N N . PHE A 1 361 ? 4.367 4.314 6.233 1.00 98.31 361 PHE A N 1
ATOM 2763 C CA . PHE A 1 361 ? 3.680 4.576 4.962 1.00 98.31 361 PHE A CA 1
ATOM 2764 C C . PHE A 1 361 ? 4.331 5.729 4.189 1.00 98.31 361 PHE A C 1
ATOM 2766 O O . PHE A 1 361 ? 4.496 5.636 2.971 1.00 98.31 361 PHE A O 1
ATOM 2773 N N . ALA A 1 362 ? 4.766 6.789 4.876 1.00 98.44 362 ALA A N 1
ATOM 2774 C CA . ALA A 1 362 ? 5.505 7.880 4.244 1.00 98.44 362 ALA A CA 1
ATOM 2775 C C . ALA A 1 362 ? 6.834 7.394 3.632 1.00 98.44 362 ALA A C 1
ATOM 2777 O O . ALA A 1 362 ? 7.198 7.821 2.534 1.00 98.44 362 ALA A O 1
ATOM 2778 N N . LEU A 1 363 ? 7.533 6.453 4.280 1.00 98.00 363 LEU A N 1
ATOM 2779 C CA . LEU A 1 363 ? 8.779 5.878 3.758 1.00 98.00 363 LEU A CA 1
ATOM 2780 C C . LEU A 1 363 ? 8.592 5.130 2.427 1.00 98.00 363 LEU A C 1
ATOM 2782 O O . LEU A 1 363 ? 9.483 5.200 1.575 1.00 98.00 363 LEU A O 1
ATOM 2786 N N . PHE A 1 364 ? 7.444 4.486 2.187 1.00 98.12 364 PHE A N 1
ATOM 2787 C CA . PHE A 1 364 ? 7.136 3.895 0.875 1.00 98.12 364 PHE A CA 1
ATOM 2788 C C . PHE A 1 364 ? 7.076 4.958 -0.230 1.00 98.12 364 PHE A C 1
ATOM 2790 O O . PHE A 1 364 ? 7.651 4.773 -1.309 1.00 98.12 364 PHE A O 1
ATOM 2797 N N . GLY A 1 365 ? 6.419 6.089 0.048 1.00 98.06 365 GLY A N 1
ATOM 2798 C CA . GLY A 1 365 ? 6.356 7.230 -0.866 1.00 98.06 365 GLY A CA 1
ATOM 2799 C C . GLY A 1 365 ? 7.738 7.832 -1.118 1.00 98.06 365 GLY A C 1
ATOM 2800 O O . GLY A 1 365 ? 8.127 8.040 -2.266 1.00 98.06 365 GLY A O 1
ATOM 2801 N N . LEU A 1 366 ? 8.531 8.029 -0.063 1.00 97.69 366 LEU A N 1
ATOM 2802 C CA . LEU A 1 366 ? 9.900 8.544 -0.176 1.00 97.69 366 LEU A CA 1
ATOM 2803 C C . LEU A 1 366 ? 10.811 7.610 -0.978 1.00 97.69 366 LEU A C 1
ATOM 2805 O O . LEU A 1 366 ? 11.629 8.082 -1.760 1.00 97.69 366 LEU A O 1
ATOM 2809 N N . THR A 1 367 ? 10.642 6.295 -0.849 1.00 96.44 367 THR A N 1
ATOM 2810 C CA . THR A 1 367 ? 11.403 5.310 -1.636 1.00 96.44 367 THR A CA 1
ATOM 2811 C C . THR A 1 367 ? 11.124 5.464 -3.129 1.00 96.44 367 THR A C 1
ATOM 2813 O O . THR A 1 367 ? 12.060 5.487 -3.932 1.00 96.44 367 THR A O 1
ATOM 2816 N N . GLN A 1 368 ? 9.856 5.670 -3.501 1.00 96.69 368 GLN A N 1
ATOM 2817 C CA . GLN A 1 368 ? 9.486 5.944 -4.891 1.00 96.69 368 GLN A CA 1
ATOM 2818 C C . GLN A 1 368 ? 10.040 7.288 -5.372 1.00 96.69 368 GLN A C 1
ATOM 2820 O O . GLN A 1 368 ? 10.551 7.401 -6.485 1.00 96.69 368 GLN A O 1
ATOM 2825 N N . MET A 1 369 ? 9.967 8.314 -4.524 1.00 96.69 369 MET A N 1
ATOM 2826 C CA . MET A 1 369 ? 10.505 9.634 -4.829 1.00 96.69 369 MET A CA 1
ATOM 2827 C C . MET A 1 369 ? 12.012 9.564 -5.091 1.00 96.69 369 MET A C 1
ATOM 2829 O O . MET A 1 369 ? 12.482 10.097 -6.092 1.00 96.69 369 MET A O 1
ATOM 2833 N N . CYS A 1 370 ? 12.766 8.850 -4.252 1.00 94.56 370 CYS A N 1
ATOM 2834 C CA . CYS A 1 370 ? 14.192 8.611 -4.460 1.00 94.56 370 CYS A CA 1
ATOM 2835 C C . CYS A 1 370 ? 14.451 7.894 -5.788 1.00 94.56 370 CYS A C 1
ATOM 2837 O O . CYS A 1 370 ? 15.309 8.335 -6.541 1.00 94.56 370 CYS A O 1
ATOM 2839 N N . GLN A 1 371 ? 13.675 6.859 -6.130 1.00 94.00 371 GLN A N 1
ATOM 2840 C CA . GLN A 1 371 ? 13.781 6.173 -7.426 1.00 94.00 371 GLN A CA 1
ATOM 2841 C C . GLN A 1 371 ? 13.599 7.140 -8.610 1.00 94.00 371 GLN A C 1
ATOM 2843 O O . GLN A 1 371 ? 14.302 7.039 -9.618 1.00 94.00 371 GLN A O 1
ATOM 2848 N N . PHE A 1 372 ? 12.661 8.079 -8.495 1.00 95.00 372 PHE A N 1
ATOM 2849 C CA . PHE A 1 372 ? 12.351 9.073 -9.522 1.00 95.00 372 PHE A CA 1
ATOM 2850 C C . PHE A 1 372 ? 13.435 10.144 -9.641 1.00 95.00 372 PHE A C 1
ATOM 2852 O O . PHE A 1 372 ? 13.899 10.420 -10.744 1.00 95.00 372 PHE A O 1
ATOM 2859 N N . LEU A 1 373 ? 13.895 10.692 -8.517 1.00 93.94 373 LEU A N 1
ATOM 2860 C CA . LEU A 1 373 ? 14.988 11.666 -8.485 1.00 93.94 373 LEU A CA 1
ATOM 2861 C C . LEU A 1 373 ? 16.286 11.050 -9.014 1.00 93.94 373 LEU A C 1
ATOM 2863 O O . LEU A 1 373 ? 16.963 11.645 -9.845 1.00 93.94 373 LEU A O 1
ATOM 2867 N N . SER A 1 374 ? 16.600 9.824 -8.599 1.00 90.50 374 SER A N 1
ATOM 2868 C CA . SER A 1 374 ? 17.745 9.066 -9.100 1.00 90.50 374 SER A CA 1
ATOM 2869 C C . SER A 1 374 ? 17.731 8.903 -10.619 1.00 90.50 374 SER A C 1
ATOM 2871 O O . SER A 1 374 ? 18.783 8.967 -11.254 1.00 90.50 374 SER A O 1
ATOM 2873 N N . HIS A 1 375 ? 16.549 8.705 -11.208 1.00 90.19 375 HIS A N 1
ATOM 2874 C CA . HIS A 1 375 ? 16.392 8.642 -12.656 1.00 90.19 375 HIS A CA 1
ATOM 2875 C C . HIS A 1 375 ? 16.587 10.008 -13.326 1.00 90.19 375 HIS A C 1
ATOM 2877 O O . HIS A 1 375 ? 17.291 10.093 -14.331 1.00 90.19 375 HIS A O 1
ATOM 2883 N N . ASP A 1 376 ? 15.995 11.064 -12.768 1.00 92.31 376 ASP A N 1
ATOM 2884 C CA . ASP A 1 376 ? 16.013 12.405 -13.361 1.00 92.31 376 ASP A CA 1
ATOM 2885 C C . ASP A 1 376 ? 17.402 13.052 -13.296 1.00 92.31 376 ASP A C 1
ATOM 2887 O O . ASP A 1 376 ? 17.826 13.701 -14.251 1.00 92.31 376 ASP A O 1
ATOM 2891 N N . TYR A 1 377 ? 18.143 12.826 -12.209 1.00 90.56 377 TYR A N 1
ATOM 2892 C CA . TYR A 1 377 ? 19.493 13.362 -12.015 1.00 90.56 377 TYR A CA 1
ATOM 2893 C C . TYR A 1 377 ? 20.611 12.435 -12.502 1.00 90.56 377 TYR A C 1
ATOM 2895 O O . TYR A 1 377 ? 21.785 12.782 -12.384 1.00 90.56 377 TYR A O 1
ATOM 2903 N N . GLY A 1 378 ? 20.280 11.251 -13.028 1.00 83.88 378 GLY A N 1
ATOM 2904 C CA . GLY A 1 378 ? 21.273 10.302 -13.535 1.00 83.88 378 GLY A CA 1
ATOM 2905 C C . GLY A 1 378 ? 22.212 9.730 -12.465 1.00 83.88 378 GLY A C 1
ATOM 2906 O O . GLY A 1 378 ? 23.243 9.167 -12.812 1.00 83.88 378 GLY A O 1
ATOM 2907 N N . TRP A 1 379 ? 21.861 9.814 -11.176 1.00 79.81 379 TRP A N 1
ATOM 2908 C CA . TRP A 1 379 ? 22.692 9.346 -10.050 1.00 79.81 379 TRP A CA 1
ATOM 2909 C C . TRP A 1 379 ? 22.974 7.836 -10.043 1.00 79.81 379 TRP A C 1
ATOM 2911 O O . TRP A 1 379 ? 23.707 7.351 -9.188 1.00 79.81 379 TRP A O 1
ATOM 2921 N N . CYS A 1 380 ? 22.365 7.074 -10.950 1.00 67.00 380 CYS A N 1
ATOM 2922 C CA . CYS A 1 380 ? 22.419 5.613 -10.963 1.00 67.00 380 CYS A CA 1
ATOM 2923 C C . CYS A 1 380 ? 23.022 5.022 -12.240 1.00 67.00 380 CYS A C 1
ATOM 2925 O O . CYS A 1 380 ? 22.849 3.823 -12.488 1.00 67.00 380 CYS A O 1
ATOM 2927 N N . VAL A 1 381 ? 23.677 5.851 -13.054 1.00 61.31 381 VAL A N 1
ATOM 2928 C CA . VAL A 1 381 ? 24.454 5.403 -14.208 1.00 61.31 381 VAL A CA 1
ATOM 2929 C C . VAL A 1 381 ? 25.914 5.315 -13.771 1.00 61.31 381 VAL A C 1
ATOM 2931 O O . VAL A 1 381 ? 26.605 6.326 -13.737 1.00 61.31 381 VAL A O 1
ATOM 2934 N N . ASP A 1 382 ? 26.366 4.112 -13.413 1.00 58.66 382 ASP A N 1
ATOM 2935 C CA . ASP A 1 382 ? 27.802 3.820 -13.408 1.00 58.66 382 ASP A CA 1
ATOM 2936 C C . ASP A 1 382 ? 28.304 3.819 -14.863 1.00 58.66 382 ASP A C 1
ATOM 2938 O O . ASP A 1 382 ? 27.570 3.406 -15.769 1.00 58.66 382 ASP A O 1
ATOM 2942 N N . ASP A 1 383 ? 29.553 4.245 -15.088 1.00 57.34 383 ASP A N 1
ATOM 2943 C CA . ASP A 1 383 ? 30.192 4.317 -16.417 1.00 57.34 383 ASP A CA 1
ATOM 2944 C C . ASP A 1 383 ? 30.163 2.972 -17.180 1.00 57.34 383 ASP A C 1
ATOM 2946 O O . ASP A 1 383 ? 30.173 2.946 -18.412 1.00 57.34 383 ASP A O 1
ATOM 2950 N N . ASP A 1 384 ? 30.031 1.854 -16.458 1.00 59.03 384 ASP A N 1
ATOM 2951 C CA . ASP A 1 384 ? 29.943 0.497 -17.011 1.00 59.03 384 ASP A CA 1
ATOM 2952 C C . ASP A 1 384 ? 28.510 0.058 -17.386 1.00 59.03 384 ASP A C 1
ATOM 2954 O O . ASP A 1 384 ? 28.287 -1.061 -17.856 1.00 59.03 384 ASP A O 1
ATOM 2958 N N . GLY A 1 385 ? 27.503 0.916 -17.193 1.00 57.47 385 GLY A N 1
ATOM 2959 C CA . GLY A 1 385 ? 26.105 0.638 -17.541 1.00 57.47 385 GLY A CA 1
ATOM 2960 C C . GLY A 1 385 ? 25.388 -0.352 -16.611 1.00 57.47 385 GLY A C 1
ATOM 2961 O O . GLY A 1 385 ? 24.246 -0.730 -16.884 1.00 57.47 385 GLY A O 1
ATOM 2962 N N . THR A 1 386 ? 26.008 -0.769 -15.504 1.00 53.84 386 THR A N 1
ATOM 2963 C CA . THR A 1 386 ? 25.390 -1.630 -14.485 1.00 53.84 386 THR A CA 1
ATOM 2964 C C . THR A 1 386 ? 24.782 -0.795 -13.360 1.00 53.84 386 THR A C 1
ATOM 2966 O O . THR A 1 386 ? 25.493 -0.284 -12.506 1.00 53.84 386 THR A O 1
ATOM 2969 N N . SER A 1 387 ? 23.453 -0.669 -13.324 1.00 55.41 387 SER A N 1
ATOM 2970 C CA . SER A 1 387 ? 22.763 0.115 -12.290 1.00 55.41 387 SER A CA 1
ATOM 2971 C C . SER A 1 387 ? 22.553 -0.697 -11.002 1.00 55.41 387 SER A C 1
ATOM 2973 O O . SER A 1 387 ? 21.570 -1.427 -10.864 1.00 55.41 387 SER A O 1
ATOM 2975 N N . THR A 1 388 ? 23.460 -0.567 -10.031 1.00 62.69 388 THR A N 1
ATOM 2976 C CA . THR A 1 388 ? 23.338 -1.172 -8.684 1.00 62.69 388 THR A CA 1
ATOM 2977 C C . THR A 1 388 ? 22.141 -0.633 -7.890 1.00 62.69 388 THR A C 1
ATOM 2979 O O . THR A 1 388 ? 21.558 -1.343 -7.069 1.00 62.69 388 THR A O 1
ATOM 2982 N N . ALA A 1 389 ? 21.710 0.596 -8.174 1.00 62.91 389 ALA A N 1
ATOM 2983 C CA . ALA A 1 389 ? 20.657 1.276 -7.428 1.00 62.91 389 ALA A CA 1
ATOM 2984 C C . ALA A 1 389 ? 19.251 0.671 -7.600 1.00 62.91 389 ALA A C 1
ATOM 2986 O O . ALA A 1 389 ? 18.449 0.727 -6.668 1.00 62.91 389 ALA A O 1
ATOM 2987 N N . CYS A 1 390 ? 18.937 0.059 -8.749 1.00 63.03 390 CYS A N 1
ATOM 2988 C CA . CYS A 1 390 ? 17.609 -0.531 -8.977 1.00 63.03 390 CYS A CA 1
ATOM 2989 C C . CYS A 1 390 ? 17.343 -1.731 -8.049 1.00 63.03 390 CYS A C 1
ATOM 2991 O O . CYS A 1 390 ? 16.242 -1.865 -7.515 1.00 63.03 390 CYS A O 1
ATOM 2993 N N . CYS A 1 391 ? 18.367 -2.550 -7.778 1.00 65.12 391 CYS A N 1
ATOM 2994 C CA . CYS A 1 391 ? 18.274 -3.657 -6.821 1.00 65.12 391 CYS A CA 1
ATOM 2995 C C . CYS A 1 391 ? 17.991 -3.166 -5.392 1.00 65.12 391 CYS A C 1
ATOM 2997 O O . CYS A 1 391 ? 17.268 -3.828 -4.646 1.00 65.12 391 CYS A O 1
ATOM 2999 N N . SER A 1 392 ? 18.520 -1.998 -5.022 1.00 83.81 392 SER A N 1
ATOM 3000 C CA . SER A 1 392 ? 18.325 -1.411 -3.693 1.00 83.81 392 SER A CA 1
ATOM 3001 C C . SER A 1 392 ? 16.890 -0.934 -3.463 1.00 83.81 392 SER A C 1
ATOM 3003 O O . SER A 1 392 ? 16.390 -1.060 -2.348 1.00 83.81 392 SER A O 1
ATOM 3005 N N . VAL A 1 393 ? 16.203 -0.436 -4.498 1.00 89.94 393 VAL A N 1
ATOM 3006 C CA . VAL A 1 393 ? 14.818 0.062 -4.382 1.00 89.94 393 VAL A CA 1
ATOM 3007 C C . VAL A 1 393 ? 13.838 -1.077 -4.107 1.00 89.94 393 VAL A C 1
ATOM 3009 O O . VAL A 1 393 ? 13.035 -0.996 -3.181 1.00 89.94 393 VAL A O 1
ATOM 3012 N N . GLU A 1 394 ? 13.918 -2.170 -4.867 1.00 90.12 394 GLU A N 1
ATOM 3013 C CA . GLU A 1 394 ? 13.045 -3.329 -4.649 1.00 90.12 394 GLU A CA 1
ATOM 3014 C C . GLU A 1 394 ? 13.296 -3.968 -3.277 1.00 90.12 394 GLU A C 1
ATOM 3016 O O . GLU A 1 394 ? 12.354 -4.295 -2.555 1.00 90.12 394 GLU A O 1
ATOM 3021 N N . ALA A 1 395 ? 14.567 -4.080 -2.875 1.00 91.69 395 ALA A N 1
ATOM 3022 C CA . ALA A 1 395 ? 14.917 -4.572 -1.550 1.00 91.69 395 ALA A CA 1
ATOM 3023 C C . ALA A 1 395 ? 14.368 -3.671 -0.434 1.00 91.69 395 ALA A C 1
ATOM 3025 O O . ALA A 1 395 ? 13.835 -4.185 0.551 1.00 91.69 395 ALA A O 1
ATOM 3026 N N . ALA A 1 396 ? 14.439 -2.345 -0.602 1.00 94.56 396 ALA A N 1
ATOM 3027 C CA . ALA A 1 396 ? 13.868 -1.391 0.343 1.00 94.56 396 ALA A CA 1
ATOM 3028 C C . ALA A 1 396 ? 12.359 -1.604 0.508 1.00 94.56 396 ALA A C 1
ATOM 3030 O O . ALA A 1 396 ? 11.883 -1.687 1.638 1.00 94.56 396 ALA A O 1
ATOM 3031 N N . TYR A 1 397 ? 11.622 -1.793 -0.589 1.00 95.94 397 TYR A N 1
ATOM 3032 C CA . TYR A 1 397 ? 10.188 -2.064 -0.525 1.00 95.94 397 TYR A CA 1
ATOM 3033 C C . TYR A 1 397 ? 9.848 -3.356 0.212 1.00 95.94 397 TYR A C 1
ATOM 3035 O O . TYR A 1 397 ? 8.914 -3.370 1.014 1.00 95.94 397 TYR A O 1
ATOM 3043 N N . ILE A 1 398 ? 10.582 -4.436 -0.050 1.00 95.25 398 ILE A N 1
ATOM 3044 C CA . ILE A 1 398 ? 10.348 -5.731 0.600 1.00 95.25 398 ILE A CA 1
ATOM 3045 C C . ILE A 1 398 ? 10.615 -5.622 2.107 1.00 95.25 398 ILE A C 1
ATOM 3047 O O . ILE A 1 398 ? 9.803 -6.074 2.915 1.00 95.25 398 ILE A O 1
ATOM 3051 N N . VAL A 1 399 ? 11.709 -4.961 2.499 1.00 96.19 399 VAL A N 1
ATOM 3052 C CA . VAL A 1 399 ? 12.029 -4.713 3.913 1.00 96.19 399 VAL A CA 1
ATOM 3053 C C . VAL A 1 399 ? 10.967 -3.830 4.570 1.00 96.19 399 VAL A C 1
ATOM 3055 O O . VAL A 1 399 ? 10.498 -4.159 5.655 1.00 96.19 399 VAL A O 1
ATOM 3058 N N . GLN A 1 400 ? 10.531 -2.752 3.916 1.00 97.00 400 GLN A N 1
ATOM 3059 C CA . GLN A 1 400 ? 9.476 -1.875 4.433 1.00 97.00 400 GLN A CA 1
ATOM 3060 C C . GLN A 1 400 ? 8.147 -2.614 4.621 1.00 97.00 400 GLN A C 1
ATOM 3062 O O . GLN A 1 400 ? 7.483 -2.425 5.640 1.00 97.00 400 GLN A O 1
ATOM 3067 N N . SER A 1 401 ? 7.766 -3.489 3.683 1.00 97.38 401 SER A N 1
ATOM 3068 C CA . SER A 1 401 ? 6.552 -4.315 3.789 1.00 97.38 401 SER A CA 1
ATOM 3069 C C . SER A 1 401 ? 6.627 -5.270 4.971 1.00 97.38 401 SER A C 1
ATOM 3071 O O . SER A 1 401 ? 5.666 -5.385 5.735 1.00 97.38 401 SER A O 1
ATOM 3073 N N . LEU A 1 402 ? 7.785 -5.902 5.165 1.00 97.31 402 LEU A N 1
ATOM 3074 C CA . LEU A 1 402 ? 8.005 -6.795 6.290 1.00 97.31 402 LEU A CA 1
ATOM 3075 C C . LEU A 1 402 ? 7.946 -6.045 7.625 1.00 97.31 402 LEU A C 1
ATOM 3077 O O . LEU A 1 402 ? 7.239 -6.481 8.534 1.00 97.31 402 LEU A O 1
ATOM 3081 N N . VAL A 1 403 ? 8.665 -4.925 7.740 1.00 98.06 403 VAL A N 1
ATOM 3082 C CA . VAL A 1 403 ? 8.760 -4.137 8.978 1.00 98.06 403 VAL A CA 1
ATOM 3083 C C . VAL A 1 403 ? 7.402 -3.563 9.368 1.00 98.06 403 VAL A C 1
ATOM 3085 O O . VAL A 1 403 ? 6.986 -3.767 10.503 1.00 98.06 403 VAL A O 1
ATOM 3088 N N . SER A 1 404 ? 6.690 -2.918 8.440 1.00 98.25 404 SER A N 1
ATOM 3089 C CA . SER A 1 404 ? 5.383 -2.304 8.728 1.00 98.25 404 SER A CA 1
ATOM 3090 C C . SER A 1 404 ? 4.336 -3.317 9.175 1.00 98.25 404 SER A C 1
ATOM 3092 O O . SER A 1 404 ? 3.744 -3.185 10.239 1.00 98.25 404 SER A O 1
ATOM 3094 N N . LYS A 1 405 ? 4.173 -4.417 8.435 1.00 98.50 405 LYS A N 1
ATOM 3095 C CA . LYS A 1 405 ? 3.214 -5.470 8.801 1.00 98.50 405 LYS A CA 1
ATOM 3096 C C . LYS A 1 405 ? 3.557 -6.132 10.128 1.00 98.50 405 LYS A C 1
ATOM 3098 O O . LYS A 1 405 ? 2.662 -6.403 10.922 1.00 98.50 405 LYS A O 1
ATOM 3103 N N . THR A 1 406 ? 4.843 -6.395 10.366 1.00 98.31 406 THR A N 1
ATOM 3104 C CA . THR A 1 406 ? 5.302 -6.989 11.628 1.00 98.31 406 THR A CA 1
ATOM 3105 C C . THR A 1 406 ? 5.026 -6.045 12.793 1.00 98.31 406 THR A C 1
ATOM 3107 O O . THR A 1 406 ? 4.452 -6.481 13.788 1.00 98.31 406 THR A O 1
ATOM 3110 N N . LEU A 1 407 ? 5.376 -4.763 12.660 1.00 98.25 407 LEU A N 1
ATOM 3111 C CA . LEU A 1 407 ? 5.145 -3.762 13.697 1.00 98.25 407 LEU A CA 1
ATOM 3112 C C . LEU A 1 407 ? 3.651 -3.625 14.006 1.00 98.25 407 LEU A C 1
ATOM 3114 O O . LEU A 1 407 ? 3.260 -3.828 15.153 1.00 98.25 407 LEU A O 1
ATOM 3118 N N . LEU A 1 408 ? 2.814 -3.372 12.995 1.00 98.06 408 LEU A N 1
ATOM 3119 C CA . LEU A 1 408 ? 1.371 -3.239 13.179 1.00 98.06 408 LEU A CA 1
ATOM 3120 C C . LEU A 1 408 ? 0.748 -4.499 13.786 1.00 98.06 408 LEU A C 1
ATOM 3122 O O . LEU A 1 408 ? -0.020 -4.402 14.738 1.00 98.06 408 LEU A O 1
ATOM 3126 N N . GLY A 1 409 ? 1.083 -5.681 13.261 1.00 98.00 409 GLY A N 1
ATOM 3127 C CA . GLY A 1 409 ? 0.533 -6.947 13.747 1.00 98.00 409 GLY A CA 1
ATOM 3128 C C . GLY A 1 409 ? 0.813 -7.171 15.231 1.00 98.00 409 GLY A C 1
ATOM 3129 O O . GLY A 1 409 ? -0.091 -7.538 15.979 1.00 98.00 409 GLY A O 1
ATOM 3130 N N . TRP A 1 410 ? 2.040 -6.889 15.675 1.00 98.19 410 TRP A N 1
ATOM 3131 C CA . TRP A 1 410 ? 2.421 -7.026 17.079 1.00 98.19 410 TRP A CA 1
ATOM 3132 C C . TRP A 1 410 ? 1.868 -5.921 17.976 1.00 98.19 410 TRP A C 1
ATOM 3134 O O . TRP A 1 410 ? 1.476 -6.229 19.097 1.00 98.19 410 TRP A O 1
ATOM 3144 N N . LEU A 1 411 ? 1.787 -4.672 17.510 1.00 97.50 411 LEU A N 1
ATOM 3145 C CA . LEU A 1 411 ? 1.164 -3.590 18.279 1.00 97.50 411 LEU A CA 1
ATOM 3146 C C . LEU A 1 411 ? -0.332 -3.844 18.488 1.00 97.50 411 LEU A C 1
ATOM 3148 O O . LEU A 1 411 ? -0.823 -3.716 19.607 1.00 97.50 411 LEU A O 1
ATOM 3152 N N . VAL A 1 412 ? -1.043 -4.267 17.438 1.00 96.69 412 VAL A N 1
ATOM 3153 C CA . VAL A 1 412 ? -2.464 -4.626 17.523 1.00 96.69 412 VAL A CA 1
ATOM 3154 C C . VAL A 1 412 ? -2.649 -5.823 18.446 1.00 96.69 412 VAL A C 1
ATOM 3156 O O . VAL A 1 412 ? -3.484 -5.766 19.346 1.00 96.69 412 VAL A O 1
ATOM 3159 N N . TYR A 1 413 ? -1.870 -6.894 18.266 1.00 95.56 413 TYR A N 1
ATOM 3160 C CA . TYR A 1 413 ? -2.032 -8.097 19.078 1.00 95.56 413 TYR A CA 1
ATOM 3161 C C . TYR A 1 413 ? -1.659 -7.852 20.547 1.00 95.56 413 TYR A C 1
ATOM 3163 O O . TYR A 1 413 ? -2.423 -8.181 21.451 1.00 95.56 413 TYR A O 1
ATOM 3171 N N . GLY A 1 414 ? -0.504 -7.232 20.789 1.00 96.00 414 GLY A N 1
ATOM 3172 C CA . GLY A 1 414 ? -0.005 -6.928 22.127 1.00 96.00 414 GLY A CA 1
ATOM 3173 C C . GLY A 1 414 ? -0.907 -5.961 22.889 1.00 96.00 414 GLY A C 1
ATOM 3174 O O . GLY A 1 414 ? -1.179 -6.201 24.056 1.00 96.00 414 GLY A O 1
ATOM 3175 N N . GLY A 1 415 ? -1.425 -4.921 22.229 1.00 95.31 415 GLY A N 1
ATOM 3176 C CA . GLY A 1 415 ? -2.295 -3.933 22.873 1.00 95.31 415 GLY A CA 1
ATOM 3177 C C . GLY A 1 415 ? -3.691 -4.450 23.230 1.00 95.31 415 GLY A C 1
ATOM 3178 O O . GLY A 1 415 ? -4.315 -3.939 24.152 1.00 95.31 415 GLY A O 1
ATOM 3179 N N . ASN A 1 416 ? -4.184 -5.467 22.519 1.00 94.31 416 ASN A N 1
ATOM 3180 C CA . ASN A 1 416 ? -5.573 -5.915 22.641 1.00 94.31 416 ASN A CA 1
ATOM 3181 C C . ASN A 1 416 ? -5.740 -7.296 23.305 1.00 94.31 416 ASN A C 1
ATOM 3183 O O . ASN A 1 416 ? -6.762 -7.565 23.944 1.00 94.31 416 ASN A O 1
ATOM 3187 N N . PHE A 1 417 ? -4.761 -8.190 23.141 1.00 90.81 417 PHE A N 1
ATOM 3188 C CA . PHE A 1 417 ? -4.871 -9.596 23.549 1.00 90.81 417 PHE A CA 1
ATOM 3189 C C . PHE A 1 417 ? -3.901 -9.988 24.667 1.00 90.81 417 PHE A C 1
ATOM 3191 O O . PHE A 1 417 ? -4.114 -11.021 25.302 1.00 90.81 417 PHE A O 1
ATOM 3198 N N . ALA A 1 418 ? -2.870 -9.187 24.960 1.00 88.75 418 ALA A N 1
ATOM 3199 C CA . ALA A 1 418 ? -2.012 -9.468 26.107 1.00 88.75 418 ALA A CA 1
ATOM 3200 C C . ALA A 1 418 ? -2.831 -9.416 27.416 1.00 88.75 418 ALA A C 1
ATOM 3202 O O . ALA A 1 418 ? -3.734 -8.584 27.546 1.00 88.75 418 ALA A O 1
ATOM 3203 N N . PRO A 1 419 ? -2.588 -10.330 28.371 1.00 79.00 419 PRO A N 1
ATOM 3204 C CA . PRO A 1 419 ? -3.163 -10.213 29.704 1.00 79.00 419 PRO A CA 1
ATOM 3205 C C . PRO A 1 419 ? -2.583 -8.971 30.393 1.00 79.00 419 PRO A C 1
ATOM 3207 O O . PRO A 1 419 ? -1.364 -8.786 30.381 1.00 79.00 419 PRO A O 1
ATOM 3210 N N . ASN A 1 420 ? -3.466 -8.135 30.947 1.00 62.84 420 ASN A N 1
ATOM 3211 C CA . ASN A 1 420 ? -3.091 -6.987 31.779 1.00 62.84 420 ASN A CA 1
ATOM 3212 C C . ASN A 1 420 ? -2.570 -7.430 33.147 1.00 62.84 420 ASN A C 1
ATOM 3214 O O . ASN A 1 420 ? -3.100 -8.438 33.674 1.00 62.84 420 ASN A O 1
#

Mean predicted aligned error: 10.39 Å

Nearest PDB structures (foldseek):
  7clj-assembly1_A-2  TM=8.106E-01  e=5.735E-09  Thermoplasmatales archaeon SG8-52-1

pLDDT: mean 81.51, std 18.53, range [27.72, 98.69]

Organism: Micromonas commoda (strain RCC299 / NOUM17 / CCMP2709) (NCBI:txid296587)

Solvent-accessible surface area (backbone atoms only — not comparable to full-atom values): 24356 Å² total; per-residue (Å²): 135,85,89,85,90,79,88,89,80,91,80,92,75,83,84,82,79,81,82,78,82,78,74,83,78,78,93,78,78,87,66,84,81,80,86,70,76,72,77,78,72,79,51,67,57,58,53,33,44,50,52,15,51,51,28,43,48,49,29,50,49,51,54,49,50,50,72,68,38,55,44,97,88,67,48,67,66,74,57,68,45,67,26,27,43,75,46,82,41,83,41,79,73,73,75,75,78,67,50,70,69,54,46,54,48,48,54,51,40,70,72,63,78,54,75,79,85,71,76,67,74,72,72,76,64,83,84,52,77,71,80,76,60,47,65,65,84,91,44,40,36,24,81,43,74,42,79,67,85,46,68,48,47,54,63,60,45,50,39,45,34,27,45,43,46,18,53,45,28,43,48,47,34,48,52,53,49,51,51,53,52,51,48,60,50,49,49,62,69,73,61,65,90,75,58,76,67,62,57,55,68,55,53,64,68,56,47,60,63,47,54,55,53,51,55,49,51,50,33,54,39,47,20,54,28,49,15,42,49,49,40,51,53,33,46,71,50,68,55,43,38,48,65,57,43,51,49,43,25,50,33,40,23,48,23,28,51,25,47,46,50,22,53,50,42,50,54,51,50,56,50,52,54,51,50,52,55,51,48,56,66,72,40,86,78,62,67,84,74,83,56,69,67,59,54,63,51,53,69,57,48,49,60,51,51,25,51,51,29,44,54,48,21,51,51,40,43,47,51,45,51,52,52,48,51,52,44,41,54,48,64,34,74,61,42,80,51,86,89,74,77,61,78,52,68,77,60,71,54,53,54,49,48,58,56,48,49,50,53,50,56,49,48,58,54,51,52,52,49,50,56,50,50,36,61,76,71,49,78,46,66,45,96,84,72,60,52,69,56,63,60,51,53,58,50,47,53,54,52,50,54,52,50,48,53,53,52,49,45,48,44,56,45,54,70,71,67,54,86,130

Sequence (420 aa):
MSITAAQASEGASPVPASAPLVPARDKRSLGPSQDGCAPPCCSLWTLNAIAAAVHGAWFVVFILLWRFDTREDGERRDITYPLWVSHATWGELPQPPIPPLLATAIDRLAADDLALSRFDSNAGYPTCEPPRSAKVGSMPVSPAAEDTGLVLSLHWLVVSFFALSFAFQFAAAVFDLAARARRRRHRRIVIGDTSADVARADDTNDSETRESVSAWLRFVEYGFSAAVMIVAIALQVGLMDAWMLFALATLTWATMMLGLAGERILVVERRIRRVVIGLERRDGALDPEACPGLEMSVERSLPMARWATHLTGWVTQGVVFVVIIAHFFQSQGTCEFDGTGEDNVAPDFVYAIVFGELGLFALFGLTQMCQFLSHDYGWCVDDDGTSTACCSVEAAYIVQSLVSKTLLGWLVYGGNFAPN

Foldseek 3Di:
DDDDDDDDDDDDDDDDDDDDDDPDDDPDDPDDDPPPPDPDDDPLLNLLVVLLVLLVVVLVVLVVVQVPQADPVRHGDWDKFFFKAKDKDKADDDDPPQPVVNVVVVVVCVVPVPPPPPPPVVVPDFPFDADDFDDDDPITIHIDIDGPVDMDTLSVLLSVLSVLSSVLSVVLSVVVVVVVVVVVVVCVVPPVPDDPVVVVVVVVVVVLVSVLVNLVSLLVSQLQSVLSLLLSLLVLLPNRHPVLSVLLSNLSSLLSVLLSVLVVLVSVLVVVVVVVVVCVVVPVPDDPPPPPPPCVVSVPPSLVSSVVSLVSSVVSNVVSLVVSVVSSVVVQPRGDGPPPPDRSHRDPLSVCSSVVLVVLVVVLSVLSVCVSVCVVVVVQQDVVRDRPVVSVSSSSSSVSSSVNSVSSSCSSCCVRSDDD